Protein AF-0000000079544280 (afdb_homodimer)

Nearest PDB structures (foldseek):
  6oyw-assembly1_A-2  TM=7.096E-01  e=4.803E-18  Homo sapiens
  6b16-assembly2_B  TM=7.159E-01  e=6.201E-15  Homo sapiens
  4zy5-assembly2_B  TM=6.851E-01  e=3.559E-15  Homo sapiens
  4p90-assembly2_B  TM=7.222E-01  e=6.388E-14  Homo sapiens
  4zlo-assembly2_A  TM=7.078E-01  e=3.281E-14  Homo sapiens

Solvent-accessible surface area (backbone atoms only — not comparable to full-atom values): 34612 Å² total; per-residue (Å²): 135,76,51,68,45,83,75,46,77,76,45,76,57,89,45,33,37,30,24,33,27,41,36,40,38,83,87,72,73,43,76,43,72,28,25,32,42,30,35,37,67,44,24,40,51,43,51,51,51,29,49,56,55,36,59,76,40,64,87,40,78,24,38,49,47,64,78,52,73,49,78,45,76,53,96,62,22,60,29,41,32,39,36,25,69,59,60,94,68,45,28,44,39,60,52,25,72,77,37,50,48,54,69,68,53,45,33,54,53,49,49,40,49,30,54,32,46,35,57,40,44,73,74,37,36,26,50,60,56,57,47,42,80,32,24,36,29,36,80,36,92,50,92,88,36,79,53,36,53,18,48,44,76,49,70,65,38,43,46,74,80,58,59,68,56,56,93,64,30,44,67,40,66,37,40,63,90,33,56,31,46,55,45,51,56,59,49,82,53,62,48,42,44,34,29,11,47,36,37,46,50,43,20,35,61,64,38,40,71,43,70,71,92,64,91,41,70,66,53,48,32,43,38,24,39,50,64,55,56,68,68,69,76,67,81,88,53,54,67,49,51,49,53,53,41,51,34,28,56,35,83,54,58,87,63,29,52,48,43,66,56,50,61,68,31,67,54,53,59,57,77,71,81,75,77,78,83,76,78,80,69,79,74,81,82,71,75,78,70,75,84,82,73,89,77,85,73,83,82,82,86,75,83,76,79,74,85,118,134,77,53,68,47,81,75,45,78,74,46,76,58,90,45,33,37,30,24,35,26,40,37,42,38,81,88,72,71,41,75,44,75,27,27,34,40,28,34,37,67,42,23,39,52,43,51,52,50,29,50,56,56,36,58,76,40,62,87,41,79,25,36,51,48,64,78,50,71,48,79,46,76,54,97,61,20,61,28,40,32,39,36,24,68,58,62,94,68,44,27,44,40,61,53,25,73,76,37,51,48,54,68,69,53,45,34,52,53,49,48,39,51,30,53,32,47,35,57,38,44,74,73,36,37,26,52,60,58,57,46,42,80,32,24,36,29,34,82,36,92,48,95,87,35,80,54,36,54,18,48,44,77,48,70,66,39,41,46,73,80,58,61,67,57,57,93,63,29,45,68,42,65,36,40,64,90,34,58,31,47,54,45,50,56,59,49,82,53,62,46,42,44,35,27,11,48,36,35,48,50,43,20,35,61,64,38,39,69,42,70,71,93,64,88,42,69,67,54,48,31,43,37,25,41,50,65,55,57,66,68,70,75,67,82,88,53,55,68,50,53,50,53,53,41,51,35,28,55,35,83,53,57,85,66,28,53,49,43,65,57,48,61,66,31,67,53,54,60,56,77,70,81,74,76,78,83,79,78,81,70,76,76,83,79,72,75,80,70,78,83,80,73,85,75,86,67,87,78,80,80,77,82,77,80,75,86,120

InterPro domains:
  IPR000719 Protein kinase domain [PF00069] (5-268)
  IPR000719 Protein kinase domain [PS50011] (4-268)
  IPR000719 Protein kinase domain [SM00220] (4-268)
  IPR008271 Serine/threonine-protein kinase, active site [PS00108] (125-137)
  IPR011009 Protein kinase-like domain superfamily [SSF56112] (2-294)
  IPR017441 Protein kinase, ATP binding site [PS00107] (10-37)
  IPR052751 Plant MAP kinase kinase kinase [PTHR48011] (4-271)

Radius of gyration: 30.04 Å; Cα contacts (8 Å, |Δi|>4): 1075; chains: 2; bounding box: 57×66×114 Å

pLDDT: mean 81.81, std 22.82, range [17.47, 98.81]

Organism: Vigna unguiculata (NCBI:txid3917)

Foldseek 3Di:
DWDKDFDAWPDDDLFWTKTFMWTQDPVVRDIDTDIDIGTDPNLQVLVVVVQVLLVLQVPPQQAWHWDDWDWDQDPNDTDIDTHTDDDPQAWQLVVLLVHADDLLQLLVQLLSVLSVLVVSVVQQKAQQEDDRNQWGWDADPDPSYRTRIHGHDSSQMDGHVPPCCPPNDHDADYDLLQAAQCVLVPDDDSLRVLSSSLQSSQSNHGSDGLDPPDPDSVSSNCCRHVVVDHRDDDPPDDPQNVVLSCLSSPSPSVSRDHSVVSCPRCSNVPDDPDPPPPPPPDDDPPDPPPDPDDDPDDDDPDDPPPPD/DWDKDFDAWPDDDLFWTKTFMWTQDPVVRDIDTDIDIGTDPNLQVLVVVVQVLLVLCVPPQQAWHWDDWDWDQDPNDTDIDTHTDDDPQAWQLVVLLVHADDLLQLLVQLLSVLSVLVVSVVVQKAQQEDDRNQWGWDADPDPSYRTRIHGHDSSQMDGHVPCCCPPNDADADYDLLQAAQCVLVPDDDSLRVLSSSLQRSQSNHGSDGLDPPDPDSVSSNCCRHVVVDHRDDDPPDDPQNVVLSCLSSPSPSVSRDHSVRSCPRCSNVPDDPPPPPPPPPDDDPPDPPPDDDPDPDDPDPDDPPPPD

Sequence (616 aa):
MEDWKRLGVLGEGSYAIVYLAVVISQKEHTSNVVAVKSSKPCCYVSLQKEQRILELFKGCEEILQCYFYQDTIENGRRTYNLFMEYTPCGTLDDLIKKGSLSEKEVITYTQMLLKGLRSIHKEGIIHCDLKPANILLFPSSDDNAKYQLKIADFGLSNTIGDANVGLGEIMFRGTPIYMSPESIIGLMGTALDIWSLGCIVIEMMTGFSPWTNIQSIEELMWKLGLLQEVPKIPDELNWDCKNFLSKCFAKDRRERWSAAMLLDHPFIQKEYPTSSTFNPSSFFSYDIVSSSMFNPSSFFSYDIVSYVMEDWKRLGVLGEGSYAIVYLAVVISQKEHTSNVVAVKSSKPCCYVSLQKEQRILELFKGCEEILQCYFYQDTIENGRRTYNLFMEYTPCGTLDDLIKKGSLSEKEVITYTQMLLKGLRSIHKEGIIHCDLKPANILLFPSSDDNAKYQLKIADFGLSNTIGDANVGLGEIMFRGTPIYMSPESIIGLMGTALDIWSLGCIVIEMMTGFSPWTNIQSIEELMWKLGLLQEVPKIPDELNWDCKNFLSKCFAKDRRERWSAAMLLDHPFIQKEYPTSSTFNPSSFFSYDIVSSSMFNPSSFFSYDIVSYV

Structure (mmCIF, N/CA/C/O backbone):
data_AF-0000000079544280-model_v1
#
loop_
_entity.id
_entity.type
_entity.pdbx_description
1 polymer 'Mitogen-activated protein kinase kinase kinase 4'
#
loop_
_atom_site.group_PDB
_atom_site.id
_atom_site.type_symbol
_atom_site.label_atom_id
_atom_site.label_alt_id
_atom_site.label_comp_id
_atom_site.label_asym_id
_atom_site.label_entity_id
_atom_site.label_seq_id
_atom_site.pdbx_PDB_ins_code
_atom_site.Cartn_x
_atom_site.Cartn_y
_atom_site.Cartn_z
_atom_site.occupancy
_atom_site.B_iso_or_equiv
_atom_site.auth_seq_id
_atom_site.auth_comp_id
_atom_site.auth_asym_id
_atom_site.auth_atom_id
_atom_site.pdbx_PDB_model_num
ATOM 1 N N . MET A 1 1 ? 30.297 -15.242 -9.148 1 67 1 MET A N 1
ATOM 2 C CA . MET A 1 1 ? 29.531 -14.18 -9.789 1 67 1 MET A CA 1
ATOM 3 C C . MET A 1 1 ? 29.609 -14.289 -11.312 1 67 1 MET A C 1
ATOM 5 O O . MET A 1 1 ? 30.688 -14.57 -11.859 1 67 1 MET A O 1
ATOM 9 N N . GLU A 1 2 ? 28.422 -14.43 -11.992 1 73.44 2 GLU A N 1
ATOM 10 C CA . GLU A 1 2 ? 28.406 -14.453 -13.453 1 73.44 2 GLU A CA 1
ATOM 11 C C . GLU A 1 2 ? 28.531 -13.039 -14.023 1 73.44 2 GLU A C 1
ATOM 13 O O . GLU A 1 2 ? 28.094 -12.07 -13.398 1 73.44 2 GLU A O 1
ATOM 18 N N . ASP A 1 3 ? 29.328 -13.031 -15.055 1 79.69 3 ASP A N 1
ATOM 19 C CA . ASP A 1 3 ? 29.422 -11.758 -15.758 1 79.69 3 ASP A CA 1
ATOM 20 C C . ASP A 1 3 ? 28.172 -11.516 -16.609 1 79.69 3 ASP A C 1
ATOM 22 O O . ASP A 1 3 ? 27.625 -12.445 -17.219 1 79.69 3 ASP A O 1
ATOM 26 N N . TRP A 1 4 ? 27.672 -10.359 -16.438 1 84 4 TRP A N 1
ATOM 27 C CA . TRP A 1 4 ? 26.516 -10.016 -17.25 1 84 4 TRP A CA 1
ATOM 28 C C . TRP A 1 4 ? 26.562 -8.562 -17.703 1 84 4 TRP A C 1
ATOM 30 O O . TRP A 1 4 ? 27.281 -7.75 -17.109 1 84 4 TRP A O 1
ATOM 40 N N . LYS A 1 5 ? 25.984 -8.328 -18.922 1 84.44 5 LYS A N 1
ATOM 41 C CA . LYS A 1 5 ? 25.922 -7 -19.531 1 84.44 5 LYS A CA 1
ATOM 42 C C . LYS A 1 5 ? 24.484 -6.578 -19.812 1 84.44 5 LYS A C 1
ATOM 44 O O . LYS A 1 5 ? 23.719 -7.348 -20.375 1 84.44 5 LYS A O 1
ATOM 49 N N . ARG A 1 6 ? 24.156 -5.355 -19.375 1 88.5 6 ARG A N 1
ATOM 50 C CA . ARG A 1 6 ? 22.844 -4.801 -19.656 1 88.5 6 ARG A CA 1
ATOM 51 C C . ARG A 1 6 ? 22.734 -4.359 -21.109 1 88.5 6 ARG A C 1
ATOM 53 O O . ARG A 1 6 ? 23.625 -3.68 -21.641 1 88.5 6 ARG A O 1
ATOM 60 N N . LEU A 1 7 ? 21.672 -4.828 -21.75 1 87.56 7 LEU A N 1
ATOM 61 C CA . LEU A 1 7 ? 21.438 -4.477 -23.141 1 87.56 7 LEU A CA 1
ATOM 62 C C . LEU A 1 7 ? 20.406 -3.363 -23.25 1 87.56 7 LEU A C 1
ATOM 64 O O . LEU A 1 7 ? 20.422 -2.578 -24.203 1 87.56 7 LEU A O 1
ATOM 68 N N . GLY A 1 8 ? 19.453 -3.301 -22.359 1 86 8 GLY A N 1
ATOM 69 C CA . GLY A 1 8 ? 18.391 -2.305 -22.359 1 86 8 GLY A CA 1
ATOM 70 C C . GLY A 1 8 ? 17.391 -2.482 -21.219 1 86 8 GLY A C 1
ATOM 71 O O . GLY A 1 8 ? 17.484 -3.439 -20.453 1 86 8 GLY A O 1
ATOM 72 N N . VAL A 1 9 ? 16.484 -1.505 -21.141 1 90.06 9 VAL A N 1
ATOM 73 C CA . VAL A 1 9 ? 15.453 -1.546 -20.109 1 90.06 9 VAL A CA 1
ATOM 74 C C . VAL A 1 9 ? 14.18 -2.166 -20.672 1 90.06 9 VAL A C 1
ATOM 76 O O . VAL A 1 9 ? 13.68 -1.729 -21.719 1 90.06 9 VAL A O 1
ATOM 79 N N . LEU A 1 10 ? 13.719 -3.264 -20.094 1 89.88 10 LEU A N 1
ATOM 80 C CA . LEU A 1 10 ? 12.461 -3.904 -20.484 1 89.88 10 LEU A CA 1
ATOM 81 C C . LEU A 1 10 ? 11.273 -3.225 -19.812 1 89.88 10 LEU A C 1
ATOM 83 O O . LEU A 1 10 ? 10.188 -3.152 -20.391 1 89.88 10 LEU A O 1
ATOM 87 N N . GLY A 1 11 ? 11.453 -2.791 -18.562 1 86.62 11 GLY A N 1
ATOM 88 C CA . GLY A 1 11 ? 10.398 -2.129 -17.797 1 86.62 11 GLY A CA 1
ATOM 89 C C . GLY A 1 11 ? 10.891 -1.57 -16.484 1 86.62 11 GLY A C 1
ATOM 90 O O . GLY A 1 11 ? 11.898 -2.023 -15.945 1 86.62 11 GLY A O 1
ATOM 91 N N . GLU A 1 12 ? 10.18 -0.551 -16.047 1 83.75 12 GLU A N 1
ATOM 92 C CA . GLU A 1 12 ? 10.508 0.077 -14.773 1 83.75 12 GLU A CA 1
ATOM 93 C C . GLU A 1 12 ? 9.266 0.271 -13.914 1 83.75 12 GLU A C 1
ATOM 95 O O . GLU A 1 12 ? 8.289 0.894 -14.344 1 83.75 12 GLU A O 1
ATOM 100 N N . GLY A 1 13 ? 9.359 -0.422 -12.758 1 76 13 GLY A N 1
ATOM 101 C CA . GLY A 1 13 ? 8.289 -0.231 -11.789 1 76 13 GLY A CA 1
ATOM 102 C C . GLY A 1 13 ? 8.719 0.585 -10.586 1 76 13 GLY A C 1
ATOM 103 O O . GLY A 1 13 ? 9.82 1.135 -10.562 1 76 13 GLY A O 1
ATOM 104 N N . SER A 1 14 ? 7.82 0.729 -9.617 1 70.88 14 SER A N 1
ATOM 105 C CA . SER A 1 14 ? 8.086 1.525 -8.422 1 70.88 14 SER A CA 1
ATOM 106 C C . SER A 1 14 ? 9.172 0.89 -7.559 1 70.88 14 SER A C 1
ATOM 108 O O . SER A 1 14 ? 9.898 1.591 -6.855 1 70.88 14 SER A O 1
ATOM 110 N N . TYR A 1 15 ? 9.367 -0.404 -7.742 1 75.81 15 TYR A N 1
ATOM 111 C CA . TYR A 1 15 ? 10.211 -1.1 -6.781 1 75.81 15 TYR A CA 1
ATOM 112 C C . TYR A 1 15 ? 11.453 -1.669 -7.457 1 75.81 15 TYR A C 1
ATOM 114 O O . TYR A 1 15 ? 12.438 -1.999 -6.789 1 75.81 15 TYR A O 1
ATOM 122 N N . ALA A 1 16 ? 11.281 -1.889 -8.805 1 86.38 16 ALA A N 1
ATOM 123 C CA . ALA A 1 16 ? 12.383 -2.543 -9.5 1 86.38 16 ALA A CA 1
ATOM 124 C C . ALA A 1 16 ? 12.453 -2.1 -10.953 1 86.38 16 ALA A C 1
ATOM 126 O O . ALA A 1 16 ? 11.523 -1.48 -11.469 1 86.38 16 ALA A O 1
ATOM 127 N N . ILE A 1 17 ? 13.641 -2.301 -11.477 1 88.12 17 ILE A N 1
ATOM 128 C CA . ILE A 1 17 ? 13.867 -2.121 -12.906 1 88.12 17 ILE A CA 1
ATOM 129 C C . ILE A 1 17 ? 14.242 -3.459 -13.547 1 88.12 17 ILE A C 1
ATOM 131 O O . ILE A 1 17 ? 15.023 -4.227 -12.977 1 88.12 17 ILE A O 1
ATOM 135 N N . VAL A 1 18 ? 13.586 -3.758 -14.664 1 92.38 18 VAL A N 1
ATOM 136 C CA . VAL A 1 18 ? 13.898 -4.988 -15.383 1 92.38 18 VAL A CA 1
ATOM 137 C C . VAL A 1 18 ? 14.727 -4.664 -16.625 1 92.38 18 VAL A C 1
ATOM 139 O O . VAL A 1 18 ? 14.344 -3.814 -17.422 1 92.38 18 VAL A O 1
ATOM 142 N N . TYR A 1 19 ? 15.844 -5.434 -16.781 1 89.94 19 TYR A N 1
ATOM 143 C CA . TYR A 1 19 ? 16.766 -5.234 -17.906 1 89.94 19 TYR A CA 1
ATOM 144 C C . TYR A 1 19 ? 16.797 -6.465 -18.797 1 89.94 19 TYR A C 1
ATOM 146 O O . TYR A 1 19 ? 16.656 -7.594 -18.328 1 89.94 19 TYR A O 1
ATOM 154 N N . LEU A 1 20 ? 16.859 -6.129 -20.062 1 92.38 20 LEU A N 1
ATOM 155 C CA . LEU A 1 20 ? 17.391 -7.152 -20.953 1 92.38 20 LEU A CA 1
ATOM 156 C C . LEU A 1 20 ? 18.906 -7.27 -20.812 1 92.38 20 LEU A C 1
ATOM 158 O O . LEU A 1 20 ? 19.609 -6.262 -20.797 1 92.38 20 LEU A O 1
ATOM 162 N N . ALA A 1 21 ? 19.344 -8.562 -20.594 1 90.19 21 ALA A N 1
ATOM 163 C CA . ALA A 1 21 ? 20.781 -8.719 -20.375 1 90.19 21 ALA A CA 1
ATOM 164 C C . ALA A 1 21 ? 21.297 -10.008 -21 1 90.19 21 ALA A C 1
ATOM 166 O O . ALA A 1 21 ? 20.5 -10.891 -21.344 1 90.19 21 ALA A O 1
ATOM 167 N N . VAL A 1 22 ? 22.578 -10.023 -21.203 1 89.06 22 VAL A N 1
ATOM 168 C CA . VAL A 1 22 ? 23.281 -11.242 -21.609 1 89.06 22 VAL A CA 1
ATOM 169 C C . VAL A 1 22 ? 24.188 -11.711 -20.469 1 89.06 22 VAL A C 1
ATOM 171 O O . VAL A 1 22 ? 24.906 -10.914 -19.875 1 89.06 22 VAL A O 1
ATOM 174 N N . VAL A 1 23 ? 23.953 -12.93 -20.141 1 87.5 23 VAL A N 1
ATOM 175 C CA . VAL A 1 23 ? 24.812 -13.547 -19.125 1 87.5 23 VAL A CA 1
ATOM 176 C C . VAL A 1 23 ? 25.828 -14.461 -19.812 1 87.5 23 VAL A C 1
ATOM 178 O O . VAL A 1 23 ? 25.469 -15.273 -20.672 1 87.5 23 VAL A O 1
ATOM 181 N N . ILE A 1 24 ? 27.062 -14.234 -19.469 1 81.88 24 ILE A N 1
ATOM 182 C CA . ILE A 1 24 ? 28.125 -15.07 -20.016 1 81.88 24 ILE A CA 1
ATOM 183 C C . ILE A 1 24 ? 28.594 -16.062 -18.953 1 81.88 24 ILE A C 1
ATOM 185 O O . ILE A 1 24 ? 29.094 -15.664 -17.891 1 81.88 24 ILE A O 1
ATOM 189 N N . SER A 1 25 ? 28.219 -17.281 -19.25 1 76.56 25 SER A N 1
ATOM 190 C CA . SER A 1 25 ? 28.703 -18.328 -18.344 1 76.56 25 SER A CA 1
ATOM 191 C C . SER A 1 25 ? 30.172 -18.625 -18.594 1 76.56 25 SER A C 1
ATOM 193 O O . SER A 1 25 ? 30.562 -19 -19.703 1 76.56 25 SER A O 1
ATOM 195 N N . GLN A 1 26 ? 31.031 -18.375 -17.516 1 68.88 26 GLN A N 1
ATOM 196 C CA . GLN A 1 26 ? 32.469 -18.625 -17.656 1 68.88 26 GLN A CA 1
ATOM 197 C C . GLN A 1 26 ? 32.75 -20.125 -17.734 1 68.88 26 GLN A C 1
ATOM 199 O O . GLN A 1 26 ? 33.688 -20.547 -18.422 1 68.88 26 GLN A O 1
ATOM 204 N N . LYS A 1 27 ? 31.891 -20.875 -17.141 1 73.25 27 LYS A N 1
ATOM 205 C CA . LYS A 1 27 ? 32.125 -22.312 -17.078 1 73.25 27 LYS A CA 1
ATOM 206 C C . LYS A 1 27 ? 31.719 -22.984 -18.391 1 73.25 27 LYS A C 1
ATOM 208 O O . LYS A 1 27 ? 32.438 -23.859 -18.891 1 73.25 27 LYS A O 1
ATOM 213 N N . GLU A 1 28 ? 30.578 -22.469 -18.875 1 73.19 28 GLU A N 1
ATOM 214 C CA . GLU A 1 28 ? 30.016 -23.141 -20.047 1 73.19 28 GLU A CA 1
ATOM 215 C C . GLU A 1 28 ? 30.359 -22.391 -21.328 1 73.19 28 GLU A C 1
ATOM 217 O O . GLU A 1 28 ? 30.109 -22.891 -22.422 1 73.19 28 GLU A O 1
ATOM 222 N N . HIS A 1 29 ? 31.031 -21.328 -21.203 1 72.88 29 HIS A N 1
ATOM 223 C CA . HIS A 1 29 ? 31.391 -20.484 -22.344 1 72.88 29 HIS A CA 1
ATOM 224 C C . HIS A 1 29 ? 30.172 -20.234 -23.25 1 72.88 29 HIS A C 1
ATOM 226 O O . HIS A 1 29 ? 30.281 -20.328 -24.469 1 72.88 29 HIS A O 1
ATOM 232 N N . THR A 1 30 ? 29.047 -20.172 -22.672 1 79.44 30 THR A N 1
ATOM 233 C CA . THR A 1 30 ? 27.797 -19.875 -23.375 1 79.44 30 THR A CA 1
ATOM 234 C C . THR A 1 30 ? 27.219 -18.547 -22.891 1 79.44 30 THR A C 1
ATOM 236 O O . THR A 1 30 ? 27.531 -18.094 -21.797 1 79.44 30 THR A O 1
ATOM 239 N N . SER A 1 31 ? 26.609 -17.891 -23.922 1 81 31 SER A N 1
ATOM 240 C CA . SER A 1 31 ? 25.906 -16.656 -23.594 1 81 31 SER A CA 1
ATOM 241 C C . SER A 1 31 ? 24.391 -16.844 -23.703 1 81 31 SER A C 1
ATOM 243 O O . SER A 1 31 ? 23.906 -17.5 -24.625 1 81 31 SER A O 1
ATOM 245 N N . ASN A 1 32 ? 23.75 -16.453 -22.656 1 87 32 ASN A N 1
ATOM 246 C CA . ASN A 1 32 ? 22.297 -16.547 -22.641 1 87 32 ASN A CA 1
ATOM 247 C C . ASN A 1 32 ? 21.641 -15.188 -22.406 1 87 32 ASN A C 1
ATOM 249 O O . ASN A 1 32 ? 22.125 -14.398 -21.594 1 87 32 ASN A O 1
ATOM 253 N N . VAL A 1 33 ? 20.625 -14.922 -23.219 1 89.06 33 VAL A N 1
ATOM 254 C CA . VAL A 1 33 ? 19.844 -13.711 -23 1 89.06 33 VAL A CA 1
ATOM 255 C C . VAL A 1 33 ? 18.844 -13.93 -21.859 1 89.06 33 VAL A C 1
ATOM 257 O O . VAL A 1 33 ? 18.125 -14.93 -21.859 1 89.06 33 VAL A O 1
ATOM 260 N N . VAL A 1 34 ? 18.875 -12.969 -20.891 1 91.94 34 VAL A N 1
ATOM 261 C CA . VAL A 1 34 ? 18.047 -13.109 -19.703 1 91.94 34 VAL A CA 1
ATOM 262 C C . VAL A 1 34 ? 17.391 -11.766 -19.375 1 91.94 34 VAL A C 1
ATOM 264 O O . VAL A 1 34 ? 17.797 -10.727 -19.891 1 91.94 34 VAL A O 1
ATOM 267 N N . ALA A 1 35 ? 16.297 -11.82 -18.672 1 92.81 35 ALA A N 1
ATOM 268 C CA . ALA A 1 35 ? 15.742 -10.633 -18.016 1 92.81 35 ALA A CA 1
ATOM 269 C C . ALA A 1 35 ? 16.281 -10.477 -16.609 1 92.81 35 ALA A C 1
ATOM 271 O O . ALA A 1 35 ? 16.266 -11.43 -15.82 1 92.81 35 ALA A O 1
ATOM 272 N N . VAL A 1 36 ? 16.844 -9.336 -16.281 1 91.06 36 VAL A N 1
ATOM 273 C CA . VAL A 1 36 ? 17.391 -9.086 -14.961 1 91.06 36 VAL A CA 1
ATOM 274 C C . VAL A 1 36 ? 16.531 -8.055 -14.227 1 91.06 36 VAL A C 1
ATOM 276 O O . VAL A 1 36 ? 16.422 -6.91 -14.672 1 91.06 36 VAL A O 1
ATOM 279 N N . LYS A 1 37 ? 15.836 -8.492 -13.203 1 93.69 37 LYS A N 1
ATOM 280 C CA . LYS A 1 37 ? 15.102 -7.586 -12.328 1 93.69 37 LYS A CA 1
ATOM 281 C C . LYS A 1 37 ? 15.984 -7.074 -11.195 1 93.69 37 LYS A C 1
ATOM 283 O O . LYS A 1 37 ? 16.484 -7.863 -10.391 1 93.69 37 LYS A O 1
ATOM 288 N N . SER A 1 38 ? 16.172 -5.727 -11.094 1 91.38 38 SER A N 1
ATOM 289 C CA . SER A 1 38 ? 17.094 -5.121 -10.125 1 91.38 38 SER A CA 1
ATOM 290 C C . SER A 1 38 ? 16.344 -4.219 -9.148 1 91.38 38 SER A C 1
ATOM 292 O O . SER A 1 38 ? 15.5 -3.416 -9.555 1 91.38 38 SER A O 1
ATOM 294 N N . SER A 1 39 ? 16.703 -4.309 -7.848 1 89.44 39 SER A N 1
ATOM 295 C CA . SER A 1 39 ? 16.031 -3.527 -6.812 1 89.44 39 SER A CA 1
ATOM 296 C C . SER A 1 39 ? 16.391 -2.051 -6.914 1 89.44 39 SER A C 1
ATOM 298 O O . SER A 1 39 ? 17.547 -1.705 -7.199 1 89.44 39 SER A O 1
ATOM 300 N N . LYS A 1 40 ? 15.383 -1.196 -6.727 1 83.06 40 LYS A N 1
ATOM 301 C CA . LYS A 1 40 ? 15.57 0.249 -6.645 1 83.06 40 LYS A CA 1
ATOM 302 C C . LYS A 1 40 ? 15.781 0.695 -5.203 1 83.06 40 LYS A C 1
ATOM 304 O O . LYS A 1 40 ? 15.562 -0.079 -4.27 1 83.06 40 LYS A O 1
ATOM 309 N N . PRO A 1 41 ? 16.25 1.88 -5.035 1 84.38 41 PRO A N 1
ATOM 310 C CA . PRO A 1 41 ? 16.391 2.414 -3.68 1 84.38 41 PRO A CA 1
ATOM 311 C C . PRO A 1 41 ? 15.133 3.109 -3.18 1 84.38 41 PRO A C 1
ATOM 313 O O . PRO A 1 41 ? 15.164 4.297 -2.842 1 84.38 41 PRO A O 1
ATOM 316 N N . CYS A 1 42 ? 14.094 2.414 -2.969 1 83.75 42 CYS A N 1
ATOM 317 C CA . CYS A 1 42 ? 12.766 2.967 -2.738 1 83.75 42 CYS A CA 1
ATOM 318 C C . CYS A 1 42 ? 12.703 3.701 -1.404 1 83.75 42 CYS A C 1
ATOM 320 O O . CYS A 1 42 ? 12.25 4.848 -1.343 1 83.75 42 CYS A O 1
ATOM 322 N N . CYS A 1 43 ? 13.172 3.078 -0.354 1 85.12 43 CYS A N 1
ATOM 323 C CA . CYS A 1 43 ? 13.07 3.691 0.966 1 85.12 43 CYS A CA 1
ATOM 324 C C . CYS A 1 43 ? 14.016 4.879 1.088 1 85.12 43 CYS A C 1
ATOM 326 O O . CYS A 1 43 ? 13.703 5.855 1.776 1 85.12 43 CYS A O 1
ATOM 328 N N . TYR A 1 44 ? 15.148 4.836 0.413 1 87.75 44 TYR A N 1
ATOM 329 C CA . TYR A 1 44 ? 16.078 5.957 0.348 1 87.75 44 TYR A CA 1
ATOM 330 C C . TYR A 1 44 ? 15.398 7.188 -0.246 1 87.75 44 TYR A C 1
ATOM 332 O O . TYR A 1 44 ? 15.445 8.273 0.338 1 87.75 44 TYR A O 1
ATOM 340 N N . VAL A 1 45 ? 14.688 6.941 -1.352 1 86.88 45 VAL A N 1
ATOM 341 C CA . VAL A 1 45 ? 14.031 8.031 -2.068 1 86.88 45 VAL A CA 1
ATOM 342 C C . VAL A 1 45 ? 12.867 8.562 -1.235 1 86.88 45 VAL A C 1
ATOM 344 O O . VAL A 1 45 ? 12.633 9.773 -1.188 1 86.88 45 VAL A O 1
ATOM 347 N N . SER A 1 46 ? 12.172 7.703 -0.607 1 88.88 46 SER A N 1
ATOM 348 C CA . SER A 1 46 ? 11.055 8.109 0.245 1 88.88 46 SER A CA 1
ATOM 349 C C . SER A 1 46 ? 11.531 9 1.387 1 88.88 46 SER A C 1
ATOM 351 O O . SER A 1 46 ? 10.867 9.977 1.732 1 88.88 46 SER A O 1
ATOM 353 N N . LEU A 1 47 ? 12.617 8.688 2.035 1 91.62 47 LEU A N 1
ATOM 354 C CA . LEU A 1 47 ? 13.133 9.477 3.145 1 91.62 47 LEU A CA 1
ATOM 355 C C . LEU A 1 47 ? 13.648 10.828 2.654 1 91.62 47 LEU A C 1
ATOM 357 O O . LEU A 1 47 ? 13.555 11.828 3.367 1 91.62 47 LEU A O 1
ATOM 361 N N . GLN A 1 48 ? 14.148 10.844 1.381 1 93 48 GLN A N 1
ATOM 362 C CA . GLN A 1 48 ? 14.531 12.117 0.782 1 93 48 GLN A CA 1
ATOM 363 C C . GLN A 1 48 ? 13.32 13.023 0.602 1 93 48 GLN A C 1
ATOM 365 O O . GLN A 1 48 ? 13.398 14.227 0.854 1 93 48 GLN A O 1
ATOM 370 N N . LYS A 1 49 ? 12.281 12.414 0.178 1 91.81 49 LYS A N 1
ATOM 371 C CA . LYS A 1 49 ? 11.047 13.172 0.029 1 91.81 49 LYS A CA 1
ATOM 372 C C . LYS A 1 49 ? 10.578 13.734 1.37 1 91.81 49 LYS A C 1
ATOM 374 O O . LYS A 1 49 ? 10.172 14.891 1.457 1 91.81 49 LYS A O 1
ATOM 379 N N . GLU A 1 50 ? 10.609 12.914 2.373 1 93.69 50 GLU A N 1
ATOM 380 C CA . GLU A 1 50 ? 10.242 13.359 3.713 1 93.69 50 GLU A CA 1
ATOM 381 C C . GLU A 1 50 ? 11.102 14.531 4.164 1 93.69 50 GLU A C 1
ATOM 383 O O . GLU A 1 50 ? 10.594 15.5 4.73 1 93.69 50 GLU A O 1
ATOM 388 N N . GLN A 1 51 ? 12.359 14.469 3.928 1 94.12 51 GLN A N 1
ATOM 389 C CA . GLN A 1 51 ? 13.289 15.547 4.27 1 94.12 51 GLN A CA 1
ATOM 390 C C . GLN A 1 51 ? 12.883 16.844 3.59 1 94.12 51 GLN A C 1
ATOM 392 O O . GLN A 1 51 ? 12.883 17.906 4.219 1 94.12 51 GLN A O 1
ATOM 397 N N . ARG A 1 52 ? 12.555 16.734 2.301 1 94.88 52 ARG A N 1
ATOM 398 C CA . ARG A 1 52 ? 12.172 17.906 1.541 1 94.88 52 ARG A CA 1
ATOM 399 C C . ARG A 1 52 ? 10.906 18.547 2.117 1 94.88 52 ARG A C 1
ATOM 401 O O . ARG A 1 52 ? 10.805 19.766 2.207 1 94.88 52 ARG A O 1
ATOM 408 N N . ILE A 1 53 ? 10 17.75 2.537 1 94.94 53 ILE A N 1
ATOM 409 C CA . ILE A 1 53 ? 8.766 18.25 3.131 1 94.94 53 ILE A CA 1
ATOM 410 C C . ILE A 1 53 ? 9.07 18.953 4.449 1 94.94 53 ILE A C 1
ATOM 412 O O . ILE A 1 53 ? 8.617 20.078 4.684 1 94.94 53 ILE A O 1
ATOM 416 N N . LEU A 1 54 ? 9.875 18.328 5.305 1 95.75 54 LEU A N 1
ATOM 417 C CA . LEU A 1 54 ? 10.195 18.906 6.605 1 95.75 54 LEU A CA 1
ATOM 418 C C . LEU A 1 54 ? 10.93 20.234 6.441 1 95.75 54 LEU A C 1
ATOM 420 O O . LEU A 1 54 ? 10.75 21.156 7.246 1 95.75 54 LEU A O 1
ATOM 424 N N . GLU A 1 55 ? 11.68 20.312 5.375 1 95.75 55 GLU A N 1
ATOM 425 C CA . GLU A 1 55 ? 12.438 21.531 5.109 1 95.75 55 GLU A CA 1
ATOM 426 C C . GLU A 1 55 ? 11.5 22.703 4.82 1 95.75 55 GLU A C 1
ATOM 428 O O . GLU A 1 55 ? 11.812 23.844 5.16 1 95.75 55 GLU A O 1
ATOM 433 N N . LEU A 1 56 ? 10.391 22.469 4.25 1 95.88 56 LEU A N 1
ATOM 434 C CA . LEU A 1 56 ? 9.422 23.5 3.92 1 95.88 56 LEU A CA 1
ATOM 435 C C . LEU A 1 56 ? 8.859 24.156 5.184 1 95.88 56 LEU A C 1
ATOM 437 O O . LEU A 1 56 ? 8.383 25.281 5.148 1 95.88 56 LEU A O 1
ATOM 441 N N . PHE A 1 57 ? 8.984 23.453 6.27 1 97.06 57 PHE A N 1
ATOM 442 C CA . PHE A 1 57 ? 8.297 23.938 7.465 1 97.06 57 PHE A CA 1
ATOM 443 C C . PHE A 1 57 ? 9.297 24.234 8.578 1 97.06 57 PHE A C 1
ATOM 445 O O . PHE A 1 57 ? 8.953 24.156 9.758 1 97.06 57 PHE A O 1
ATOM 452 N N . LYS A 1 58 ? 10.5 24.5 8.172 1 95.19 58 LYS A N 1
ATOM 453 C CA . LYS A 1 58 ? 11.492 24.938 9.141 1 95.19 58 LYS A CA 1
ATOM 454 C C . LYS A 1 58 ? 11 26.156 9.922 1 95.19 58 LYS A C 1
ATOM 456 O O . LYS A 1 58 ? 10.5 27.109 9.336 1 95.19 58 LYS A O 1
ATOM 461 N N . GLY A 1 59 ? 11.008 26.062 11.211 1 95.88 59 GLY A N 1
ATOM 462 C CA . GLY A 1 59 ? 10.586 27.156 12.047 1 95.88 59 GLY A CA 1
ATOM 463 C C . GLY A 1 59 ? 9.141 27.047 12.508 1 95.88 59 GLY A C 1
ATOM 464 O O . GLY A 1 59 ? 8.727 27.734 13.438 1 95.88 59 GLY A O 1
ATOM 465 N N . CYS A 1 60 ? 8.375 26.203 11.867 1 96.88 60 CYS A N 1
ATOM 466 C CA . CYS A 1 60 ? 6.992 26 12.289 1 96.88 60 CYS A CA 1
ATOM 467 C C . CYS A 1 60 ? 6.93 25.281 13.625 1 96.88 60 CYS A C 1
ATOM 469 O O . CYS A 1 60 ? 7.395 24.141 13.742 1 96.88 60 CYS A O 1
ATOM 471 N N . GLU A 1 61 ? 6.262 25.859 14.555 1 96.38 61 GLU A N 1
ATOM 472 C CA . GLU A 1 61 ? 6.262 25.359 15.93 1 96.38 61 GLU A CA 1
ATOM 473 C C . GLU A 1 61 ? 5.52 24.031 16.031 1 96.38 61 GLU A C 1
ATOM 475 O O . GLU A 1 61 ? 5.793 23.234 16.938 1 96.38 61 GLU A O 1
ATOM 480 N N . GLU A 1 62 ? 4.617 23.766 15.18 1 97.94 62 GLU A N 1
ATOM 481 C CA . GLU A 1 62 ? 3.73 22.625 15.281 1 97.94 62 GLU A CA 1
ATOM 482 C C . GLU A 1 62 ? 4.238 21.453 14.445 1 97.94 62 GLU A C 1
ATOM 484 O O . GLU A 1 62 ? 3.596 20.406 14.375 1 97.94 62 GLU A O 1
ATOM 489 N N . ILE A 1 63 ? 5.402 21.625 13.758 1 98.44 63 ILE A N 1
ATOM 490 C CA . ILE A 1 63 ? 5.953 20.578 12.898 1 98.44 63 ILE A CA 1
ATOM 491 C C . ILE A 1 63 ? 7.355 20.219 13.375 1 98.44 63 ILE A C 1
ATOM 493 O O . ILE A 1 63 ? 8.164 21.094 13.695 1 98.44 63 ILE A O 1
ATOM 497 N N . LEU A 1 64 ? 7.617 18.938 13.477 1 97.81 64 LEU A N 1
ATOM 498 C CA . LEU A 1 64 ? 8.93 18.453 13.867 1 97.81 64 LEU A CA 1
ATOM 499 C C . LEU A 1 64 ? 10.023 19.047 12.984 1 97.81 64 LEU A C 1
ATOM 501 O O . LEU A 1 64 ? 9.859 19.141 11.766 1 97.81 64 LEU A O 1
ATOM 505 N N . GLN A 1 65 ? 11.117 19.375 13.586 1 95.81 65 GLN A N 1
ATOM 506 C CA . GLN A 1 65 ? 12.203 20.016 12.852 1 95.81 65 GLN A CA 1
ATOM 507 C C . GLN A 1 65 ? 13.273 19 12.461 1 95.81 65 GLN A C 1
ATOM 509 O O . GLN A 1 65 ? 13.625 18.125 13.258 1 95.81 65 GLN A O 1
ATOM 514 N N . CYS A 1 66 ? 13.68 19.094 11.281 1 93.94 66 CYS A N 1
ATOM 515 C CA . CYS A 1 66 ? 14.82 18.359 10.75 1 93.94 66 CYS A CA 1
ATOM 516 C C . CYS A 1 66 ? 16.047 19.266 10.656 1 93.94 66 CYS A C 1
ATOM 518 O O . CYS A 1 66 ? 16.016 20.297 9.984 1 93.94 66 CYS A O 1
ATOM 520 N N . TYR A 1 67 ? 17.141 18.859 11.305 1 91.12 67 TYR A N 1
ATOM 521 C CA . TYR A 1 67 ? 18.328 19.703 11.359 1 91.12 67 TYR A CA 1
ATOM 522 C C . TYR A 1 67 ? 19.156 19.562 10.094 1 91.12 67 TYR A C 1
ATOM 524 O O . TYR A 1 67 ? 19.609 20.547 9.523 1 91.12 67 TYR A O 1
ATOM 532 N N . PHE A 1 68 ? 19.484 18.375 9.711 1 89.44 68 PHE A N 1
ATOM 533 C CA . PHE A 1 68 ? 20.266 18.094 8.516 1 89.44 68 PHE A CA 1
ATOM 534 C C . PHE A 1 68 ? 20.156 16.625 8.125 1 89.44 68 PHE A C 1
ATOM 536 O O . PHE A 1 68 ? 19.391 15.867 8.734 1 89.44 68 PHE A O 1
ATOM 543 N N . TYR A 1 69 ? 20.75 16.25 7.039 1 91.19 69 TYR A N 1
ATOM 544 C CA . TYR A 1 69 ? 20.766 14.867 6.555 1 91.19 69 TYR A CA 1
ATOM 545 C C . TYR A 1 69 ? 22.172 14.461 6.141 1 91.19 69 TYR A C 1
ATOM 547 O O . TYR A 1 69 ? 23.031 15.32 5.887 1 91.19 69 TYR A O 1
ATOM 555 N N . GLN A 1 70 ? 22.469 13.156 6.23 1 89.38 70 GLN A N 1
ATOM 556 C CA . GLN A 1 70 ? 23.75 12.625 5.816 1 89.38 70 GLN A CA 1
ATOM 557 C C . GLN A 1 70 ? 23.609 11.219 5.25 1 89.38 70 GLN A C 1
ATOM 559 O O . GLN A 1 70 ? 22.812 10.422 5.746 1 89.38 70 GLN A O 1
ATOM 564 N N . ASP A 1 71 ? 24.391 10.977 4.238 1 88.19 71 ASP A N 1
ATOM 565 C CA . ASP A 1 71 ? 24.516 9.609 3.74 1 88.19 71 ASP A CA 1
ATOM 566 C C . ASP A 1 71 ? 25.594 8.836 4.488 1 88.19 71 ASP A C 1
ATOM 568 O O . ASP A 1 71 ? 26.656 9.391 4.801 1 88.19 71 ASP A O 1
ATOM 572 N N . THR A 1 72 ? 25.297 7.641 4.871 1 84 72 THR A N 1
ATOM 573 C CA . THR A 1 72 ? 26.297 6.715 5.391 1 84 72 THR A CA 1
ATOM 574 C C . THR A 1 72 ? 26.312 5.418 4.586 1 84 72 THR A C 1
ATOM 576 O O . THR A 1 72 ? 25.406 5.176 3.779 1 84 72 THR A O 1
ATOM 579 N N . ILE A 1 73 ? 27.391 4.684 4.66 1 83.19 73 ILE A N 1
ATOM 580 C CA . ILE A 1 73 ? 27.469 3.354 4.07 1 83.19 73 ILE A CA 1
ATOM 581 C C . ILE A 1 73 ? 27.344 2.295 5.164 1 83.19 73 ILE A C 1
ATOM 583 O O . ILE A 1 73 ? 28.156 2.252 6.09 1 83.19 73 ILE A O 1
ATOM 587 N N . GLU A 1 74 ? 26.281 1.582 5.117 1 76.88 74 GLU A N 1
ATOM 588 C CA . GLU A 1 74 ? 26.047 0.504 6.07 1 76.88 74 GLU A CA 1
ATOM 589 C C . GLU A 1 74 ? 25.875 -0.836 5.363 1 76.88 74 GLU A C 1
ATOM 591 O O . GLU A 1 74 ? 24.984 -0.994 4.52 1 76.88 74 GLU A O 1
ATOM 596 N N . ASN A 1 75 ? 26.703 -1.825 5.715 1 75.38 75 ASN A N 1
ATOM 597 C CA . ASN A 1 75 ? 26.656 -3.145 5.094 1 75.38 75 ASN A CA 1
ATOM 598 C C . ASN A 1 75 ? 26.672 -3.047 3.572 1 75.38 75 ASN A C 1
ATOM 600 O O . ASN A 1 75 ? 25.875 -3.695 2.896 1 75.38 75 ASN A O 1
ATOM 604 N N . GLY A 1 76 ? 27.516 -2.08 3.084 1 76 76 GLY A N 1
ATOM 605 C CA . GLY A 1 76 ? 27.703 -1.912 1.651 1 76 76 GLY A CA 1
ATOM 606 C C . GLY A 1 76 ? 26.531 -1.19 0.987 1 76 76 GLY A C 1
ATOM 607 O O . GLY A 1 76 ? 26.406 -1.214 -0.239 1 76 76 GLY A O 1
ATOM 608 N N . ARG A 1 77 ? 25.734 -0.615 1.819 1 82.06 77 ARG A N 1
ATOM 609 C CA . ARG A 1 77 ? 24.562 0.079 1.273 1 82.06 77 ARG A CA 1
ATOM 610 C C . ARG A 1 77 ? 24.547 1.544 1.697 1 82.06 77 ARG A C 1
ATOM 612 O O . ARG A 1 77 ? 24.734 1.856 2.875 1 82.06 77 ARG A O 1
ATOM 619 N N . ARG A 1 78 ? 24.344 2.291 0.727 1 85.94 78 ARG A N 1
ATOM 620 C CA . ARG A 1 78 ? 24.141 3.703 1.034 1 85.94 78 ARG A CA 1
ATOM 621 C C . ARG A 1 78 ? 22.828 3.928 1.78 1 85.94 78 ARG A C 1
ATOM 623 O O . ARG A 1 78 ? 21.766 3.514 1.314 1 85.94 78 ARG A O 1
ATOM 630 N N . THR A 1 79 ? 22.922 4.48 2.977 1 85.12 79 THR A N 1
ATOM 631 C CA . THR A 1 79 ? 21.781 4.727 3.842 1 85.12 79 THR A CA 1
ATOM 632 C C . THR A 1 79 ? 21.562 6.227 4.031 1 85.12 79 THR A C 1
ATOM 634 O O . THR A 1 79 ? 22.5 6.969 4.297 1 85.12 79 THR A O 1
ATOM 637 N N . TYR A 1 80 ? 20.328 6.652 3.793 1 89.06 80 TYR A N 1
ATOM 638 C CA . TYR A 1 80 ? 19.953 8.047 4.012 1 89.06 80 TYR A CA 1
ATOM 639 C C . TYR A 1 80 ? 19.531 8.273 5.457 1 89.06 80 TYR A C 1
ATOM 641 O O . TYR A 1 80 ? 18.688 7.551 5.984 1 89.06 80 TYR A O 1
ATOM 649 N N . ASN A 1 81 ? 20.172 9.281 6.164 1 89.69 81 ASN A N 1
ATOM 650 C CA . ASN A 1 81 ? 19.891 9.57 7.566 1 89.69 81 ASN A CA 1
ATOM 651 C C . ASN A 1 81 ? 19.375 11 7.754 1 89.69 81 ASN A C 1
ATOM 653 O O . ASN A 1 81 ? 20.047 11.953 7.355 1 89.69 81 ASN A O 1
ATOM 657 N N . LEU A 1 82 ? 18.172 11.125 8.359 1 92.75 82 LEU A N 1
ATOM 658 C CA . LEU A 1 82 ? 17.625 12.414 8.766 1 92.75 82 LEU A CA 1
ATOM 659 C C . LEU A 1 82 ? 17.906 12.688 10.234 1 92.75 82 LEU A C 1
ATOM 661 O O . LEU A 1 82 ? 17.547 11.875 11.102 1 92.75 82 LEU A O 1
ATOM 665 N N . PHE A 1 83 ? 18.547 13.766 10.523 1 91.44 83 PHE A N 1
ATOM 666 C CA . PHE A 1 83 ? 18.812 14.18 11.891 1 91.44 83 PHE A CA 1
ATOM 667 C C . PHE A 1 83 ? 17.766 15.188 12.367 1 91.44 83 PHE A C 1
ATOM 669 O O . PHE A 1 83 ? 17.734 16.328 11.891 1 91.44 83 PHE A O 1
ATOM 676 N N . MET A 1 84 ? 16.906 14.742 13.344 1 94.38 84 MET A N 1
ATOM 677 C CA . MET A 1 84 ? 15.727 15.516 13.727 1 94.38 84 MET A CA 1
ATOM 678 C C . MET A 1 84 ? 15.734 15.812 15.219 1 94.38 84 MET A C 1
ATOM 680 O O . MET A 1 84 ? 16.547 15.258 15.969 1 94.38 84 MET A O 1
ATOM 684 N N . GLU A 1 85 ? 14.781 16.641 15.562 1 93.62 85 GLU A N 1
ATOM 685 C CA . GLU A 1 85 ? 14.57 16.938 16.969 1 93.62 85 GLU A CA 1
ATOM 686 C C . GLU A 1 85 ? 14.18 15.68 17.75 1 93.62 85 GLU A C 1
ATOM 688 O O . GLU A 1 85 ? 13.477 14.812 17.234 1 93.62 85 GLU A O 1
ATOM 693 N N . TYR A 1 86 ? 14.703 15.68 18.953 1 90.81 86 TYR A N 1
ATOM 694 C CA . TYR A 1 86 ? 14.352 14.602 19.875 1 90.81 86 TYR A CA 1
ATOM 695 C C . TYR A 1 86 ? 13.617 15.148 21.094 1 90.81 86 TYR A C 1
ATOM 697 O O . TYR A 1 86 ? 13.922 16.234 21.578 1 90.81 86 TYR A O 1
ATOM 705 N N . THR A 1 87 ? 12.633 14.414 21.578 1 93.94 87 THR A N 1
ATOM 706 C CA . THR A 1 87 ? 11.984 14.75 22.828 1 93.94 87 THR A CA 1
ATOM 707 C C . THR A 1 87 ? 11.922 13.531 23.75 1 93.94 87 THR A C 1
ATOM 709 O O . THR A 1 87 ? 11.625 12.422 23.297 1 93.94 87 THR A O 1
ATOM 712 N N . PRO A 1 88 ? 12.219 13.719 25.016 1 90.56 88 PRO A N 1
ATOM 713 C CA . PRO A 1 88 ? 12.062 12.633 25.984 1 90.56 88 PRO A CA 1
ATOM 714 C C . PRO A 1 88 ? 10.641 12.531 26.531 1 90.56 88 PRO A C 1
ATOM 716 O O . PRO A 1 88 ? 10.336 11.617 27.297 1 90.56 88 PRO A O 1
ATOM 719 N N . CYS A 1 89 ? 9.711 13.422 26.094 1 95.12 89 CYS A N 1
ATOM 720 C CA . CYS A 1 89 ? 8.391 13.523 26.688 1 95.12 89 CYS A CA 1
ATOM 721 C C . CYS A 1 89 ? 7.426 12.531 26.062 1 95.12 89 CYS A C 1
ATOM 723 O O . CYS A 1 89 ? 6.277 12.414 26.484 1 95.12 89 CYS A O 1
ATOM 725 N N . GLY A 1 90 ? 7.852 11.844 25 1 95 90 GLY A N 1
ATOM 726 C CA . GLY A 1 90 ? 7.027 10.82 24.375 1 95 90 GLY A CA 1
ATOM 727 C C . GLY A 1 90 ? 6.082 11.375 23.328 1 95 90 GLY A C 1
ATOM 728 O O . GLY A 1 90 ? 6.355 12.422 22.734 1 95 90 GLY A O 1
ATOM 729 N N . THR A 1 91 ? 5.012 10.609 23.031 1 97.38 91 THR A N 1
ATOM 730 C CA . THR A 1 91 ? 4.039 10.961 22.016 1 97.38 91 THR A CA 1
ATOM 731 C C . THR A 1 91 ? 2.67 11.227 22.625 1 97.38 91 THR A C 1
ATOM 733 O O . THR A 1 91 ? 2.451 10.945 23.812 1 97.38 91 THR A O 1
ATOM 736 N N . LEU A 1 92 ? 1.809 11.773 21.828 1 98.25 92 LEU A N 1
ATOM 737 C CA . LEU A 1 92 ? 0.428 11.953 22.266 1 98.25 92 LEU A CA 1
ATOM 738 C C . LEU A 1 92 ? -0.221 10.609 22.578 1 98.25 92 LEU A C 1
ATOM 740 O O . LEU A 1 92 ? -1.071 10.523 23.469 1 98.25 92 LEU A O 1
ATOM 744 N N . ASP A 1 93 ? 0.192 9.57 21.859 1 97.19 93 ASP A N 1
ATOM 745 C CA . ASP A 1 93 ? -0.295 8.227 22.156 1 97.19 93 ASP A CA 1
ATOM 746 C C . ASP A 1 93 ? 0.051 7.82 23.594 1 97.19 93 ASP A C 1
ATOM 748 O O . ASP A 1 93 ? -0.793 7.281 24.312 1 97.19 93 ASP A O 1
ATOM 752 N N . ASP A 1 94 ? 1.257 8.109 24.031 1 95.75 94 ASP A N 1
ATOM 753 C CA . ASP A 1 94 ? 1.705 7.82 25.391 1 95.75 94 ASP A CA 1
ATOM 754 C C . ASP A 1 94 ? 0.867 8.578 26.422 1 95.75 94 ASP A C 1
ATOM 756 O O . ASP A 1 94 ? 0.513 8.031 27.453 1 95.75 94 ASP A O 1
ATOM 760 N N . LEU A 1 95 ? 0.573 9.789 26.078 1 97.12 95 LEU A N 1
ATOM 761 C CA . LEU A 1 95 ? -0.188 10.641 26.984 1 97.12 95 LEU A CA 1
ATOM 762 C C . LEU A 1 95 ? -1.619 10.133 27.125 1 97.12 95 LEU A C 1
ATOM 764 O O . LEU A 1 95 ? -2.139 10.039 28.234 1 97.12 95 LEU A O 1
ATOM 768 N N . ILE A 1 96 ? -2.244 9.773 26.016 1 97.31 96 ILE A N 1
ATOM 769 C CA . ILE A 1 96 ? -3.627 9.312 26 1 97.31 96 ILE A CA 1
ATOM 770 C C . ILE A 1 96 ? -3.738 7.992 26.766 1 97.31 96 ILE A C 1
ATOM 772 O O . ILE A 1 96 ? -4.734 7.742 27.453 1 97.31 96 ILE A O 1
ATOM 776 N N . LYS A 1 97 ? -2.738 7.152 26.688 1 95.06 97 LYS A N 1
ATOM 777 C CA . LYS A 1 97 ? -2.738 5.852 27.344 1 95.06 97 LYS A CA 1
ATOM 778 C C . LYS A 1 97 ? -2.777 6.008 28.859 1 95.06 97 LYS A C 1
ATOM 780 O O . LYS A 1 97 ? -3.195 5.094 29.578 1 95.06 97 LYS A O 1
ATOM 785 N N . LYS A 1 98 ? -2.316 7.137 29.312 1 94.94 98 LYS A N 1
ATOM 786 C CA . LYS A 1 98 ? -2.352 7.406 30.75 1 94.94 98 LYS A CA 1
ATOM 787 C C . LYS A 1 98 ? -3.756 7.789 31.203 1 94.94 98 LYS A C 1
ATOM 789 O O . LYS A 1 98 ? -4.062 7.754 32.406 1 94.94 98 LYS A O 1
ATOM 794 N N . GLY A 1 99 ? -4.602 8.234 30.297 1 93.81 99 GLY A N 1
ATOM 795 C CA . GLY A 1 99 ? -5.984 8.594 30.578 1 93.81 99 GLY A CA 1
ATOM 796 C C . GLY A 1 99 ? -6.496 9.734 29.734 1 93.81 99 GLY A C 1
ATOM 797 O O . GLY A 1 99 ? -5.73 10.352 28.984 1 93.81 99 GLY A O 1
ATOM 798 N N . SER A 1 100 ? -7.812 9.992 29.906 1 94.56 100 SER A N 1
ATOM 799 C CA . SER A 1 100 ? -8.414 11.102 29.156 1 94.56 100 SER A CA 1
ATOM 800 C C . SER A 1 100 ? -7.832 12.445 29.609 1 94.56 100 SER A C 1
ATOM 802 O O . SER A 1 100 ? -7.328 12.562 30.734 1 94.56 100 SER A O 1
ATOM 804 N N . LEU A 1 101 ? -7.887 13.391 28.766 1 95.88 101 LEU A N 1
ATOM 805 C CA . LEU A 1 101 ? -7.363 14.719 29.047 1 95.88 101 LEU A CA 1
ATOM 806 C C . LEU A 1 101 ? -8.492 15.68 29.422 1 95.88 101 LEU A C 1
ATOM 808 O O . LEU A 1 101 ? -9.656 15.406 29.141 1 95.88 101 LEU A O 1
ATOM 812 N N . SER A 1 102 ? -8.078 16.766 30.094 1 93.56 102 SER A N 1
ATOM 813 C CA . SER A 1 102 ? -9.062 17.797 30.391 1 93.56 102 SER A CA 1
ATOM 814 C C . SER A 1 102 ? -9.539 18.5 29.125 1 93.56 102 SER A C 1
ATOM 816 O O . SER A 1 102 ? -8.812 18.531 28.125 1 93.56 102 SER A O 1
ATOM 818 N N . GLU A 1 103 ? -10.711 19.016 29.141 1 94.06 103 GLU A N 1
ATOM 819 C CA . GLU A 1 103 ? -11.242 19.734 27.984 1 94.06 103 GLU A CA 1
ATOM 820 C C . GLU A 1 103 ? -10.297 20.859 27.562 1 94.06 103 GLU A C 1
ATOM 822 O O . GLU A 1 103 ? -10.078 21.078 26.359 1 94.06 103 GLU A O 1
ATOM 827 N N . LYS A 1 104 ? -9.75 21.531 28.578 1 93.44 104 LYS A N 1
ATOM 828 C CA . LYS A 1 104 ? -8.828 22.625 28.281 1 93.44 104 LYS A CA 1
ATOM 829 C C . LYS A 1 104 ? -7.613 22.141 27.516 1 93.44 104 LYS A C 1
ATOM 831 O O . LYS A 1 104 ? -7.203 22.75 26.531 1 93.44 104 LYS A O 1
ATOM 836 N N . GLU A 1 105 ? -7.055 21 27.938 1 94.12 105 GLU A N 1
ATOM 837 C CA . GLU A 1 105 ? -5.914 20.422 27.25 1 94.12 105 GLU A CA 1
ATOM 838 C C . GLU A 1 105 ? -6.285 19.984 25.828 1 94.12 105 GLU A C 1
ATOM 840 O O . GLU A 1 105 ? -5.531 20.219 24.891 1 94.12 105 GLU A O 1
ATOM 845 N N . VAL A 1 106 ? -7.461 19.375 25.734 1 96.88 106 VAL A N 1
ATOM 846 C CA . VAL A 1 106 ? -7.91 18.891 24.438 1 96.88 106 VAL A CA 1
ATOM 847 C C . VAL A 1 106 ? -8.039 20.047 23.469 1 96.88 106 VAL A C 1
ATOM 849 O O . VAL A 1 106 ? -7.59 19.969 22.312 1 96.88 106 VAL A O 1
ATOM 852 N N . ILE A 1 107 ? -8.625 21.109 23.922 1 96.44 107 ILE A N 1
ATOM 853 C CA . ILE A 1 107 ? -8.812 22.281 23.078 1 96.44 107 ILE A CA 1
ATOM 854 C C . ILE A 1 107 ? -7.457 22.844 22.672 1 96.44 107 ILE A C 1
ATOM 856 O O . ILE A 1 107 ? -7.219 23.078 21.484 1 96.44 107 ILE A O 1
ATOM 860 N N . THR A 1 108 ? -6.547 23 23.594 1 96.06 108 THR A N 1
ATOM 861 C CA . THR A 1 108 ? -5.234 23.578 23.328 1 96.06 108 THR A CA 1
ATOM 862 C C . THR A 1 108 ? -4.453 22.703 22.344 1 96.06 108 THR A C 1
ATOM 864 O O . THR A 1 108 ? -3.887 23.203 21.375 1 96.06 108 THR A O 1
ATOM 867 N N . TYR A 1 109 ? -4.461 21.422 22.625 1 97.5 109 TYR A N 1
ATOM 868 C CA . TYR A 1 109 ? -3.725 20.5 21.766 1 97.5 109 TYR A CA 1
ATOM 869 C C . TYR A 1 109 ? -4.355 20.422 20.375 1 97.5 109 TYR A C 1
ATOM 871 O O . TYR A 1 109 ? -3.65 20.328 19.375 1 97.5 109 TYR A O 1
ATOM 879 N N . THR A 1 110 ? -5.668 20.438 20.297 1 98.31 110 THR A N 1
ATOM 880 C CA . THR A 1 110 ? -6.348 20.438 19.016 1 98.31 110 THR A CA 1
ATOM 881 C C . THR A 1 110 ? -5.996 21.703 18.219 1 98.31 110 THR A C 1
ATOM 883 O O . THR A 1 110 ? -5.805 21.641 17.016 1 98.31 110 THR A O 1
ATOM 886 N N . GLN A 1 111 ? -5.895 22.812 18.922 1 97.62 111 GLN A N 1
ATOM 887 C CA . GLN A 1 111 ? -5.484 24.047 18.266 1 97.62 111 GLN A CA 1
ATOM 888 C C . GLN A 1 111 ? -4.102 23.906 17.641 1 97.62 111 GLN A C 1
ATOM 890 O O . GLN A 1 111 ? -3.889 24.328 16.5 1 97.62 111 GLN A O 1
ATOM 895 N N . MET A 1 112 ? -3.184 23.344 18.359 1 97.5 112 MET A N 1
ATOM 896 C CA . MET A 1 112 ? -1.832 23.156 17.844 1 97.5 112 MET A CA 1
ATOM 897 C C . MET A 1 112 ? -1.848 22.266 16.609 1 97.5 112 MET A C 1
ATOM 899 O O . MET A 1 112 ? -1.202 22.578 15.609 1 97.5 112 MET A O 1
ATOM 903 N N . LEU A 1 113 ? -2.637 21.219 16.672 1 98.75 113 LEU A N 1
ATOM 904 C CA . LEU A 1 113 ? -2.719 20.297 15.547 1 98.75 113 LEU A CA 1
ATOM 905 C C . LEU A 1 113 ? -3.352 20.969 14.336 1 98.75 113 LEU A C 1
ATOM 907 O O . LEU A 1 113 ? -2.9 20.766 13.203 1 98.75 113 LEU A O 1
ATOM 911 N N . LEU A 1 114 ? -4.371 21.734 14.586 1 98.81 114 LEU A N 1
ATOM 912 C CA . LEU A 1 114 ? -5.035 22.438 13.5 1 98.81 114 LEU A CA 1
ATOM 913 C C . LEU A 1 114 ? -4.098 23.469 12.867 1 98.81 114 LEU A C 1
ATOM 915 O O . LEU A 1 114 ? -4.09 23.625 11.641 1 98.81 114 LEU A O 1
ATOM 919 N N . LYS A 1 115 ? -3.348 24.156 13.656 1 98.44 115 LYS A N 1
ATOM 920 C CA . LYS A 1 115 ? -2.365 25.094 13.125 1 98.44 115 LYS A CA 1
ATOM 921 C C . LYS A 1 115 ? -1.335 24.375 12.258 1 98.44 115 LYS A C 1
ATOM 923 O O . LYS A 1 115 ? -0.987 24.859 11.172 1 98.44 115 LYS A O 1
ATOM 928 N N . GLY A 1 116 ? -0.864 23.234 12.742 1 98.62 116 GLY A N 1
ATOM 929 C CA . GLY A 1 116 ? 0.045 22.438 11.945 1 98.62 116 GLY A CA 1
ATOM 930 C C . GLY A 1 116 ? -0.563 21.969 10.641 1 98.62 116 GLY A C 1
ATOM 931 O O . GLY A 1 116 ? 0.056 22.094 9.578 1 98.62 116 GLY A O 1
ATOM 932 N N . LEU A 1 117 ? -1.776 21.469 10.711 1 98.75 117 LEU A N 1
ATOM 933 C CA . LEU A 1 117 ? -2.465 20.984 9.523 1 98.75 117 LEU A CA 1
ATOM 934 C C . LEU A 1 117 ? -2.717 22.109 8.539 1 98.75 117 LEU A C 1
ATOM 936 O O . LEU A 1 117 ? -2.566 21.938 7.324 1 98.75 117 LEU A O 1
ATOM 940 N N . ARG A 1 118 ? -3.127 23.266 9.078 1 98.44 118 ARG A N 1
ATOM 941 C CA . ARG A 1 118 ? -3.32 24.406 8.203 1 98.44 118 ARG A CA 1
ATOM 942 C C . ARG A 1 118 ? -2.043 24.734 7.441 1 98.44 118 ARG A C 1
ATOM 944 O O . ARG A 1 118 ? -2.082 25.016 6.238 1 98.44 118 ARG A O 1
ATOM 951 N N . SER A 1 119 ? -0.92 24.703 8.102 1 97.94 119 SER A N 1
ATOM 952 C CA . SER A 1 119 ? 0.363 25.016 7.488 1 97.94 119 SER A CA 1
ATOM 953 C C . SER A 1 119 ? 0.704 24.047 6.371 1 97.94 119 SER A C 1
ATOM 955 O O . SER A 1 119 ? 1.092 24.453 5.277 1 97.94 119 SER A O 1
ATOM 957 N N . ILE A 1 120 ? 0.496 22.734 6.598 1 97.44 120 ILE A N 1
ATOM 958 C CA . ILE A 1 120 ? 0.92 21.766 5.586 1 97.44 120 ILE A CA 1
ATOM 959 C C . ILE A 1 120 ? -0.093 21.75 4.441 1 97.44 120 ILE A C 1
ATOM 961 O O . ILE A 1 120 ? 0.28 21.594 3.277 1 97.44 120 ILE A O 1
ATOM 965 N N . HIS A 1 121 ? -1.327 21.953 4.734 1 97.44 121 HIS A N 1
ATOM 966 C CA . HIS A 1 121 ? -2.357 21.953 3.701 1 97.44 121 HIS A CA 1
ATOM 967 C C . HIS A 1 121 ? -2.215 23.172 2.789 1 97.44 121 HIS A C 1
ATOM 969 O O . HIS A 1 121 ? -2.492 23.078 1.59 1 97.44 121 HIS A O 1
ATOM 975 N N . LYS A 1 122 ? -1.803 24.219 3.357 1 96.56 122 LYS A N 1
ATOM 976 C CA . LYS A 1 122 ? -1.582 25.438 2.57 1 96.56 122 LYS A CA 1
ATOM 977 C C . LYS A 1 122 ? -0.526 25.203 1.493 1 96.56 122 LYS A C 1
ATOM 979 O O . LYS A 1 122 ? -0.596 25.797 0.412 1 96.56 122 LYS A O 1
ATOM 984 N N . GLU A 1 123 ? 0.442 24.359 1.782 1 95.25 123 GLU A N 1
ATOM 985 C CA . GLU A 1 123 ? 1.507 24.047 0.831 1 95.25 123 GLU A CA 1
ATOM 986 C C . GLU A 1 123 ? 1.126 22.875 -0.072 1 95.25 123 GLU A C 1
ATOM 988 O O . GLU A 1 123 ? 1.962 22.375 -0.818 1 95.25 123 GLU A O 1
ATOM 993 N N . GLY A 1 124 ? -0.113 22.406 0.121 1 94.56 124 GLY A N 1
ATOM 994 C CA . GLY A 1 124 ? -0.591 21.328 -0.727 1 94.56 124 GLY A CA 1
ATOM 995 C C . GLY A 1 124 ? -0.133 19.953 -0.264 1 94.56 124 GLY A C 1
ATOM 996 O O . GLY A 1 124 ? -0.13 19 -1.043 1 94.56 124 GLY A O 1
ATOM 997 N N . ILE A 1 125 ? 0.268 19.859 0.944 1 96 125 ILE A N 1
ATOM 998 C CA . ILE A 1 125 ? 0.752 18.594 1.491 1 96 125 ILE A CA 1
ATOM 999 C C . ILE A 1 125 ? -0.344 17.938 2.33 1 96 125 ILE A C 1
ATOM 1001 O O . ILE A 1 125 ? -0.986 18.609 3.148 1 96 125 ILE A O 1
ATOM 1005 N N . ILE A 1 126 ? -0.63 16.688 2.062 1 95.81 126 ILE A N 1
ATOM 1006 C CA . ILE A 1 126 ? -1.508 15.836 2.859 1 95.81 126 ILE A CA 1
ATOM 1007 C C . ILE A 1 126 ? -0.67 14.898 3.725 1 95.81 126 ILE A C 1
ATOM 1009 O O . ILE A 1 126 ? 0.221 14.203 3.223 1 95.81 126 ILE A O 1
ATOM 1013 N N . HIS A 1 127 ? -0.881 14.836 5.008 1 96.25 127 HIS A N 1
ATOM 1014 C CA . HIS A 1 127 ? -0.055 14.016 5.891 1 96.25 127 HIS A CA 1
ATOM 1015 C C . HIS A 1 127 ? -0.258 12.531 5.617 1 96.25 127 HIS A C 1
ATOM 1017 O O . HIS A 1 127 ? 0.712 11.781 5.48 1 96.25 127 HIS A O 1
ATOM 1023 N N . CYS A 1 128 ? -1.535 12.062 5.605 1 93.25 128 CYS A N 1
ATOM 1024 C CA . CYS A 1 128 ? -1.977 10.75 5.164 1 93.25 128 CYS A CA 1
ATOM 1025 C C . CYS A 1 128 ? -1.863 9.727 6.289 1 93.25 128 CYS A C 1
ATOM 1027 O O . CYS A 1 128 ? -2.408 8.625 6.188 1 93.25 128 CYS A O 1
ATOM 1029 N N . ASP A 1 129 ? -1.223 10.094 7.41 1 93.75 129 ASP A N 1
ATOM 1030 C CA . ASP A 1 129 ? -1.122 9.156 8.523 1 93.75 129 ASP A CA 1
ATOM 1031 C C . ASP A 1 129 ? -1.085 9.891 9.859 1 93.75 129 ASP A C 1
ATOM 1033 O O . ASP A 1 129 ? -0.256 9.578 10.719 1 93.75 129 ASP A O 1
ATOM 1037 N N . LEU A 1 130 ? -1.895 10.852 9.969 1 97.25 130 LEU A N 1
ATOM 1038 C CA . LEU A 1 130 ? -2.021 11.562 11.234 1 97.25 130 LEU A CA 1
ATOM 1039 C C . LEU A 1 130 ? -2.619 10.664 12.312 1 97.25 130 LEU A C 1
ATOM 1041 O O . LEU A 1 130 ? -3.703 10.102 12.125 1 97.25 130 LEU A O 1
ATOM 1045 N N . LYS A 1 131 ? -1.877 10.484 13.422 1 96.94 131 LYS A N 1
ATOM 1046 C CA . LYS A 1 131 ? -2.264 9.656 14.562 1 96.94 131 LYS A CA 1
ATOM 1047 C C . LYS A 1 131 ? -1.477 10.047 15.812 1 96.94 131 LYS A C 1
ATOM 1049 O O . LYS A 1 131 ? -0.431 10.695 15.719 1 96.94 131 LYS A O 1
ATOM 1054 N N . PRO A 1 132 ? -1.965 9.68 16.953 1 97.88 132 PRO A N 1
ATOM 1055 C CA . PRO A 1 132 ? -1.302 10.094 18.203 1 97.88 132 PRO A CA 1
ATOM 1056 C C . PRO A 1 132 ? 0.154 9.641 18.266 1 97.88 132 PRO A C 1
ATOM 1058 O O . PRO A 1 132 ? 1 10.352 18.812 1 97.88 132 PRO A O 1
ATOM 1061 N N . ALA A 1 133 ? 0.496 8.516 17.625 1 95.31 133 ALA A N 1
ATOM 1062 C CA . ALA A 1 133 ? 1.854 7.977 17.672 1 95.31 133 ALA A CA 1
ATOM 1063 C C . ALA A 1 133 ? 2.805 8.828 16.828 1 95.31 133 ALA A C 1
ATOM 1065 O O . ALA A 1 133 ? 4.027 8.719 16.969 1 95.31 133 ALA A O 1
ATOM 1066 N N . ASN A 1 134 ? 2.246 9.75 16.016 1 96.31 134 ASN A N 1
ATOM 1067 C CA . ASN A 1 134 ? 3.049 10.609 15.148 1 96.31 134 ASN A CA 1
ATOM 1068 C C . ASN A 1 134 ? 3.023 12.055 15.625 1 96.31 134 ASN A C 1
ATOM 1070 O O . ASN A 1 134 ? 3.369 12.969 14.875 1 96.31 134 ASN A O 1
ATOM 1074 N N . ILE A 1 135 ? 2.533 12.25 16.781 1 98.5 135 ILE A N 1
ATOM 1075 C CA . ILE A 1 135 ? 2.52 13.562 17.422 1 98.5 135 ILE A CA 1
ATOM 1076 C C . ILE A 1 135 ? 3.41 13.547 18.656 1 98.5 135 ILE A C 1
ATOM 1078 O O . ILE A 1 135 ? 3.082 12.906 19.656 1 98.5 135 ILE A O 1
ATOM 1082 N N . LEU A 1 136 ? 4.484 14.305 18.625 1 97.94 136 LEU A N 1
ATOM 1083 C CA . LEU A 1 136 ? 5.488 14.289 19.688 1 97.94 136 LEU A CA 1
ATOM 1084 C C . LEU A 1 136 ? 5.219 15.398 20.703 1 97.94 136 LEU A C 1
ATOM 1086 O O . LEU A 1 136 ? 4.727 16.469 20.344 1 97.94 136 LEU A O 1
ATOM 1090 N N . LEU A 1 137 ? 5.539 15.109 21.922 1 98 137 LEU A N 1
ATOM 1091 C CA . LEU A 1 137 ? 5.348 16.062 23.016 1 98 137 LEU A CA 1
ATOM 1092 C C . LEU A 1 137 ? 6.66 16.75 23.375 1 98 137 LEU A C 1
ATOM 1094 O O . LEU A 1 137 ? 7.652 16.094 23.688 1 98 137 LEU A O 1
ATOM 1098 N N . PHE A 1 138 ? 6.652 18.031 23.297 1 95.94 138 PHE A N 1
ATOM 1099 C CA . PHE A 1 138 ? 7.762 18.844 23.766 1 95.94 138 PHE A CA 1
ATOM 1100 C C . PHE A 1 138 ? 7.336 19.719 24.938 1 95.94 138 PHE A C 1
ATOM 1102 O O . PHE A 1 138 ? 6.156 20.047 25.078 1 95.94 138 PHE A O 1
ATOM 1109 N N . PRO A 1 139 ? 8.281 20.062 25.781 1 93.81 139 PRO A N 1
ATOM 1110 C CA . PRO A 1 139 ? 7.91 21 26.844 1 93.81 139 PRO A CA 1
ATOM 1111 C C . PRO A 1 139 ? 7.387 22.328 26.297 1 93.81 139 PRO A C 1
ATOM 1113 O O . PRO A 1 139 ? 7.906 22.844 25.312 1 93.81 139 PRO A O 1
ATOM 1116 N N . SER A 1 140 ? 6.379 22.703 26.891 1 91.31 140 SER A N 1
ATOM 1117 C CA . SER A 1 140 ? 5.785 23.969 26.438 1 91.31 140 SER A CA 1
ATOM 1118 C C . SER A 1 140 ? 6.352 25.156 27.219 1 91.31 140 SER A C 1
ATOM 1120 O O . SER A 1 140 ? 6.625 25.047 28.406 1 91.31 140 SER A O 1
ATOM 1122 N N . SER A 1 141 ? 6.551 26.234 26.5 1 83 141 SER A N 1
ATOM 1123 C CA . SER A 1 141 ? 6.902 27.484 27.156 1 83 141 SER A CA 1
ATOM 1124 C C . SER A 1 141 ? 5.66 28.266 27.547 1 83 141 SER A C 1
ATOM 1126 O O . SER A 1 141 ? 5.75 29.281 28.25 1 83 141 SER A O 1
ATOM 1128 N N . ASP A 1 142 ? 4.496 27.75 27.109 1 76.31 142 ASP A N 1
ATOM 1129 C CA . ASP A 1 142 ? 3.221 28.422 27.359 1 76.31 142 ASP A CA 1
ATOM 1130 C C . ASP A 1 142 ? 2.611 27.953 28.688 1 76.31 142 ASP A C 1
ATOM 1132 O O . ASP A 1 142 ? 2.562 26.75 28.969 1 76.31 142 ASP A O 1
ATOM 1136 N N . ASP A 1 143 ? 2.213 28.828 29.578 1 73.94 143 ASP A N 1
ATOM 1137 C CA . ASP A 1 143 ? 1.645 28.547 30.891 1 73.94 143 ASP A CA 1
ATOM 1138 C C . ASP A 1 143 ? 0.326 27.797 30.766 1 73.94 143 ASP A C 1
ATOM 1140 O O . ASP A 1 143 ? -0.108 27.141 31.719 1 73.94 143 ASP A O 1
ATOM 1144 N N . ASN A 1 144 ? -0.269 27.797 29.578 1 74.12 144 ASN A N 1
ATOM 1145 C CA . ASN A 1 144 ? -1.602 27.219 29.406 1 74.12 144 ASN A CA 1
ATOM 1146 C C . ASN A 1 144 ? -1.535 25.781 28.938 1 74.12 144 ASN A C 1
ATOM 1148 O O . ASN A 1 144 ? -2.562 25.094 28.844 1 74.12 144 ASN A O 1
ATOM 1152 N N . ALA A 1 145 ? -0.348 25.312 28.641 1 82.88 145 ALA A N 1
ATOM 1153 C CA . ALA A 1 145 ? -0.24 23.938 28.141 1 82.88 145 ALA A CA 1
ATOM 1154 C C . ALA A 1 145 ? 1.022 23.266 28.656 1 82.88 145 ALA A C 1
ATOM 1156 O O . ALA A 1 145 ? 2.105 23.859 28.641 1 82.88 145 ALA A O 1
ATOM 1157 N N . LYS A 1 146 ? 0.846 22.109 29.094 1 91.56 146 LYS A N 1
ATOM 1158 C CA . LYS A 1 146 ? 1.979 21.359 29.594 1 91.56 146 LYS A CA 1
ATOM 1159 C C . LYS A 1 146 ? 2.953 21 28.484 1 91.56 146 LYS A C 1
ATOM 1161 O O . LYS A 1 146 ? 4.168 21 28.688 1 91.56 146 LYS A O 1
ATOM 1166 N N . TYR A 1 147 ? 2.328 20.797 27.312 1 96.94 147 TYR A N 1
ATOM 1167 C CA . TYR A 1 147 ? 3.176 20.328 26.219 1 96.94 147 TYR A CA 1
ATOM 1168 C C . TYR A 1 147 ? 2.951 21.156 24.953 1 96.94 147 TYR A C 1
ATOM 1170 O O . TYR A 1 147 ? 1.856 21.672 24.734 1 96.94 147 TYR A O 1
ATOM 1178 N N . GLN A 1 148 ? 4.035 21.328 24.188 1 97 148 GLN A N 1
ATOM 1179 C CA . GLN A 1 148 ? 3.965 21.719 22.781 1 97 148 GLN A CA 1
ATOM 1180 C C . GLN A 1 148 ? 3.926 20.5 21.875 1 97 148 GLN A C 1
ATOM 1182 O O . GLN A 1 148 ? 4.848 19.688 21.891 1 97 148 GLN A O 1
ATOM 1187 N N . LEU A 1 149 ? 2.816 20.359 21.109 1 98.25 149 LEU A N 1
ATOM 1188 C CA . LEU A 1 149 ? 2.688 19.234 20.188 1 98.25 149 LEU A CA 1
ATOM 1189 C C . LEU A 1 149 ? 3.359 19.547 18.859 1 98.25 149 LEU A C 1
ATOM 1191 O O . LEU A 1 149 ? 3.229 20.656 18.344 1 98.25 149 LEU A O 1
ATOM 1195 N N . LYS A 1 150 ? 4.074 18.562 18.328 1 98.44 150 LYS A N 1
ATOM 1196 C CA . LYS A 1 150 ? 4.641 18.672 16.984 1 98.44 150 LYS A CA 1
ATOM 1197 C C . LYS A 1 150 ? 4.273 17.453 16.141 1 98.44 150 LYS A C 1
ATOM 1199 O O . LYS A 1 150 ? 4.469 16.312 16.562 1 98.44 150 LYS A O 1
ATOM 1204 N N . ILE A 1 151 ? 3.697 17.688 14.945 1 98.69 151 ILE A N 1
ATOM 1205 C CA . ILE A 1 151 ? 3.379 16.625 13.992 1 98.69 151 ILE A CA 1
ATOM 1206 C C . ILE A 1 151 ? 4.668 16.094 13.375 1 98.69 151 ILE A C 1
ATOM 1208 O O . ILE A 1 151 ? 5.535 16.859 12.953 1 98.69 151 ILE A O 1
ATOM 1212 N N . ALA A 1 152 ? 4.797 14.789 13.461 1 96.56 152 ALA A N 1
ATOM 1213 C CA . ALA A 1 152 ? 5.988 14.117 12.938 1 96.56 152 ALA A CA 1
ATOM 1214 C C . ALA A 1 152 ? 5.621 13.055 11.906 1 96.56 152 ALA A C 1
ATOM 1216 O O . ALA A 1 152 ? 4.445 12.906 11.555 1 96.56 152 ALA A O 1
ATOM 1217 N N . ASP A 1 153 ? 6.613 12.383 11.305 1 93.19 153 ASP A N 1
ATOM 1218 C CA . ASP A 1 153 ? 6.52 11.25 10.398 1 93.19 153 ASP A CA 1
ATOM 1219 C C . ASP A 1 153 ? 5.742 11.617 9.133 1 93.19 153 ASP A C 1
ATOM 1221 O O . ASP A 1 153 ? 4.598 11.195 8.961 1 93.19 153 ASP A O 1
ATOM 1225 N N . PHE A 1 154 ? 6.328 12.266 8.219 1 94.56 154 PHE A N 1
ATOM 1226 C CA . PHE A 1 154 ? 5.75 12.648 6.938 1 94.56 154 PHE A CA 1
ATOM 1227 C C . PHE A 1 154 ? 6.098 11.625 5.863 1 94.56 154 PHE A C 1
ATOM 1229 O O . PHE A 1 154 ? 6.152 11.961 4.676 1 94.56 154 PHE A O 1
ATOM 1236 N N . GLY A 1 155 ? 6.344 10.461 6.305 1 89.62 155 GLY A N 1
ATOM 1237 C CA . GLY A 1 155 ? 6.773 9.406 5.402 1 89.62 155 GLY A CA 1
ATOM 1238 C C . GLY A 1 155 ? 5.719 9.031 4.379 1 89.62 155 GLY A C 1
ATOM 1239 O O . GLY A 1 155 ? 6.047 8.617 3.268 1 89.62 155 GLY A O 1
ATOM 1240 N N . LEU A 1 156 ? 4.453 9.148 4.672 1 86.31 156 LEU A N 1
ATOM 1241 C CA . LEU A 1 156 ? 3.367 8.758 3.777 1 86.31 156 LEU A CA 1
ATOM 1242 C C . LEU A 1 156 ? 2.705 9.984 3.16 1 86.31 156 LEU A C 1
ATOM 1244 O O . LEU A 1 156 ? 1.71 9.867 2.443 1 86.31 156 LEU A O 1
ATOM 1248 N N . SER A 1 157 ? 3.277 11.109 3.434 1 90.06 157 SER A N 1
ATOM 1249 C CA . SER A 1 157 ? 2.67 12.352 2.955 1 90.06 157 SER A CA 1
ATOM 1250 C C . SER A 1 157 ? 2.654 12.406 1.431 1 90.06 157 SER A C 1
ATOM 1252 O O . SER A 1 157 ? 3.512 11.812 0.774 1 90.06 157 SER A O 1
ATOM 1254 N N . ASN A 1 158 ? 1.687 12.992 1.041 1 85.88 158 ASN A N 1
ATOM 1255 C CA . ASN A 1 158 ? 1.507 13.18 -0.395 1 85.88 158 ASN A CA 1
ATOM 1256 C C . ASN A 1 158 ? 1.267 14.648 -0.744 1 85.88 158 ASN A C 1
ATOM 1258 O O . ASN A 1 158 ? 0.83 15.43 0.103 1 85.88 158 ASN A O 1
ATOM 1262 N N . THR A 1 159 ? 1.758 14.969 -1.905 1 77.12 159 THR A N 1
ATOM 1263 C CA . THR A 1 159 ? 1.48 16.312 -2.398 1 77.12 159 THR A CA 1
ATOM 1264 C C . THR A 1 159 ? 0.302 16.297 -3.367 1 77.12 159 THR A C 1
ATOM 1266 O O . THR A 1 159 ? 0.167 15.383 -4.18 1 77.12 159 THR A O 1
ATOM 1269 N N . ILE A 1 160 ? -0.514 17.234 -3.07 1 66.62 160 ILE A N 1
ATOM 1270 C CA . ILE A 1 160 ? -1.649 17.391 -3.975 1 66.62 160 ILE A CA 1
ATOM 1271 C C . ILE A 1 160 ? -1.152 17.484 -5.418 1 66.62 160 ILE A C 1
ATOM 1273 O O . ILE A 1 160 ? -0.253 18.266 -5.719 1 66.62 160 ILE A O 1
ATOM 1277 N N . GLY A 1 161 ? -1.504 16.594 -6.238 1 58.91 161 GLY A N 1
ATOM 1278 C CA . GLY A 1 161 ? -1.052 16.547 -7.621 1 58.91 161 GLY A CA 1
ATOM 1279 C C . GLY A 1 161 ? -0.149 15.367 -7.91 1 58.91 161 GLY A C 1
ATOM 1280 O O . GLY A 1 161 ? 0.115 15.047 -9.07 1 58.91 161 GLY A O 1
ATOM 1281 N N . ASP A 1 162 ? 0.529 14.961 -6.77 1 58.06 162 ASP A N 1
ATOM 1282 C CA . ASP A 1 162 ? 1.305 13.742 -6.973 1 58.06 162 ASP A CA 1
ATOM 1283 C C . ASP A 1 162 ? 0.402 12.578 -7.367 1 58.06 162 ASP A C 1
ATOM 1285 O O . ASP A 1 162 ? -0.633 12.344 -6.738 1 58.06 162 ASP A O 1
ATOM 1289 N N . ALA A 1 163 ? 0.18 12.461 -8.555 1 46.84 163 ALA A N 1
ATOM 1290 C CA . ALA A 1 163 ? -0.659 11.367 -9.031 1 46.84 163 ALA A CA 1
ATOM 1291 C C . ALA A 1 163 ? -0.242 10.039 -8.406 1 46.84 163 ALA A C 1
ATOM 1293 O O . ALA A 1 163 ? 0.896 9.594 -8.57 1 46.84 163 ALA A O 1
ATOM 1294 N N . ASN A 1 164 ? -0.581 9.789 -7.062 1 50.97 164 ASN A N 1
ATOM 1295 C CA . ASN A 1 164 ? -0.31 8.453 -6.551 1 50.97 164 ASN A CA 1
ATOM 1296 C C . ASN A 1 164 ? -0.744 7.375 -7.547 1 50.97 164 ASN A C 1
ATOM 1298 O O . ASN A 1 164 ? -0.669 6.184 -7.246 1 50.97 164 ASN A O 1
ATOM 1302 N N . VAL A 1 165 ? -1.455 7.797 -8.586 1 49.09 165 VAL A N 1
ATOM 1303 C CA . VAL A 1 165 ? -2.006 6.836 -9.531 1 49.09 165 VAL A CA 1
ATOM 1304 C C . VAL A 1 165 ? -1.131 6.785 -10.781 1 49.09 165 VAL A C 1
ATOM 1306 O O . VAL A 1 165 ? -1.405 7.473 -11.766 1 49.09 165 VAL A O 1
ATOM 1309 N N . GLY A 1 166 ? 0.308 6.836 -10.422 1 48.03 166 GLY A N 1
ATOM 1310 C CA . GLY A 1 166 ? 1.028 6.633 -11.672 1 48.03 166 GLY A CA 1
ATOM 1311 C C . GLY A 1 166 ? 0.877 5.227 -12.227 1 48.03 166 GLY A C 1
ATOM 1312 O O . GLY A 1 166 ? 0.704 4.27 -11.461 1 48.03 166 GLY A O 1
ATOM 1313 N N . LEU A 1 167 ? 0.737 5.074 -13.469 1 53.66 167 LEU A N 1
ATOM 1314 C CA . LEU A 1 167 ? 0.766 3.947 -14.398 1 53.66 167 LEU A CA 1
ATOM 1315 C C . LEU A 1 167 ? -0.422 3.02 -14.156 1 53.66 167 LEU A C 1
ATOM 1317 O O . LEU A 1 167 ? -0.311 1.805 -14.336 1 53.66 167 LEU A O 1
ATOM 1321 N N . GLY A 1 168 ? -1.508 3.652 -13.523 1 63.97 168 GLY A N 1
ATOM 1322 C CA . GLY A 1 168 ? -2.68 2.805 -13.375 1 63.97 168 GLY A CA 1
ATOM 1323 C C . GLY A 1 168 ? -2.633 1.942 -12.125 1 63.97 168 GLY A C 1
ATOM 1324 O O . GLY A 1 168 ? -3.395 0.98 -12 1 63.97 168 GLY A O 1
ATOM 1325 N N . GLU A 1 169 ? -1.639 2.223 -11.242 1 71.5 169 GLU A N 1
ATOM 1326 C CA . GLU A 1 169 ? -1.503 1.47 -10 1 71.5 169 GLU A CA 1
ATOM 1327 C C . GLU A 1 169 ? -1.881 2.324 -8.789 1 71.5 169 GLU A C 1
ATOM 1329 O O . GLU A 1 169 ? -1.852 3.555 -8.859 1 71.5 169 GLU A O 1
ATOM 1334 N N . ILE A 1 170 ? -2.445 1.663 -7.785 1 68.69 170 ILE A N 1
ATOM 1335 C CA . ILE A 1 170 ? -2.748 2.354 -6.539 1 68.69 170 ILE A CA 1
ATOM 1336 C C . ILE A 1 170 ? -1.906 1.769 -5.406 1 68.69 170 ILE A C 1
ATOM 1338 O O . ILE A 1 170 ? -1.602 0.573 -5.406 1 68.69 170 ILE A O 1
ATOM 1342 N N . MET A 1 171 ? -1.337 2.668 -4.664 1 67.12 171 MET A N 1
ATOM 1343 C CA . MET A 1 171 ? -0.666 2.293 -3.424 1 67.12 171 MET A CA 1
ATOM 1344 C C . MET A 1 171 ? -1.259 3.043 -2.236 1 67.12 171 MET A C 1
ATOM 1346 O O . MET A 1 171 ? -1.461 4.258 -2.303 1 67.12 171 MET A O 1
ATOM 1350 N N . PHE A 1 172 ? -1.731 2.301 -1.308 1 68.44 172 PHE A N 1
ATOM 1351 C CA . PHE A 1 172 ? -2.219 2.982 -0.114 1 68.44 172 PHE A CA 1
ATOM 1352 C C . PHE A 1 172 ? -1.644 2.344 1.146 1 68.44 172 PHE A C 1
ATOM 1354 O O . PHE A 1 172 ? -1.494 1.123 1.216 1 68.44 172 PHE A O 1
ATOM 1361 N N . ARG A 1 173 ? -1.142 3.201 1.95 1 74.75 173 ARG A N 1
ATOM 1362 C CA . ARG A 1 173 ? -0.683 2.82 3.283 1 74.75 173 ARG A CA 1
ATOM 1363 C C . ARG A 1 173 ? -1.309 3.709 4.352 1 74.75 173 ARG A C 1
ATOM 1365 O O . ARG A 1 173 ? -1.537 4.898 4.121 1 74.75 173 ARG A O 1
ATOM 1372 N N . GLY A 1 174 ? -1.695 3.141 5.457 1 81.44 174 GLY A N 1
ATOM 1373 C CA . GLY A 1 174 ? -2.238 3.904 6.57 1 81.44 174 GLY A CA 1
ATOM 1374 C C . GLY A 1 174 ? -2.539 3.051 7.789 1 81.44 174 GLY A C 1
ATOM 1375 O O . GLY A 1 174 ? -2.236 1.855 7.805 1 81.44 174 GLY A O 1
ATOM 1376 N N . THR A 1 175 ? -2.965 3.74 8.781 1 87.75 175 THR A N 1
ATOM 1377 C CA . THR A 1 175 ? -3.434 3.096 10 1 87.75 175 THR A CA 1
ATOM 1378 C C . THR A 1 175 ? -4.957 3.09 10.062 1 87.75 175 THR A C 1
ATOM 1380 O O . THR A 1 175 ? -5.578 4.129 10.305 1 87.75 175 THR A O 1
ATOM 1383 N N . PRO A 1 176 ? -5.539 2.006 9.938 1 87.12 176 PRO A N 1
ATOM 1384 C CA . PRO A 1 176 ? -6.973 1.886 9.68 1 87.12 176 PRO A CA 1
ATOM 1385 C C . PRO A 1 176 ? -7.82 2.664 10.688 1 87.12 176 PRO A C 1
ATOM 1387 O O . PRO A 1 176 ? -8.773 3.344 10.297 1 87.12 176 PRO A O 1
ATOM 1390 N N . ILE A 1 177 ? -7.414 2.729 11.906 1 90.56 177 ILE A N 1
ATOM 1391 C CA . ILE A 1 177 ? -8.203 3.336 12.977 1 90.56 177 ILE A CA 1
ATOM 1392 C C . ILE A 1 177 ? -8.398 4.824 12.688 1 90.56 177 ILE A C 1
ATOM 1394 O O . ILE A 1 177 ? -9.414 5.406 13.078 1 90.56 177 ILE A O 1
ATOM 1398 N N . TYR A 1 178 ? -7.559 5.355 11.906 1 94.56 178 TYR A N 1
ATOM 1399 C CA . TYR A 1 178 ? -7.59 6.801 11.695 1 94.56 178 TYR A CA 1
ATOM 1400 C C . TYR A 1 178 ? -7.914 7.133 10.242 1 94.56 178 TYR A C 1
ATOM 1402 O O . TYR A 1 178 ? -7.914 8.305 9.852 1 94.56 178 TYR A O 1
ATOM 1410 N N . MET A 1 179 ? -8.156 6.121 9.445 1 91.06 179 MET A N 1
ATOM 1411 C CA . MET A 1 179 ? -8.406 6.328 8.023 1 91.06 179 MET A CA 1
ATOM 1412 C C . MET A 1 179 ? -9.852 6.754 7.789 1 91.06 179 MET A C 1
ATOM 1414 O O . MET A 1 179 ? -10.758 6.348 8.523 1 91.06 179 MET A O 1
ATOM 1418 N N . SER A 1 180 ? -10 7.516 6.738 1 91.62 180 SER A N 1
ATOM 1419 C CA . SER A 1 180 ? -11.328 7.945 6.309 1 91.62 180 SER A CA 1
ATOM 1420 C C . SER A 1 180 ? -11.891 7.012 5.25 1 91.62 180 SER A C 1
ATOM 1422 O O . SER A 1 180 ? -11.148 6.258 4.613 1 91.62 180 SER A O 1
ATOM 1424 N N . PRO A 1 181 ? -13.203 7.082 5.078 1 87.62 181 PRO A N 1
ATOM 1425 C CA . PRO A 1 181 ? -13.812 6.203 4.078 1 87.62 181 PRO A CA 1
ATOM 1426 C C . PRO A 1 181 ? -13.195 6.363 2.691 1 87.62 181 PRO A C 1
ATOM 1428 O O . PRO A 1 181 ? -12.891 5.371 2.029 1 87.62 181 PRO A O 1
ATOM 1431 N N . GLU A 1 182 ? -12.93 7.594 2.236 1 85.75 182 GLU A N 1
ATOM 1432 C CA . GLU A 1 182 ? -12.398 7.809 0.893 1 85.75 182 GLU A CA 1
ATOM 1433 C C . GLU A 1 182 ? -10.938 7.375 0.803 1 85.75 182 GLU A C 1
ATOM 1435 O O . GLU A 1 182 ? -10.477 6.957 -0.26 1 85.75 182 GLU A O 1
ATOM 1440 N N . SER A 1 183 ? -10.203 7.457 1.886 1 86.38 183 SER A N 1
ATOM 1441 C CA . SER A 1 183 ? -8.781 7.102 1.846 1 86.38 183 SER A CA 1
ATOM 1442 C C . SER A 1 183 ? -8.594 5.598 1.71 1 86.38 183 SER A C 1
ATOM 1444 O O . SER A 1 183 ? -7.602 5.141 1.141 1 86.38 183 SER A O 1
ATOM 1446 N N . ILE A 1 184 ? -9.523 4.848 2.176 1 81.19 184 ILE A N 1
ATOM 1447 C CA . ILE A 1 184 ? -9.453 3.393 2.098 1 81.19 184 ILE A CA 1
ATOM 1448 C C . ILE A 1 184 ? -9.453 2.953 0.636 1 81.19 184 ILE A C 1
ATOM 1450 O O . ILE A 1 184 ? -8.828 1.952 0.281 1 81.19 184 ILE A O 1
ATOM 1454 N N . ILE A 1 185 ? -10.164 3.77 -0.1 1 77.62 185 ILE A N 1
ATOM 1455 C CA . ILE A 1 185 ? -10.258 3.375 -1.502 1 77.62 185 ILE A CA 1
ATOM 1456 C C . ILE A 1 185 ? -9.258 4.18 -2.33 1 77.62 185 ILE A C 1
ATOM 1458 O O . ILE A 1 185 ? -9.383 4.258 -3.555 1 77.62 185 ILE A O 1
ATOM 1462 N N . GLY A 1 186 ? -8.398 4.895 -1.63 1 77.56 186 GLY A N 1
ATOM 1463 C CA . GLY A 1 186 ? -7.254 5.496 -2.301 1 77.56 186 GLY A CA 1
ATOM 1464 C C . GLY A 1 186 ? -7.477 6.945 -2.68 1 77.56 186 GLY A C 1
ATOM 1465 O O . GLY A 1 186 ? -6.66 7.543 -3.385 1 77.56 186 GLY A O 1
ATOM 1466 N N . LEU A 1 187 ? -8.555 7.508 -2.33 1 79.69 187 LEU A N 1
ATOM 1467 C CA . LEU A 1 187 ? -8.805 8.914 -2.619 1 79.69 187 LEU A CA 1
ATOM 1468 C C . LEU A 1 187 ? -8.164 9.812 -1.568 1 79.69 187 LEU A C 1
ATOM 1470 O O . LEU A 1 187 ? -8.477 9.711 -0.38 1 79.69 187 LEU A O 1
ATOM 1474 N N . MET A 1 188 ? -7.262 10.617 -2.129 1 83.19 188 MET A N 1
ATOM 1475 C CA . MET A 1 188 ? -6.477 11.445 -1.217 1 83.19 188 MET A CA 1
ATOM 1476 C C . MET A 1 188 ? -6.934 12.898 -1.273 1 83.19 188 MET A C 1
ATOM 1478 O O . MET A 1 188 ? -7.387 13.375 -2.316 1 83.19 188 MET A O 1
ATOM 1482 N N . GLY A 1 189 ? -6.859 13.562 -0.186 1 90.06 189 GLY A N 1
ATOM 1483 C CA . GLY A 1 189 ? -7.145 14.977 0.009 1 90.06 189 GLY A CA 1
ATOM 1484 C C . GLY A 1 189 ? -6.934 15.438 1.438 1 90.06 189 GLY A C 1
ATOM 1485 O O . GLY A 1 189 ? -6.789 14.609 2.346 1 90.06 189 GLY A O 1
ATOM 1486 N N . THR A 1 190 ? -6.949 16.656 1.549 1 95.88 190 THR A N 1
ATOM 1487 C CA . THR A 1 190 ? -6.664 17.219 2.867 1 95.88 190 THR A CA 1
ATOM 1488 C C . THR A 1 190 ? -7.727 16.797 3.875 1 95.88 190 THR A C 1
ATOM 1490 O O . THR A 1 190 ? -7.461 16.719 5.074 1 95.88 190 THR A O 1
ATOM 1493 N N . ALA A 1 191 ? -8.914 16.453 3.365 1 96.56 191 ALA A N 1
ATOM 1494 C CA . ALA A 1 191 ? -10.047 16.094 4.219 1 96.56 191 ALA A CA 1
ATOM 1495 C C . ALA A 1 191 ? -9.758 14.828 5.02 1 96.56 191 ALA A C 1
ATOM 1497 O O . ALA A 1 191 ? -10.344 14.609 6.082 1 96.56 191 ALA A O 1
ATOM 1498 N N . LEU A 1 192 ? -8.898 13.961 4.488 1 94.81 192 LEU A N 1
ATOM 1499 C CA . LEU A 1 192 ? -8.625 12.734 5.223 1 94.81 192 LEU A CA 1
ATOM 1500 C C . LEU A 1 192 ? -7.859 13.023 6.508 1 94.81 192 LEU A C 1
ATOM 1502 O O . LEU A 1 192 ? -8.031 12.328 7.512 1 94.81 192 LEU A O 1
ATOM 1506 N N . ASP A 1 193 ? -7.008 14.094 6.504 1 98.06 193 ASP A N 1
ATOM 1507 C CA . ASP A 1 193 ? -6.297 14.492 7.715 1 98.06 193 ASP A CA 1
ATOM 1508 C C . ASP A 1 193 ? -7.266 15.016 8.773 1 98.06 193 ASP A C 1
ATOM 1510 O O . ASP A 1 193 ? -7.059 14.812 9.969 1 98.06 193 ASP A O 1
ATOM 1514 N N . ILE A 1 194 ? -8.305 15.648 8.289 1 98.75 194 ILE A N 1
ATOM 1515 C CA . ILE A 1 194 ? -9.312 16.203 9.188 1 98.75 194 ILE A CA 1
ATOM 1516 C C . ILE A 1 194 ? -10.086 15.07 9.859 1 98.75 194 ILE A C 1
ATOM 1518 O O . ILE A 1 194 ? -10.383 15.141 11.055 1 98.75 194 ILE A O 1
ATOM 1522 N N . TRP A 1 195 ? -10.391 14.078 9.109 1 97.88 195 TRP A N 1
ATOM 1523 C CA . TRP A 1 195 ? -11.008 12.883 9.68 1 97.88 195 TRP A CA 1
ATOM 1524 C C . TRP A 1 195 ? -10.133 12.289 10.773 1 97.88 195 TRP A C 1
ATOM 1526 O O . TRP A 1 195 ? -10.609 12.016 11.875 1 97.88 195 TRP A O 1
ATOM 1536 N N . SER A 1 196 ? -8.852 12.125 10.477 1 97.94 196 SER A N 1
ATOM 1537 C CA . SER A 1 196 ? -7.902 11.594 11.445 1 97.94 196 SER A CA 1
ATOM 1538 C C . SER A 1 196 ? -7.863 12.445 12.711 1 97.94 196 SER A C 1
ATOM 1540 O O . SER A 1 196 ? -7.805 11.922 13.82 1 97.94 196 SER A O 1
ATOM 1542 N N . LEU A 1 197 ? -7.914 13.727 12.492 1 98.81 197 LEU A N 1
ATOM 1543 C CA . LEU A 1 197 ? -7.934 14.641 13.633 1 98.81 197 LEU A CA 1
ATOM 1544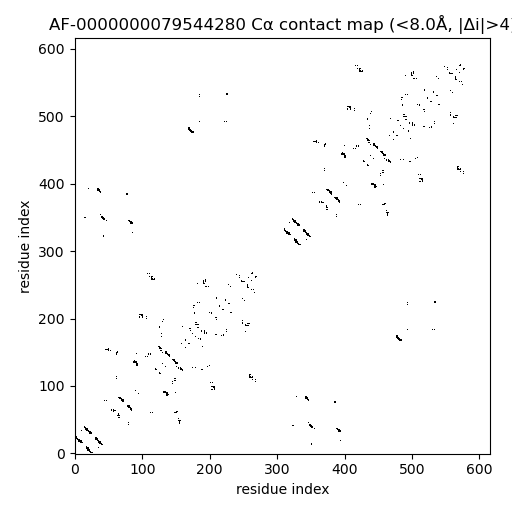 C C . LEU A 1 197 ? -9.148 14.375 14.516 1 98.81 197 LEU A C 1
ATOM 1546 O O . LEU A 1 197 ? -9.031 14.352 15.742 1 98.81 197 LEU A O 1
ATOM 1550 N N . GLY A 1 198 ? -10.305 14.242 13.906 1 98.62 198 GLY A N 1
ATOM 1551 C CA . GLY A 1 198 ? -11.492 13.914 14.68 1 98.62 198 GLY A CA 1
ATOM 1552 C C . GLY A 1 198 ? -11.32 12.68 15.547 1 98.62 198 GLY A C 1
ATOM 1553 O O . GLY A 1 198 ? -11.719 12.672 16.719 1 98.62 198 GLY A O 1
ATOM 1554 N N . CYS A 1 199 ? -10.695 11.672 14.984 1 97.88 199 CYS A N 1
ATOM 1555 C CA . CYS A 1 199 ? -10.422 10.453 15.734 1 97.88 199 CYS A CA 1
ATOM 1556 C C . CYS A 1 199 ? -9.523 10.742 16.938 1 97.88 199 CYS A C 1
ATOM 1558 O O . CYS A 1 199 ? -9.766 10.234 18.031 1 97.88 199 CYS A O 1
ATOM 1560 N N . ILE A 1 200 ? -8.555 11.531 16.766 1 98.56 200 ILE A N 1
ATOM 1561 C CA . ILE A 1 200 ? -7.605 11.875 17.812 1 98.56 200 ILE A CA 1
ATOM 1562 C C . ILE A 1 200 ? -8.32 12.633 18.922 1 98.56 200 ILE A C 1
ATOM 1564 O O . ILE A 1 200 ? -8.062 12.398 20.109 1 98.56 200 ILE A O 1
ATOM 1568 N N . VAL A 1 201 ? -9.203 13.523 18.547 1 98.56 201 VAL A N 1
ATOM 1569 C CA . VAL A 1 201 ? -9.938 14.305 19.531 1 98.56 201 VAL A CA 1
ATOM 1570 C C . VAL A 1 201 ? -10.789 13.383 20.406 1 98.56 201 VAL A C 1
ATOM 1572 O O . VAL A 1 201 ? -10.82 13.523 21.625 1 98.56 201 VAL A O 1
ATOM 1575 N N . ILE A 1 202 ? -11.445 12.43 19.797 1 97.81 202 ILE A N 1
ATOM 1576 C CA . ILE A 1 202 ? -12.219 11.453 20.562 1 97.81 202 ILE A CA 1
ATOM 1577 C C . ILE A 1 202 ? -11.297 10.734 21.547 1 97.81 202 ILE A C 1
ATOM 1579 O O . ILE A 1 202 ? -11.648 10.562 22.719 1 97.81 202 ILE A O 1
ATOM 1583 N N . GLU A 1 203 ? -10.164 10.344 21.109 1 97.56 203 GLU A N 1
ATOM 1584 C CA . GLU A 1 203 ? -9.234 9.609 21.953 1 97.56 203 GLU A CA 1
ATOM 1585 C C . GLU A 1 203 ? -8.758 10.477 23.125 1 97.56 203 GLU A C 1
ATOM 1587 O O . GLU A 1 203 ? -8.641 10 24.25 1 97.56 203 GLU A O 1
ATOM 1592 N N . MET A 1 204 ? -8.461 11.719 22.797 1 97.94 204 MET A N 1
ATOM 1593 C CA . MET A 1 204 ? -8.031 12.617 23.859 1 97.94 204 MET A CA 1
ATOM 1594 C C . MET A 1 204 ? -9.125 12.789 24.906 1 97.94 204 MET A C 1
ATOM 1596 O O . MET A 1 204 ? -8.852 12.82 26.109 1 97.94 204 MET A O 1
ATOM 1600 N N . MET A 1 205 ? -10.359 12.875 24.469 1 97.19 205 MET A N 1
ATOM 1601 C CA . MET A 1 205 ? -11.492 13.164 25.344 1 97.19 205 MET A CA 1
ATOM 1602 C C . MET A 1 205 ? -11.859 11.945 26.172 1 97.19 205 MET A C 1
ATOM 1604 O O . MET A 1 205 ? -12.305 12.078 27.312 1 97.19 205 MET A O 1
ATOM 1608 N N . THR A 1 206 ? -11.664 10.727 25.594 1 95.69 206 THR A N 1
ATOM 1609 C CA . THR A 1 206 ? -12.242 9.547 26.234 1 95.69 206 THR A CA 1
ATOM 1610 C C . THR A 1 206 ? -11.148 8.617 26.75 1 95.69 206 THR A C 1
ATOM 1612 O O . THR A 1 206 ? -11.406 7.777 27.625 1 95.69 206 THR A O 1
ATOM 1615 N N . GLY A 1 207 ? -9.984 8.766 26.109 1 95.38 207 GLY A N 1
ATOM 1616 C CA . GLY A 1 207 ? -8.922 7.824 26.422 1 95.38 207 GLY A CA 1
ATOM 1617 C C . GLY A 1 207 ? -9.039 6.516 25.672 1 95.38 207 GLY A C 1
ATOM 1618 O O . GLY A 1 207 ? -8.227 5.609 25.859 1 95.38 207 GLY A O 1
ATOM 1619 N N . PHE A 1 208 ? -10.023 6.457 24.766 1 92.88 208 PHE A N 1
ATOM 1620 C CA . PHE A 1 208 ? -10.289 5.211 24.062 1 92.88 208 PHE A CA 1
ATOM 1621 C C . PHE A 1 208 ? -10.344 5.441 22.547 1 92.88 208 PHE A C 1
ATOM 1623 O O . PHE A 1 208 ? -10.562 6.566 22.094 1 92.88 208 PHE A O 1
ATOM 1630 N N . SER A 1 209 ? -10.125 4.324 21.844 1 92.31 209 SER A N 1
ATOM 1631 C CA . SER A 1 209 ? -10.242 4.367 20.391 1 92.31 209 SER A CA 1
ATOM 1632 C C . SER A 1 209 ? -11.641 4.812 19.969 1 92.31 209 SER A C 1
ATOM 1634 O O . SER A 1 209 ? -12.633 4.457 20.609 1 92.31 209 SER A O 1
ATOM 1636 N N . PRO A 1 210 ? -11.656 5.555 18.828 1 93.06 210 PRO A N 1
ATOM 1637 C CA . PRO A 1 210 ? -12.969 5.965 18.328 1 93.06 210 PRO A CA 1
ATOM 1638 C C . PRO A 1 210 ? -13.82 4.785 17.875 1 93.06 210 PRO A C 1
ATOM 1640 O O . PRO A 1 210 ? -15.039 4.914 17.75 1 93.06 210 PRO A O 1
ATOM 1643 N N . TRP A 1 211 ? -13.188 3.719 17.516 1 91.44 211 TRP A N 1
ATOM 1644 C CA . TRP A 1 211 ? -13.898 2.523 17.078 1 91.44 211 TRP A CA 1
ATOM 1645 C C . TRP A 1 211 ? -13.953 1.485 18.203 1 91.44 211 TRP A C 1
ATOM 1647 O O . TRP A 1 211 ? -12.945 0.85 18.516 1 91.44 211 TRP A O 1
ATOM 1657 N N . THR A 1 212 ? -15.125 1.482 18.766 1 82.62 212 THR A N 1
ATOM 1658 C CA . THR A 1 212 ? -15.312 0.55 19.875 1 82.62 212 THR A CA 1
ATOM 1659 C C . THR A 1 212 ? -15.898 -0.769 19.375 1 82.62 212 THR A C 1
ATOM 1661 O O . THR A 1 212 ? -16.656 -0.79 18.406 1 82.62 212 THR A O 1
ATOM 1664 N N . ASN A 1 213 ? -15.57 -1.856 19.891 1 81.88 213 ASN A N 1
ATOM 1665 C CA . ASN A 1 213 ? -16.156 -3.172 19.641 1 81.88 213 ASN A CA 1
ATOM 1666 C C . ASN A 1 213 ? -15.758 -3.703 18.266 1 81.88 213 ASN A C 1
ATOM 1668 O O . ASN A 1 213 ? -16.594 -4.246 17.531 1 81.88 213 ASN A O 1
ATOM 1672 N N . ILE A 1 214 ? -14.711 -3.236 17.766 1 84.44 214 ILE A N 1
ATOM 1673 C CA . ILE A 1 214 ? -14.188 -3.791 16.531 1 84.44 214 ILE A CA 1
ATOM 1674 C C . ILE A 1 214 ? -13.344 -5.027 16.828 1 84.44 214 ILE A C 1
ATOM 1676 O O . ILE A 1 214 ? -12.453 -4.984 17.688 1 84.44 214 ILE A O 1
ATOM 1680 N N . GLN A 1 215 ? -13.617 -6.094 16.172 1 80.62 215 GLN A N 1
ATOM 1681 C CA . GLN A 1 215 ? -12.984 -7.379 16.453 1 80.62 215 GLN A CA 1
ATOM 1682 C C . GLN A 1 215 ? -11.734 -7.586 15.609 1 80.62 215 GLN A C 1
ATOM 1684 O O . GLN A 1 215 ? -10.875 -8.398 15.953 1 80.62 215 GLN A O 1
ATOM 1689 N N . SER A 1 216 ? -11.703 -6.93 14.5 1 82.06 216 SER A N 1
ATOM 1690 C CA . SER A 1 216 ? -10.578 -7.102 13.594 1 82.06 216 SER A CA 1
ATOM 1691 C C . SER A 1 216 ? -10.422 -5.898 12.672 1 82.06 216 SER A C 1
ATOM 1693 O O . SER A 1 216 ? -11.359 -5.121 12.492 1 82.06 216 SER A O 1
ATOM 1695 N N . ILE A 1 217 ? -9.273 -5.734 12.18 1 80.94 217 ILE A N 1
ATOM 1696 C CA . ILE A 1 217 ? -9.008 -4.684 11.203 1 80.94 217 ILE A CA 1
ATOM 1697 C C . ILE A 1 217 ? -9.898 -4.887 9.977 1 80.94 217 ILE A C 1
ATOM 1699 O O . ILE A 1 217 ? -10.383 -3.918 9.383 1 80.94 217 ILE A O 1
ATOM 1703 N N . GLU A 1 218 ? -10.117 -6.125 9.68 1 78.81 218 GLU A N 1
ATOM 1704 C CA . GLU A 1 218 ? -10.992 -6.441 8.555 1 78.81 218 GLU A CA 1
ATOM 1705 C C . GLU A 1 218 ? -12.398 -5.891 8.781 1 78.81 218 GLU A C 1
ATOM 1707 O O . GLU A 1 218 ? -13.008 -5.336 7.863 1 78.81 218 GLU A O 1
ATOM 1712 N N . GLU A 1 219 ? -12.805 -6.066 9.906 1 83.88 219 GLU A N 1
ATOM 1713 C CA . GLU A 1 219 ? -14.133 -5.547 10.234 1 83.88 219 GLU A CA 1
ATOM 1714 C C . GLU A 1 219 ? -14.164 -4.023 10.133 1 83.88 219 GLU A C 1
ATOM 1716 O O . GLU A 1 219 ? -15.125 -3.453 9.609 1 83.88 219 GLU A O 1
ATOM 1721 N N . LEU A 1 220 ? -13.117 -3.441 10.609 1 87.62 220 LEU A N 1
ATOM 1722 C CA . LEU A 1 220 ? -13.047 -1.985 10.562 1 87.62 220 LEU A CA 1
ATOM 1723 C C . LEU A 1 220 ? -13.031 -1.486 9.125 1 87.62 220 LEU A C 1
ATOM 1725 O O . LEU A 1 220 ? -13.742 -0.538 8.781 1 87.62 220 LEU A O 1
ATOM 1729 N N . MET A 1 221 ? -12.305 -2.174 8.305 1 83.81 221 MET A N 1
ATOM 1730 C CA . MET A 1 221 ? -12.211 -1.778 6.906 1 83.81 221 MET A CA 1
ATOM 1731 C C . MET A 1 221 ? -13.547 -1.956 6.191 1 83.81 221 MET A C 1
ATOM 1733 O O . MET A 1 221 ? -13.914 -1.138 5.352 1 83.81 221 MET A O 1
ATOM 1737 N N . TRP A 1 222 ? -14.18 -2.926 6.578 1 81.62 222 TRP A N 1
ATOM 1738 C CA . TRP A 1 222 ? -15.508 -3.162 6.02 1 81.62 222 TRP A CA 1
ATOM 1739 C C . TRP A 1 222 ? -16.484 -2.064 6.441 1 81.62 222 TRP A C 1
ATOM 1741 O O . TRP A 1 222 ? -17.203 -1.525 5.609 1 81.62 222 TRP A O 1
ATOM 1751 N N . LYS A 1 223 ? -16.422 -1.752 7.68 1 84.06 223 LYS A N 1
ATOM 1752 C CA . LYS A 1 223 ? -17.297 -0.722 8.219 1 84.06 223 LYS A CA 1
ATOM 1753 C C . LYS A 1 223 ? -17.016 0.634 7.578 1 84.06 223 LYS A C 1
ATOM 1755 O O . LYS A 1 223 ? -17.953 1.363 7.227 1 84.06 223 LYS A O 1
ATOM 1760 N N . LEU A 1 224 ? -15.797 0.911 7.371 1 84.94 224 LEU A N 1
ATOM 1761 C CA . LEU A 1 224 ? -15.391 2.193 6.805 1 84.94 224 LEU A CA 1
ATOM 1762 C C . LEU A 1 224 ? -15.609 2.215 5.293 1 84.94 224 LEU A C 1
ATOM 1764 O O . LEU A 1 224 ? -16.203 3.158 4.762 1 84.94 224 LEU A O 1
ATOM 1768 N N . GLY A 1 225 ? -15.141 1.225 4.684 1 78.12 225 GLY A N 1
ATOM 1769 C CA . GLY A 1 225 ? -15.141 1.185 3.23 1 78.12 225 GLY A CA 1
ATOM 1770 C C . GLY A 1 225 ? -16.5 0.916 2.635 1 78.12 225 GLY A C 1
ATOM 1771 O O . GLY A 1 225 ? -16.984 1.682 1.794 1 78.12 225 GLY A O 1
ATOM 1772 N N . LEU A 1 226 ? -17.094 -0.073 3.129 1 75.75 226 LEU A N 1
ATOM 1773 C CA . LEU A 1 226 ? -18.344 -0.52 2.51 1 75.75 226 LEU A CA 1
ATOM 1774 C C . LEU A 1 226 ? -19.547 0.152 3.162 1 75.75 226 LEU A C 1
ATOM 1776 O O . LEU A 1 226 ? -20.438 0.625 2.469 1 75.75 226 LEU A O 1
ATOM 1780 N N . LEU A 1 227 ? -19.5 0.204 4.461 1 78.12 227 LEU A N 1
ATOM 1781 C CA . LEU A 1 227 ? -20.688 0.719 5.148 1 78.12 227 LEU A CA 1
ATOM 1782 C C . LEU A 1 227 ? -20.578 2.225 5.363 1 78.12 227 LEU A C 1
ATOM 1784 O O . LEU A 1 227 ? -21.562 2.881 5.711 1 78.12 227 LEU A O 1
ATOM 1788 N N . GLN A 1 228 ? -19.406 2.797 5.145 1 82.31 228 GLN A N 1
ATOM 1789 C CA . GLN A 1 228 ? -19.125 4.215 5.336 1 82.31 228 GLN A CA 1
ATOM 1790 C C . GLN A 1 228 ? -19.594 4.688 6.707 1 82.31 228 GLN A C 1
ATOM 1792 O O . GLN A 1 228 ? -20.203 5.75 6.828 1 82.31 228 GLN A O 1
ATOM 1797 N N . GLU A 1 229 ? -19.391 3.832 7.629 1 87.56 229 GLU A N 1
ATOM 1798 C CA . GLU A 1 229 ? -19.719 4.191 9 1 87.56 229 GLU A CA 1
ATOM 1799 C C . GLU A 1 229 ? -18.766 5.254 9.547 1 87.56 229 GLU A C 1
ATOM 1801 O O . GLU A 1 229 ? -17.641 5.379 9.07 1 87.56 229 GLU A O 1
ATOM 1806 N N . VAL A 1 230 ? -19.312 6.012 10.461 1 91.69 230 VAL A N 1
ATOM 1807 C CA . VAL A 1 230 ? -18.547 7.035 11.156 1 91.69 230 VAL A CA 1
ATOM 1808 C C . VAL A 1 230 ? -18.328 6.621 12.609 1 91.69 230 VAL A C 1
ATOM 1810 O O . VAL A 1 230 ? -19.141 5.891 13.18 1 91.69 230 VAL A O 1
ATOM 1813 N N . PRO A 1 231 ? -17.203 7.047 13.148 1 93.38 231 PRO A N 1
ATOM 1814 C CA . PRO A 1 231 ? -17.031 6.75 14.57 1 93.38 231 PRO A CA 1
ATOM 1815 C C . PRO A 1 231 ? -18.172 7.293 15.43 1 93.38 231 PRO A C 1
ATOM 1817 O O . PRO A 1 231 ? -18.703 8.367 15.141 1 93.38 231 PRO A O 1
ATOM 1820 N N . LYS A 1 232 ? -18.5 6.543 16.406 1 91.69 232 LYS A N 1
ATOM 1821 C CA . LYS A 1 232 ? -19.531 7.023 17.312 1 91.69 232 LYS A CA 1
ATOM 1822 C C . LYS A 1 232 ? -19.031 8.203 18.141 1 91.69 232 LYS A C 1
ATOM 1824 O O . LYS A 1 232 ? -18 8.102 18.828 1 91.69 232 LYS A O 1
ATOM 1829 N N . ILE A 1 233 ? -19.75 9.281 18.062 1 95.06 233 ILE A N 1
ATOM 1830 C CA . ILE A 1 233 ? -19.453 10.422 18.922 1 95.06 233 ILE A CA 1
ATOM 1831 C C . ILE A 1 233 ? -20.031 10.18 20.312 1 95.06 233 ILE A C 1
ATOM 1833 O O . ILE A 1 233 ? -21.234 9.984 20.469 1 95.06 233 ILE A O 1
ATOM 1837 N N . PRO A 1 234 ? -19.203 10.141 21.281 1 94.62 234 PRO A N 1
ATOM 1838 C CA . PRO A 1 234 ? -19.688 9.836 22.625 1 94.62 234 PRO A CA 1
ATOM 1839 C C . PRO A 1 234 ? -20.781 10.797 23.094 1 94.62 234 PRO A C 1
ATOM 1841 O O . PRO A 1 234 ? -20.656 12.008 22.906 1 94.62 234 PRO A O 1
ATOM 1844 N N . ASP A 1 235 ? -21.734 10.289 23.797 1 93.19 235 ASP A N 1
ATOM 1845 C CA . ASP A 1 235 ? -22.922 11.047 24.219 1 93.19 235 ASP A CA 1
ATOM 1846 C C . ASP A 1 235 ? -22.562 12.023 25.328 1 93.19 235 ASP A C 1
ATOM 1848 O O . ASP A 1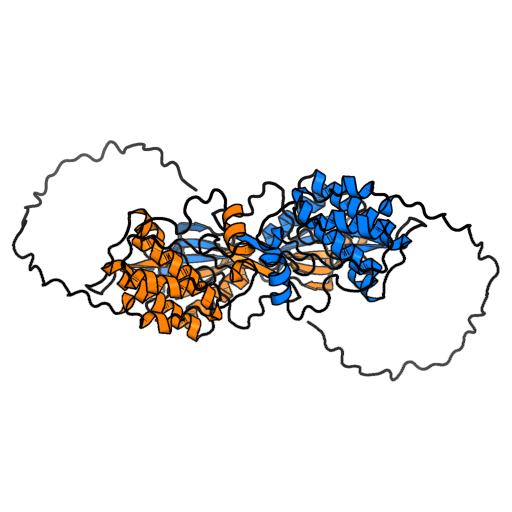 235 ? -23.203 13.062 25.484 1 93.19 235 ASP A O 1
ATOM 1852 N N . GLU A 1 236 ? -21.547 11.766 26.062 1 92.94 236 GLU A N 1
ATOM 1853 C CA . GLU A 1 236 ? -21.203 12.531 27.266 1 92.94 236 GLU A CA 1
ATOM 1854 C C . GLU A 1 236 ? -20.5 13.836 26.906 1 92.94 236 GLU A C 1
ATOM 1856 O O . GLU A 1 236 ? -20.344 14.719 27.75 1 92.94 236 GLU A O 1
ATOM 1861 N N . LEU A 1 237 ? -20.219 13.953 25.625 1 94.88 237 LEU A N 1
ATOM 1862 C CA . LEU A 1 237 ? -19.516 15.172 25.219 1 94.88 237 LEU A CA 1
ATOM 1863 C C . LEU A 1 237 ? -20.484 16.344 25.141 1 94.88 237 LEU A C 1
ATOM 1865 O O . LEU A 1 237 ? -21.688 16.172 24.922 1 94.88 237 LEU A O 1
ATOM 1869 N N . ASN A 1 238 ? -19.953 17.547 25.406 1 93.56 238 ASN A N 1
ATOM 1870 C CA . ASN A 1 238 ? -20.797 18.734 25.297 1 93.56 238 ASN A CA 1
ATOM 1871 C C . ASN A 1 238 ? -21.156 19.031 23.844 1 93.56 238 ASN A C 1
ATOM 1873 O O . ASN A 1 238 ? -20.547 18.484 22.922 1 93.56 238 ASN A O 1
ATOM 1877 N N . TRP A 1 239 ? -22.047 19.875 23.609 1 95.12 239 TRP A N 1
ATOM 1878 C CA . TRP A 1 239 ? -22.625 20.141 22.297 1 95.12 239 TRP A CA 1
ATOM 1879 C C . TRP A 1 239 ? -21.562 20.688 21.344 1 95.12 239 TRP A C 1
ATOM 1881 O O . TRP A 1 239 ? -21.484 20.281 20.188 1 95.12 239 TRP A O 1
ATOM 1891 N N . ASP A 1 240 ? -20.766 21.609 21.812 1 96.25 240 ASP A N 1
ATOM 1892 C CA . ASP A 1 240 ? -19.75 22.219 20.969 1 96.25 240 ASP A CA 1
ATOM 1893 C C . ASP A 1 240 ? -18.766 21.188 20.453 1 96.25 240 ASP A C 1
ATOM 1895 O O . ASP A 1 240 ? -18.391 21.203 19.266 1 96.25 240 ASP A O 1
ATOM 1899 N N . CYS A 1 241 ? -18.391 20.344 21.344 1 97.31 241 CYS A N 1
ATOM 1900 C CA . CYS A 1 241 ? -17.469 19.281 20.953 1 97.31 241 CYS A CA 1
ATOM 1901 C C . CYS A 1 241 ? -18.109 18.328 19.969 1 97.31 241 CYS A C 1
ATOM 1903 O O . CYS A 1 241 ? -17.5 17.953 18.969 1 97.31 241 CYS A O 1
ATOM 1905 N N . LYS A 1 242 ? -19.344 17.984 20.219 1 97.88 242 LYS A N 1
ATOM 1906 C CA . LYS A 1 242 ? -20.078 17.094 19.312 1 97.88 242 LYS A CA 1
ATOM 1907 C C . LYS A 1 242 ? -20.219 17.734 17.922 1 97.88 242 LYS A C 1
ATOM 1909 O O . LYS A 1 242 ? -20.047 17.062 16.906 1 97.88 242 LYS A O 1
ATOM 1914 N N . ASN A 1 243 ? -20.516 18.984 17.906 1 98.06 243 ASN A N 1
ATOM 1915 C CA . ASN A 1 243 ? -20.656 19.703 16.641 1 98.06 243 ASN A CA 1
ATOM 1916 C C . ASN A 1 243 ? -19.328 19.75 15.891 1 98.06 243 ASN A C 1
ATOM 1918 O O . ASN A 1 243 ? -19.281 19.562 14.672 1 98.06 243 ASN A O 1
ATOM 1922 N N . PHE A 1 244 ? -18.266 20.016 16.625 1 98.31 244 PHE A N 1
ATOM 1923 C CA . PHE A 1 244 ? -16.922 20.031 16.047 1 98.31 244 PHE A CA 1
ATOM 1924 C C . PHE A 1 244 ? -16.609 18.688 15.383 1 98.31 244 PHE A C 1
ATOM 1926 O O . PHE A 1 244 ? -16.188 18.656 14.227 1 98.31 244 PHE A O 1
ATOM 1933 N N . LEU A 1 245 ? -16.922 17.625 16.109 1 98.56 245 LEU A N 1
ATOM 1934 C CA . LEU A 1 245 ? -16.641 16.281 15.609 1 98.56 245 LEU A CA 1
ATOM 1935 C C . LEU A 1 245 ? -17.516 15.953 14.406 1 98.56 245 LEU A C 1
ATOM 1937 O O . LEU A 1 245 ? -17.078 15.266 13.484 1 98.56 245 LEU A O 1
ATOM 1941 N N . SER A 1 246 ? -18.703 16.438 14.375 1 98 246 SER A N 1
ATOM 1942 C CA . SER A 1 246 ? -19.594 16.219 13.242 1 98 246 SER A CA 1
ATOM 1943 C C . SER A 1 246 ? -19.047 16.859 11.977 1 98 246 SER A C 1
ATOM 1945 O O . SER A 1 246 ? -19.25 16.359 10.867 1 98 246 SER A O 1
ATOM 1947 N N . LYS A 1 247 ? -18.312 18 12.094 1 98.44 247 LYS A N 1
ATOM 1948 C CA . LYS A 1 247 ? -17.688 18.672 10.953 1 98.44 247 LYS A CA 1
ATOM 1949 C C . LYS A 1 247 ? -16.453 17.891 10.477 1 98.44 247 LYS A C 1
ATOM 1951 O O . LYS A 1 247 ? -16.141 17.906 9.289 1 98.44 247 LYS A O 1
ATOM 1956 N N . CYS A 1 248 ? -15.836 17.188 11.438 1 98.5 248 CYS A N 1
ATOM 1957 C CA . CYS A 1 248 ? -14.664 16.391 11.102 1 98.5 248 CYS A CA 1
ATOM 1958 C C . CYS A 1 248 ? -15.07 15.102 10.383 1 98.5 248 CYS A C 1
ATOM 1960 O O . CYS A 1 248 ? -14.328 14.602 9.531 1 98.5 248 CYS A O 1
ATOM 1962 N N . PHE A 1 249 ? -16.281 14.586 10.672 1 97.5 249 PHE A N 1
ATOM 1963 C CA . PHE A 1 249 ? -16.641 13.234 10.258 1 97.5 249 PHE A CA 1
ATOM 1964 C C . PHE A 1 249 ? -17.734 13.273 9.195 1 97.5 249 PHE A C 1
ATOM 1966 O O . PHE A 1 249 ? -18.453 12.289 9 1 97.5 249 PHE A O 1
ATOM 1973 N N . ALA A 1 250 ? -17.891 14.438 8.57 1 96.25 250 ALA A N 1
ATOM 1974 C CA . ALA A 1 250 ? -18.828 14.445 7.449 1 96.25 250 ALA A CA 1
ATOM 1975 C C . ALA A 1 250 ? -18.516 13.328 6.457 1 96.25 250 ALA A C 1
ATOM 1977 O O . ALA A 1 250 ? -17.359 13.164 6.051 1 96.25 250 ALA A O 1
ATOM 1978 N N . LYS A 1 251 ? -19.484 12.578 6.039 1 90.12 251 LYS A N 1
ATOM 1979 C CA . LYS A 1 251 ? -19.297 11.438 5.156 1 90.12 251 LYS A CA 1
ATOM 1980 C C . LYS A 1 251 ? -18.75 11.875 3.801 1 90.12 251 LYS A C 1
ATOM 1982 O O . LYS A 1 251 ? -17.812 11.266 3.273 1 90.12 251 LYS A O 1
ATOM 1987 N N . ASP A 1 252 ? -19.359 12.922 3.283 1 90.81 252 ASP A N 1
ATOM 1988 C CA . ASP A 1 252 ? -18.812 13.547 2.08 1 90.81 252 ASP A CA 1
ATOM 1989 C C . ASP A 1 252 ? -17.578 14.391 2.41 1 90.81 252 ASP A C 1
ATOM 1991 O O . ASP A 1 252 ? -17.672 15.375 3.141 1 90.81 252 ASP A O 1
ATOM 1995 N N . ARG A 1 253 ? -16.438 13.977 1.855 1 92 253 ARG A N 1
ATOM 1996 C CA . ARG A 1 253 ? -15.188 14.656 2.174 1 92 253 ARG A CA 1
ATOM 1997 C C . ARG A 1 253 ? -15.266 16.141 1.816 1 92 253 ARG A C 1
ATOM 1999 O O . ARG A 1 253 ? -14.586 16.953 2.432 1 92 253 ARG A O 1
ATOM 2006 N N . ARG A 1 254 ? -16.156 16.531 0.893 1 93.56 254 ARG A N 1
ATOM 2007 C CA . ARG A 1 254 ? -16.281 17.906 0.453 1 93.56 254 ARG A CA 1
ATOM 2008 C C . ARG A 1 254 ? -17.016 18.75 1.498 1 93.56 254 ARG A C 1
ATOM 2010 O O . ARG A 1 254 ? -16.953 19.984 1.465 1 93.56 254 ARG A O 1
ATOM 2017 N N . GLU A 1 255 ? -17.656 18.062 2.365 1 96.75 255 GLU A N 1
ATOM 2018 C CA . GLU A 1 255 ? -18.422 18.75 3.396 1 96.75 255 GLU A CA 1
ATOM 2019 C C . GLU A 1 255 ? -17.641 18.844 4.703 1 96.75 255 GLU A C 1
ATOM 2021 O O . GLU A 1 255 ? -18.094 19.469 5.664 1 96.75 255 GLU A O 1
ATOM 2026 N N . ARG A 1 256 ? -16.516 18.281 4.723 1 97.56 256 ARG A N 1
ATOM 2027 C CA . ARG A 1 256 ? -15.695 18.375 5.922 1 97.56 256 ARG A CA 1
ATOM 2028 C C . ARG A 1 256 ? -15.023 19.734 6.02 1 97.56 256 ARG A C 1
ATOM 2030 O O . ARG A 1 256 ? -14.57 20.281 5.016 1 97.56 256 ARG A O 1
ATOM 2037 N N . TRP A 1 257 ? -15.039 20.25 7.203 1 98.5 257 TRP A N 1
ATOM 2038 C CA . TRP A 1 257 ? -14.43 21.562 7.383 1 98.5 257 TRP A CA 1
ATOM 2039 C C . TRP A 1 257 ? -12.906 21.469 7.277 1 98.5 257 TRP A C 1
ATOM 2041 O O . TRP A 1 257 ? -12.32 20.453 7.633 1 98.5 257 TRP A O 1
ATOM 2051 N N . SER A 1 258 ? -12.312 22.531 6.777 1 98.38 258 SER A N 1
ATOM 2052 C CA . SER A 1 258 ? -10.859 22.625 6.684 1 98.38 258 SER A CA 1
ATOM 2053 C C . SER A 1 258 ? -10.242 22.922 8.047 1 98.38 258 SER A C 1
ATOM 2055 O O . SER A 1 258 ? -10.945 23.312 8.984 1 98.38 258 SER A O 1
ATOM 2057 N N . ALA A 1 259 ? -8.938 22.75 8.086 1 98.62 259 ALA A N 1
ATOM 2058 C CA . ALA A 1 259 ? -8.227 23.109 9.312 1 98.62 259 ALA A CA 1
ATOM 2059 C C . ALA A 1 259 ? -8.453 24.578 9.664 1 98.62 259 ALA A C 1
ATOM 2061 O O . ALA A 1 259 ? -8.664 24.922 10.836 1 98.62 259 ALA A O 1
ATOM 2062 N N . ALA A 1 260 ? -8.438 25.391 8.68 1 97.94 260 ALA A N 1
ATOM 2063 C CA . ALA A 1 260 ? -8.656 26.828 8.891 1 97.94 260 ALA A CA 1
ATOM 2064 C C . ALA A 1 260 ? -10.039 27.094 9.469 1 97.94 260 ALA A C 1
ATOM 2066 O O . ALA A 1 260 ? -10.188 27.875 10.406 1 97.94 260 ALA A O 1
ATOM 2067 N N . MET A 1 261 ? -11.047 26.5 8.945 1 98.44 261 MET A N 1
ATOM 2068 C CA . MET A 1 261 ? -12.422 26.688 9.422 1 98.44 261 MET A CA 1
ATOM 2069 C C . MET A 1 261 ? -12.562 26.172 10.852 1 98.44 261 MET A C 1
ATOM 2071 O O . MET A 1 261 ? -13.211 26.828 11.68 1 98.44 261 MET A O 1
ATOM 2075 N N . LEU A 1 262 ? -11.953 25.062 11.078 1 98.75 262 LEU A N 1
ATOM 2076 C CA . LEU A 1 262 ? -12.086 24.422 12.391 1 98.75 262 LEU A CA 1
ATOM 2077 C C . LEU A 1 262 ? -11.391 25.25 13.469 1 98.75 262 LEU A C 1
ATOM 2079 O O . LEU A 1 262 ? -11.805 25.25 14.625 1 98.75 262 LEU A O 1
ATOM 2083 N N . LEU A 1 263 ? -10.328 26.016 13.141 1 98.25 263 LEU A N 1
ATOM 2084 C CA . LEU A 1 263 ? -9.641 26.891 14.086 1 98.25 263 LEU A CA 1
ATOM 2085 C C . LEU A 1 263 ? -10.578 27.984 14.609 1 98.25 263 LEU A C 1
ATOM 2087 O O . LEU A 1 263 ? -10.414 28.469 15.727 1 98.25 263 LEU A O 1
ATOM 2091 N N . ASP A 1 264 ? -11.625 28.234 13.797 1 97.69 264 ASP A N 1
ATOM 2092 C CA . ASP A 1 264 ? -12.57 29.266 14.18 1 97.69 264 ASP A CA 1
ATOM 2093 C C . ASP A 1 264 ? -13.828 28.672 14.805 1 97.69 264 ASP A C 1
ATOM 2095 O O . ASP A 1 264 ? -14.766 29.391 15.148 1 97.69 264 ASP A O 1
ATOM 2099 N N . HIS A 1 265 ? -13.898 27.438 14.922 1 97.94 265 HIS A N 1
ATOM 2100 C CA . HIS A 1 265 ? -15.07 26.781 15.492 1 97.94 265 HIS A CA 1
ATOM 2101 C C . HIS A 1 265 ? -15.25 27.156 16.969 1 97.94 265 HIS A C 1
ATOM 2103 O O . HIS A 1 265 ? -14.266 27.25 17.703 1 97.94 265 HIS A O 1
ATOM 2109 N N . PRO A 1 266 ? -16.438 27.234 17.5 1 96.56 266 PRO A N 1
ATOM 2110 C CA . PRO A 1 266 ? -16.703 27.656 18.875 1 96.56 266 PRO A CA 1
ATOM 2111 C C . PRO A 1 266 ? -16.047 26.719 19.906 1 96.56 266 PRO A C 1
ATOM 2113 O O . PRO A 1 266 ? -15.617 27.172 20.969 1 96.56 266 PRO A O 1
ATOM 2116 N N . PHE A 1 267 ? -15.953 25.469 19.641 1 96.56 267 PHE A N 1
ATOM 2117 C CA . PHE A 1 267 ? -15.312 24.516 20.547 1 96.56 267 PHE A CA 1
ATOM 2118 C C . PHE A 1 267 ? -13.859 24.906 20.781 1 96.56 267 PHE A C 1
ATOM 2120 O O . PHE A 1 267 ? -13.375 24.844 21.906 1 96.56 267 PHE A O 1
ATOM 2127 N N . ILE A 1 268 ? -13.211 25.297 19.75 1 96.62 268 ILE A N 1
ATOM 2128 C CA . ILE A 1 268 ? -11.789 25.609 19.766 1 96.62 268 ILE A CA 1
ATOM 2129 C C . ILE A 1 268 ? -11.57 27.016 20.312 1 96.62 268 ILE A C 1
ATOM 2131 O O . ILE A 1 268 ? -10.57 27.281 20.984 1 96.62 268 ILE A O 1
ATOM 2135 N N . GLN A 1 269 ? -12.477 27.953 20.109 1 93.94 269 GLN A N 1
ATOM 2136 C CA . GLN A 1 269 ? -12.344 29.344 20.516 1 93.94 269 GLN A CA 1
ATOM 2137 C C . GLN A 1 269 ? -12.828 29.562 21.938 1 93.94 269 GLN A C 1
ATOM 2139 O O . GLN A 1 269 ? -12.812 30.688 22.438 1 93.94 269 GLN A O 1
ATOM 2144 N N . LYS A 1 270 ? -13.219 28.547 22.547 1 84.94 270 LYS A N 1
ATOM 2145 C CA . LYS A 1 270 ? -13.711 28.656 23.922 1 84.94 270 LYS A CA 1
ATOM 2146 C C . LYS A 1 270 ? -12.625 29.172 24.859 1 84.94 270 LYS A C 1
ATOM 2148 O O . LYS A 1 270 ? -11.477 28.734 24.781 1 84.94 270 LYS A O 1
ATOM 2153 N N . GLU A 1 271 ? -12.766 30.328 25.484 1 69.69 271 GLU A N 1
ATOM 2154 C CA . GLU A 1 271 ? -11.82 30.906 26.438 1 69.69 271 GLU A CA 1
ATOM 2155 C C . GLU A 1 271 ? -12.055 30.359 27.844 1 69.69 271 GLU A C 1
ATOM 2157 O O . GLU A 1 271 ? -13.203 30.266 28.281 1 69.69 271 GLU A O 1
ATOM 2162 N N . TYR A 1 272 ? -11.273 29.531 28.297 1 61.59 272 TYR A N 1
ATOM 2163 C CA . TYR A 1 272 ? -11.352 29.141 29.703 1 61.59 272 TYR A CA 1
ATOM 2164 C C . TYR A 1 272 ? -10.695 30.172 30.594 1 61.59 272 TYR A C 1
ATOM 2166 O O . TYR A 1 272 ? -9.672 30.766 30.234 1 61.59 272 TYR A O 1
ATOM 2174 N N . PRO A 1 273 ? -11.375 30.812 31.547 1 49.59 273 PRO A N 1
ATOM 2175 C CA . PRO A 1 273 ? -10.766 31.766 32.469 1 49.59 273 PRO A CA 1
ATOM 2176 C C . PRO A 1 273 ? -9.445 31.266 33.062 1 49.59 273 PRO A C 1
ATOM 2178 O O . PRO A 1 273 ? -9.305 30.078 33.344 1 49.59 273 PRO A O 1
ATOM 2181 N N . THR A 1 274 ? -8.352 31.828 32.656 1 46.69 274 THR A N 1
ATOM 2182 C CA . THR A 1 274 ? -7.066 31.562 33.281 1 46.69 274 THR A CA 1
ATOM 2183 C C . THR A 1 274 ? -7.219 31.484 34.812 1 46.69 274 THR A C 1
ATOM 2185 O O . THR A 1 274 ? -7.82 32.375 35.406 1 46.69 274 THR A O 1
ATOM 2188 N N . SER A 1 275 ? -7.281 30.453 35.469 1 39.62 275 SER A N 1
ATOM 2189 C CA . SER A 1 275 ? -7.215 30.453 36.938 1 39.62 275 SER A CA 1
ATOM 2190 C C . SER A 1 275 ? -6.227 31.5 37.438 1 39.62 275 SER A C 1
ATOM 2192 O O . SER A 1 275 ? -5.203 31.75 36.781 1 39.62 275 SER A O 1
ATOM 2194 N N . SER A 1 276 ? -6.539 32.438 38.406 1 37.28 276 SER A N 1
ATOM 2195 C CA . SER A 1 276 ? -5.734 33.281 39.312 1 37.28 276 SER A CA 1
ATOM 2196 C C . SER A 1 276 ? -4.52 32.531 39.812 1 37.28 276 SER A C 1
ATOM 2198 O O . SER A 1 276 ? -4.578 31.297 40.031 1 37.28 276 SER A O 1
ATOM 2200 N N . THR A 1 277 ? -3.309 33.094 39.844 1 35.88 277 THR A N 1
ATOM 2201 C CA . THR A 1 277 ? -1.988 32.812 40.375 1 35.88 277 THR A CA 1
ATOM 2202 C C . THR A 1 277 ? -2.102 32.25 41.812 1 35.88 277 THR A C 1
ATOM 2204 O O . THR A 1 277 ? -2.498 32.969 42.719 1 35.88 277 THR A O 1
ATOM 2207 N N . PHE A 1 278 ? -2.443 31.078 42.062 1 32.09 278 PHE A N 1
ATOM 2208 C CA . PHE A 1 278 ? -2.117 30.547 43.375 1 32.09 278 PHE A CA 1
ATOM 2209 C C . PHE A 1 278 ? -0.631 30.719 43.688 1 32.09 278 PHE A C 1
ATOM 2211 O O . PHE A 1 278 ? 0.215 30.172 42.969 1 32.09 278 PHE A O 1
ATOM 2218 N N . ASN A 1 279 ? -0.228 31.797 44.375 1 30.48 279 ASN A N 1
ATOM 2219 C CA . ASN A 1 279 ? 1.046 32.062 45.062 1 30.48 279 ASN A CA 1
ATOM 2220 C C . ASN A 1 279 ? 1.449 30.938 45.969 1 30.48 279 ASN A C 1
ATOM 2222 O O . ASN A 1 279 ? 0.886 30.781 47.062 1 30.48 279 ASN A O 1
ATOM 2226 N N . PRO A 1 280 ? 1.842 29.812 45.5 1 31.72 280 PRO A N 1
ATOM 2227 C CA . PRO A 1 280 ? 2.252 28.75 46.438 1 31.72 280 PRO A CA 1
ATOM 2228 C C . PRO A 1 280 ? 3.395 29.172 47.344 1 31.72 280 PRO A C 1
ATOM 2230 O O . PRO A 1 280 ? 4.562 29.094 46.969 1 31.72 280 PRO A O 1
ATOM 2233 N N . SER A 1 281 ? 3.363 30.344 47.906 1 28.25 281 SER A N 1
ATOM 2234 C CA . SER A 1 281 ? 4.422 30.672 48.875 1 28.25 281 SER A CA 1
ATOM 2235 C C . SER A 1 281 ? 4.652 29.531 49.844 1 28.25 281 SER A C 1
ATOM 2237 O O . SER A 1 281 ? 5.785 29.281 50.281 1 28.25 281 SER A O 1
ATOM 2239 N N . SER A 1 282 ? 3.672 29.234 50.719 1 26.08 282 SER A N 1
ATOM 2240 C CA . SER A 1 282 ? 4.055 28.875 52.094 1 26.08 282 SER A CA 1
ATOM 2241 C C . SER A 1 282 ? 4.566 27.438 52.156 1 26.08 282 SER A C 1
ATOM 2243 O O . SER A 1 282 ? 4.934 26.953 53.25 1 26.08 282 SER A O 1
ATOM 2245 N N . PHE A 1 283 ? 4.078 26.5 51.281 1 24.34 283 PHE A N 1
ATOM 2246 C CA . PHE A 1 283 ? 4.062 25.234 52.031 1 24.34 283 PHE A CA 1
ATOM 2247 C C . PHE A 1 283 ? 5.48 24.766 52.312 1 24.34 283 PHE A C 1
ATOM 2249 O O . PHE A 1 283 ? 6.445 25.281 51.75 1 24.34 283 PHE A O 1
ATOM 2256 N N . PHE A 1 284 ? 5.68 23.281 52.312 1 24.94 284 PHE A N 1
ATOM 2257 C CA . PHE A 1 284 ? 6.289 22.312 53.219 1 24.94 284 PHE A CA 1
ATOM 2258 C C . PHE A 1 284 ? 7.781 22.188 52.938 1 24.94 284 PHE A C 1
ATOM 2260 O O . PHE A 1 284 ? 8.18 21.812 51.844 1 24.94 284 PHE A O 1
ATOM 2267 N N . SER A 1 285 ? 8.555 23.031 53.594 1 22.97 285 SER A N 1
ATOM 2268 C CA . SER A 1 285 ? 9.977 22.797 53.781 1 22.97 285 SER A CA 1
ATOM 2269 C C . SER A 1 285 ? 10.242 21.375 54.312 1 22.97 285 SER A C 1
ATOM 2271 O O . SER A 1 285 ? 10.188 21.125 55.5 1 22.97 285 SER A O 1
ATOM 2273 N N . TYR A 1 286 ? 9.461 20.359 53.812 1 21.42 286 TYR A N 1
ATOM 2274 C CA . TYR A 1 286 ? 9.797 19.109 54.5 1 21.42 286 TYR A CA 1
ATOM 2275 C C . TYR A 1 286 ? 11.289 18.812 54.375 1 21.42 286 TYR A C 1
ATOM 2277 O O . TYR A 1 286 ? 11.891 19.016 53.312 1 21.42 286 TYR A O 1
ATOM 2285 N N . ASP A 1 287 ? 11.883 18.781 55.531 1 22.44 287 ASP A N 1
ATOM 2286 C CA . ASP A 1 287 ? 13.203 18.359 55.969 1 22.44 287 ASP A CA 1
ATOM 2287 C C . ASP A 1 287 ? 13.57 17 55.406 1 22.44 287 ASP A C 1
ATOM 2289 O O . ASP A 1 287 ? 12.852 16.016 55.625 1 22.44 287 ASP A O 1
ATOM 2293 N N . ILE A 1 288 ? 14.125 16.969 54.25 1 20.05 288 ILE A N 1
ATOM 2294 C CA . ILE A 1 288 ? 14.805 15.82 53.656 1 20.05 288 ILE A CA 1
ATOM 2295 C C . ILE A 1 288 ? 15.672 15.141 54.688 1 20.05 288 ILE A C 1
ATOM 2297 O O . ILE A 1 288 ? 16.672 15.703 55.156 1 20.05 288 ILE A O 1
ATOM 2301 N N . VAL A 1 289 ? 15.008 14.609 55.781 1 24.67 289 VAL A N 1
ATOM 2302 C CA . VAL A 1 289 ? 15.844 13.805 56.656 1 24.67 289 VAL A CA 1
ATOM 2303 C C . VAL A 1 289 ? 16.703 12.844 55.844 1 24.67 289 VAL A C 1
ATOM 2305 O O . VAL A 1 289 ? 16.203 12.203 54.906 1 24.67 289 VAL A O 1
ATOM 2308 N N . SER A 1 290 ? 17.969 12.891 55.875 1 20.98 290 SER A N 1
ATOM 2309 C CA . SER A 1 290 ? 19.172 12.211 55.438 1 20.98 290 SER A CA 1
ATOM 2310 C C . SER A 1 290 ? 19.047 10.695 55.625 1 20.98 290 SER A C 1
ATOM 2312 O O . SER A 1 290 ? 20.062 9.992 55.625 1 20.98 290 SER A O 1
ATOM 2314 N N . SER A 1 291 ? 17.812 10.078 55.75 1 21.06 291 SER A N 1
ATOM 2315 C CA . SER A 1 291 ? 18.031 8.727 56.281 1 21.06 291 SER A CA 1
ATOM 2316 C C . SER A 1 291 ? 18.922 7.91 55.344 1 21.06 291 SER A C 1
ATOM 2318 O O . SER A 1 291 ? 18.781 8.008 54.125 1 21.06 291 SER A O 1
ATOM 2320 N N . SER A 1 292 ? 20.031 7.273 55.812 1 22.8 292 SER A N 1
ATOM 2321 C CA . SER A 1 292 ? 21.219 6.457 55.594 1 22.8 292 SER A CA 1
ATOM 2322 C C . SER A 1 292 ? 20.891 5.199 54.812 1 22.8 292 SER A C 1
ATOM 2324 O O . SER A 1 292 ? 21.703 4.738 54 1 22.8 292 SER A O 1
ATOM 2326 N N . MET A 1 293 ? 19.938 4.289 55.219 1 21.28 293 MET A N 1
ATOM 2327 C CA . MET A 1 293 ? 20.281 2.881 55.344 1 21.28 293 MET A CA 1
ATOM 2328 C C . MET A 1 293 ? 20.078 2.146 54 1 21.28 293 MET A C 1
ATOM 2330 O O . MET A 1 293 ? 20.5 0.995 53.875 1 21.28 293 MET A O 1
ATOM 2334 N N . PHE A 1 294 ? 18.984 2.416 53.188 1 20.91 294 PHE A N 1
ATOM 2335 C CA . PHE A 1 294 ? 18.484 1.187 52.594 1 20.91 294 PHE A CA 1
ATOM 2336 C C . PHE A 1 294 ? 19.438 0.697 51.5 1 20.91 294 PHE A C 1
ATOM 2338 O O . PHE A 1 294 ? 19.875 1.479 50.656 1 20.91 294 PHE A O 1
ATOM 2345 N N . ASN A 1 295 ? 20 -0.485 51.656 1 22.02 295 ASN A N 1
ATOM 2346 C CA . ASN A 1 295 ? 20.875 -1.408 50.969 1 22.02 295 ASN A CA 1
ATOM 2347 C C . ASN A 1 295 ? 20.25 -1.868 49.625 1 22.02 295 ASN A C 1
ATOM 2349 O O . ASN A 1 295 ? 19.125 -2.34 49.594 1 22.02 295 ASN A O 1
ATOM 2353 N N . PRO A 1 296 ? 20.797 -1.638 48.406 1 20.16 296 PRO A N 1
ATOM 2354 C CA . PRO A 1 296 ? 20.422 -1.705 46.969 1 20.16 296 PRO A CA 1
ATOM 2355 C C . PRO A 1 296 ? 20.094 -3.125 46.531 1 20.16 296 PRO A C 1
ATOM 2357 O O . PRO A 1 296 ? 19.922 -3.371 45.344 1 20.16 296 PRO A O 1
ATOM 2360 N N . SER A 1 297 ? 20.203 -4.113 47.344 1 21.69 297 SER A N 1
ATOM 2361 C CA . SER A 1 297 ? 20.562 -5.367 46.688 1 21.69 297 SER A CA 1
ATOM 2362 C C . SER A 1 297 ? 19.484 -5.828 45.719 1 21.69 297 SER A C 1
ATOM 2364 O O . SER A 1 297 ? 19.766 -6.219 44.594 1 21.69 297 SER A O 1
ATOM 2366 N N . SER A 1 298 ? 18.391 -6.52 46.156 1 21.19 298 SER A N 1
ATOM 2367 C CA . SER A 1 298 ? 17.859 -7.777 45.656 1 21.19 298 SER A CA 1
ATOM 2368 C C . SER A 1 298 ? 16.797 -7.535 44.594 1 21.19 298 SER A C 1
ATOM 2370 O O . SER A 1 298 ? 15.898 -8.359 44.406 1 21.19 298 SER A O 1
ATOM 2372 N N . PHE A 1 299 ? 16.594 -6.406 43.969 1 19.25 299 PHE A N 1
ATOM 2373 C CA . PHE A 1 299 ? 15.281 -6.293 43.312 1 19.25 299 PHE A CA 1
ATOM 2374 C C . PHE A 1 299 ? 15.141 -7.328 42.219 1 19.25 299 PHE A C 1
ATOM 2376 O O . PHE A 1 299 ? 16.125 -7.773 41.625 1 19.25 299 PHE A O 1
ATOM 2383 N N . PHE A 1 300 ? 13.719 -7.547 41.688 1 20.48 300 PHE A N 1
ATOM 2384 C CA . PHE A 1 300 ? 12.805 -8.516 41.125 1 20.48 300 PHE A CA 1
ATOM 2385 C C . PHE A 1 300 ? 13.062 -8.68 39.625 1 20.48 300 PHE A C 1
ATOM 2387 O O . PHE A 1 300 ? 13.352 -7.707 38.938 1 20.48 300 PHE A O 1
ATOM 2394 N N . SER A 1 301 ? 13.258 -9.883 39.094 1 20.94 301 SER A N 1
ATOM 2395 C CA . SER A 1 301 ? 13.469 -10.609 37.844 1 20.94 301 SER A CA 1
ATOM 2396 C C . SER A 1 301 ? 12.305 -10.414 36.875 1 20.94 301 SER A C 1
ATOM 2398 O O . SER A 1 301 ? 11.414 -11.258 36.812 1 20.94 301 SER A O 1
ATOM 2400 N N . TYR A 1 302 ? 11.5 -9.297 36.844 1 19.55 302 TYR A N 1
ATOM 2401 C CA . TYR A 1 302 ? 10.328 -9.469 36 1 19.55 302 TYR A CA 1
ATOM 2402 C C . TYR A 1 302 ? 10.719 -9.594 34.531 1 19.55 302 TYR A C 1
ATOM 2404 O O . TYR A 1 302 ? 11.648 -8.93 34.094 1 19.55 302 TYR A O 1
ATOM 2412 N N . ASP A 1 303 ? 10.125 -10.609 33.812 1 21.34 303 ASP A N 1
ATOM 2413 C CA . ASP A 1 303 ? 10.203 -11.109 32.438 1 21.34 303 ASP A CA 1
ATOM 2414 C C . ASP A 1 303 ? 9.68 -10.086 31.453 1 21.34 303 ASP A C 1
ATOM 2416 O O . ASP A 1 303 ? 8.508 -9.703 31.5 1 21.34 303 ASP A O 1
ATOM 2420 N N . ILE A 1 304 ? 10.352 -9.062 31 1 19.72 304 ILE A N 1
ATOM 2421 C CA . ILE A 1 304 ? 10.094 -8.086 29.953 1 19.72 304 ILE A CA 1
ATOM 2422 C C . ILE A 1 304 ? 9.742 -8.797 28.656 1 19.72 304 ILE A C 1
ATOM 2424 O O . ILE A 1 304 ? 10.578 -9.492 28.078 1 19.72 304 ILE A O 1
ATOM 2428 N N . VAL A 1 305 ? 8.5 -9.328 28.5 1 22.28 305 VAL A N 1
ATOM 2429 C CA . VAL A 1 305 ? 8.062 -9.812 27.188 1 22.28 305 VAL A CA 1
ATOM 2430 C C . VAL A 1 305 ? 8.195 -8.695 26.156 1 22.28 305 VAL A C 1
ATOM 2432 O O . VAL A 1 305 ? 7.609 -7.625 26.312 1 22.28 305 VAL A O 1
ATOM 2435 N N . SER A 1 306 ? 9.32 -8.43 25.531 1 18.08 306 SER A N 1
ATOM 2436 C CA . SER A 1 306 ? 9.734 -7.578 24.422 1 18.08 306 SER A CA 1
ATOM 2437 C C . SER A 1 306 ? 8.75 -7.66 23.25 1 18.08 306 SER A C 1
ATOM 2439 O O . SER A 1 306 ? 8.547 -8.734 22.688 1 18.08 306 SER A O 1
ATOM 2441 N N . TYR A 1 307 ? 7.566 -6.992 23.375 1 17.47 307 TYR A N 1
ATOM 2442 C CA . TYR A 1 307 ? 6.715 -6.859 22.188 1 17.47 307 TYR A CA 1
ATOM 2443 C C . TYR A 1 307 ? 7.48 -6.238 21.031 1 17.47 307 TYR A C 1
ATOM 2445 O O . TYR A 1 307 ? 7.926 -5.09 21.109 1 17.47 307 TYR A O 1
ATOM 2453 N N . VAL A 1 308 ? 8.539 -6.895 20.609 1 18.02 308 VAL A N 1
ATOM 2454 C CA . VAL A 1 308 ? 9.062 -6.668 19.266 1 18.02 308 VAL A CA 1
ATOM 2455 C C . VAL A 1 308 ? 7.961 -6.914 18.234 1 18.02 308 VAL A C 1
ATOM 2457 O O . VAL A 1 308 ? 7.23 -7.906 18.328 1 18.02 308 VAL A O 1
ATOM 2460 N N . MET B 1 1 ? 30.688 16.125 7.023 1 67.06 1 MET B N 1
ATOM 2461 C CA . MET B 1 1 ? 29.953 15.055 7.699 1 67.06 1 MET B CA 1
ATOM 2462 C C . MET B 1 1 ? 30.125 15.156 9.211 1 67.06 1 MET B C 1
ATOM 2464 O O . MET B 1 1 ? 31.219 15.438 9.703 1 67.06 1 MET B O 1
ATOM 2468 N N . GLU B 1 2 ? 28.953 15.297 9.969 1 73.56 2 GLU B N 1
ATOM 2469 C CA . GLU B 1 2 ? 29.016 15.312 11.422 1 73.56 2 GLU B CA 1
ATOM 2470 C C . GLU B 1 2 ? 29.172 13.898 11.984 1 73.56 2 GLU B C 1
ATOM 2472 O O . GLU B 1 2 ? 28.703 12.93 11.383 1 73.56 2 GLU B O 1
ATOM 2477 N N . ASP B 1 3 ? 30.016 13.891 12.969 1 80 3 ASP B N 1
ATOM 2478 C CA . ASP B 1 3 ? 30.141 12.617 13.664 1 80 3 ASP B CA 1
ATOM 2479 C C . ASP B 1 3 ? 28.938 12.359 14.57 1 80 3 ASP B C 1
ATOM 2481 O O . ASP B 1 3 ? 28.438 13.289 15.211 1 80 3 ASP B O 1
ATOM 2485 N N . TRP B 1 4 ? 28.438 11.211 14.438 1 84.06 4 TRP B N 1
ATOM 2486 C CA . TRP B 1 4 ? 27.328 10.859 15.305 1 84.06 4 TRP B CA 1
ATOM 2487 C C . TRP B 1 4 ? 27.406 9.406 15.75 1 84.06 4 TRP B C 1
ATOM 2489 O O . TRP B 1 4 ? 28.078 8.594 15.109 1 84.06 4 TRP B O 1
ATOM 2499 N N . LYS B 1 5 ? 26.891 9.156 17.016 1 84.56 5 LYS B N 1
ATOM 2500 C CA . LYS B 1 5 ? 26.875 7.828 17.609 1 84.56 5 LYS B CA 1
ATOM 2501 C C . LYS B 1 5 ? 25.453 7.398 17.969 1 84.56 5 LYS B C 1
ATOM 2503 O O . LYS B 1 5 ? 24.703 8.164 18.594 1 84.56 5 LYS B O 1
ATOM 2508 N N . ARG B 1 6 ? 25.125 6.18 17.578 1 88.69 6 ARG B N 1
ATOM 2509 C CA . ARG B 1 6 ? 23.828 5.617 17.922 1 88.69 6 ARG B CA 1
ATOM 2510 C C . ARG B 1 6 ? 23.781 5.176 19.375 1 88.69 6 ARG B C 1
ATOM 2512 O O . ARG B 1 6 ? 24.703 4.5 19.844 1 88.69 6 ARG B O 1
ATOM 2519 N N . LEU B 1 7 ? 22.734 5.629 20.047 1 87.88 7 LEU B N 1
ATOM 2520 C CA . LEU B 1 7 ? 22.594 5.273 21.453 1 87.88 7 LEU B CA 1
ATOM 2521 C C . LEU B 1 7 ? 21.562 4.16 21.625 1 87.88 7 LEU B C 1
ATOM 2523 O O . LEU B 1 7 ? 21.641 3.371 22.578 1 87.88 7 LEU B O 1
ATOM 2527 N N . GLY B 1 8 ? 20.547 4.105 20.766 1 86.12 8 GLY B N 1
ATOM 2528 C CA . GLY B 1 8 ? 19.5 3.105 20.828 1 86.12 8 GLY B CA 1
ATOM 2529 C C . GLY B 1 8 ? 18.453 3.285 19.75 1 86.12 8 GLY B C 1
ATOM 2530 O O . GLY B 1 8 ? 18.5 4.246 18.984 1 86.12 8 GLY B O 1
ATOM 2531 N N . VAL B 1 9 ? 17.531 2.299 19.719 1 90.31 9 VAL B N 1
ATOM 2532 C CA . VAL B 1 9 ? 16.453 2.34 18.734 1 90.31 9 VAL B CA 1
ATOM 2533 C C . VAL B 1 9 ? 15.203 2.953 19.375 1 90.31 9 VAL B C 1
ATOM 2535 O O . VAL B 1 9 ? 14.758 2.508 20.438 1 90.31 9 VAL B O 1
ATOM 2538 N N . LEU B 1 10 ? 14.711 4.047 18.812 1 90.06 10 LEU B N 1
ATOM 2539 C CA . LEU B 1 10 ? 13.484 4.684 19.281 1 90.06 10 LEU B CA 1
ATOM 2540 C C . LEU B 1 10 ? 12.266 4.004 18.656 1 90.06 10 LEU B C 1
ATOM 2542 O O . LEU B 1 10 ? 11.211 3.916 19.297 1 90.06 10 LEU B O 1
ATOM 2546 N N . GLY B 1 11 ? 12.359 3.57 17.406 1 86.81 11 GLY B N 1
ATOM 2547 C CA . GLY B 1 11 ? 11.273 2.91 16.688 1 86.81 11 GLY B CA 1
ATOM 2548 C C . GLY B 1 11 ? 11.703 2.35 15.344 1 86.81 11 GLY B C 1
ATOM 2549 O O . GLY B 1 11 ? 12.688 2.803 14.766 1 86.81 11 GLY B O 1
ATOM 2550 N N . GLU B 1 12 ? 10.977 1.333 14.953 1 84 12 GLU B N 1
ATOM 2551 C CA . GLU B 1 12 ? 11.25 0.705 13.664 1 84 12 GLU B CA 1
ATOM 2552 C C . GLU B 1 12 ? 9.961 0.5 12.867 1 84 12 GLU B C 1
ATOM 2554 O O . GLU B 1 12 ? 9.023 -0.135 13.352 1 84 12 GLU B O 1
ATOM 2559 N N . GLY B 1 13 ? 10 1.198 11.719 1 76.25 13 GLY B N 1
ATOM 2560 C CA . GLY B 1 13 ? 8.891 0.998 10.805 1 76.25 13 GLY B CA 1
ATOM 2561 C C . GLY B 1 13 ? 9.266 0.189 9.578 1 76.25 13 GLY B C 1
ATOM 2562 O O . GLY B 1 13 ? 10.367 -0.354 9.5 1 76.25 13 GLY B O 1
ATOM 2563 N N . SER B 1 14 ? 8.32 0.039 8.648 1 71 14 SER B N 1
ATOM 2564 C CA . SER B 1 14 ? 8.523 -0.754 7.441 1 71 14 SER B CA 1
ATOM 2565 C C . SER B 1 14 ? 9.562 -0.107 6.523 1 71 14 SER B C 1
ATOM 2567 O O . SER B 1 14 ? 10.258 -0.799 5.781 1 71 14 SER B O 1
ATOM 2569 N N . TYR B 1 15 ? 9.742 1.193 6.707 1 76.19 15 TYR B N 1
ATOM 2570 C CA . TYR B 1 15 ? 10.531 1.898 5.699 1 76.19 15 TYR B CA 1
ATOM 2571 C C . TYR B 1 15 ? 11.805 2.477 6.309 1 76.19 15 TYR B C 1
ATOM 2573 O O . TYR B 1 15 ? 12.75 2.812 5.586 1 76.19 15 TYR B O 1
ATOM 2581 N N . ALA B 1 16 ? 11.703 2.693 7.664 1 86.62 16 ALA B N 1
ATOM 2582 C CA . ALA B 1 16 ? 12.844 3.35 8.297 1 86.62 16 ALA B CA 1
ATOM 2583 C C . ALA B 1 16 ? 12.992 2.908 9.75 1 86.62 16 ALA B C 1
ATOM 2585 O O . ALA B 1 16 ? 12.086 2.281 10.312 1 86.62 16 ALA B O 1
ATOM 2586 N N . ILE B 1 17 ? 14.195 3.117 10.219 1 88.31 17 ILE B N 1
ATOM 2587 C CA . ILE B 1 17 ? 14.492 2.936 11.633 1 88.31 17 ILE B CA 1
ATOM 2588 C C . ILE B 1 17 ? 14.898 4.273 12.25 1 88.31 17 ILE B C 1
ATOM 2590 O O . ILE B 1 17 ? 15.641 5.043 11.641 1 88.31 17 ILE B O 1
ATOM 2594 N N . VAL B 1 18 ? 14.297 4.566 13.391 1 92.62 18 VAL B N 1
ATOM 2595 C CA . VAL B 1 18 ? 14.648 5.797 14.094 1 92.62 18 VAL B CA 1
ATOM 2596 C C . VAL B 1 18 ? 15.539 5.477 15.297 1 92.62 18 VAL B C 1
ATOM 2598 O O . VAL B 1 18 ? 15.195 4.625 16.125 1 92.62 18 VAL B O 1
ATOM 2601 N N . TYR B 1 19 ? 16.656 6.23 15.406 1 90.06 19 TYR B N 1
ATOM 2602 C CA . TYR B 1 19 ? 17.625 6.031 16.469 1 90.06 19 TYR B CA 1
ATOM 2603 C C . TYR B 1 19 ? 17.719 7.262 17.375 1 90.06 19 TYR B C 1
ATOM 2605 O O . TYR B 1 19 ? 17.547 8.391 16.906 1 90.06 19 TYR B O 1
ATOM 2613 N N . LEU B 1 20 ? 17.844 6.922 18.625 1 92.44 20 LEU B N 1
ATOM 2614 C CA . LEU B 1 20 ? 18.422 7.941 19.484 1 92.44 20 LEU B CA 1
ATOM 2615 C C . LEU B 1 20 ? 19.922 8.062 19.25 1 92.44 20 LEU B C 1
ATOM 2617 O O . LEU B 1 20 ? 20.625 7.059 19.188 1 92.44 20 LEU B O 1
ATOM 2621 N N . ALA B 1 21 ? 20.344 9.352 19.031 1 90.31 21 ALA B N 1
ATOM 2622 C CA . ALA B 1 21 ? 21.766 9.516 18.734 1 90.31 21 ALA B CA 1
ATOM 2623 C C . ALA B 1 21 ? 22.312 10.812 19.328 1 90.31 21 ALA B C 1
ATOM 2625 O O . ALA B 1 21 ? 21.547 11.695 19.719 1 90.31 21 ALA B O 1
ATOM 2626 N N . VAL B 1 22 ? 23.609 10.836 19.484 1 89.12 22 VAL B N 1
ATOM 2627 C CA . VAL B 1 22 ? 24.328 12.055 19.844 1 89.12 22 VAL B CA 1
ATOM 2628 C C . VAL B 1 22 ? 25.172 12.531 18.656 1 89.12 22 VAL B C 1
ATOM 2630 O O . VAL B 1 22 ? 25.859 11.734 18.031 1 89.12 22 VAL B O 1
ATOM 2633 N N . VAL B 1 23 ? 24.906 13.75 18.344 1 87.56 23 VAL B N 1
ATOM 2634 C CA . VAL B 1 23 ? 25.703 14.367 17.281 1 87.56 23 VAL B CA 1
ATOM 2635 C C . VAL B 1 23 ? 26.75 15.289 17.906 1 87.56 23 VAL B C 1
ATOM 2637 O O . VAL B 1 23 ? 26.438 16.094 18.781 1 87.56 23 VAL B O 1
ATOM 2640 N N . ILE B 1 24 ? 27.984 15.07 17.516 1 82.19 24 ILE B N 1
ATOM 2641 C CA . ILE B 1 24 ? 29.078 15.914 18 1 82.19 24 ILE B CA 1
ATOM 2642 C C . ILE B 1 24 ? 29.484 16.906 16.906 1 82.19 24 ILE B C 1
ATOM 2644 O O . ILE B 1 24 ? 29.906 16.516 15.828 1 82.19 24 ILE B O 1
ATOM 2648 N N . SER B 1 25 ? 29.109 18.125 17.219 1 76.62 25 SER B N 1
ATOM 2649 C CA . SER B 1 25 ? 29.547 19.172 16.297 1 76.62 25 SER B CA 1
ATOM 2650 C C . SER B 1 25 ? 31.031 19.469 16.469 1 76.62 25 SER B C 1
ATOM 2652 O O . SER B 1 25 ? 31.469 19.859 17.547 1 76.62 25 SER B O 1
ATOM 2654 N N . GLN B 1 26 ? 31.812 19.219 15.359 1 68.94 26 GLN B N 1
ATOM 2655 C CA . GLN B 1 26 ? 33.25 19.469 15.414 1 68.94 26 GLN B CA 1
ATOM 2656 C C . GLN B 1 26 ? 33.531 20.969 15.484 1 68.94 26 GLN B C 1
ATOM 2658 O O . GLN B 1 26 ? 34.531 21.375 16.109 1 68.94 26 GLN B O 1
ATOM 2663 N N . LYS B 1 27 ? 32.656 21.703 14.922 1 73.5 27 LYS B N 1
ATOM 2664 C CA . LYS B 1 27 ? 32.875 23.141 14.852 1 73.5 27 LYS B CA 1
ATOM 2665 C C . LYS B 1 27 ? 32.562 23.812 16.188 1 73.5 27 LYS B C 1
ATOM 2667 O O . LYS B 1 27 ? 33.281 24.688 16.656 1 73.5 27 LYS B O 1
ATOM 2672 N N . GLU B 1 28 ? 31.453 23.312 16.75 1 73.25 28 GLU B N 1
ATOM 2673 C CA . GLU B 1 28 ? 30.953 23.984 17.938 1 73.25 28 GLU B CA 1
ATOM 2674 C C . GLU B 1 28 ? 31.375 23.234 19.203 1 73.25 28 GLU B C 1
ATOM 2676 O O . GLU B 1 28 ? 31.188 23.734 20.312 1 73.25 28 GLU B O 1
ATOM 2681 N N . HIS B 1 29 ? 32.031 22.141 19.031 1 72.75 29 HIS B N 1
ATOM 2682 C CA . HIS B 1 29 ? 32.438 21.297 20.141 1 72.75 29 HIS B CA 1
ATOM 2683 C C . HIS B 1 29 ? 31.281 21.047 21.109 1 72.75 29 HIS B C 1
ATOM 2685 O O . HIS B 1 29 ? 31.453 21.141 22.328 1 72.75 29 HIS B O 1
ATOM 2691 N N . THR B 1 30 ? 30.125 21 20.609 1 79.75 30 THR B N 1
ATOM 2692 C CA . THR B 1 30 ? 28.922 20.688 21.375 1 79.75 30 THR B CA 1
ATOM 2693 C C . THR B 1 30 ? 28.312 19.359 20.922 1 79.75 30 THR B C 1
ATOM 2695 O O . THR B 1 30 ? 28.562 18.906 19.812 1 79.75 30 THR B O 1
ATOM 2698 N N . SER B 1 31 ? 27.766 18.719 21.984 1 80.88 31 SER B N 1
ATOM 2699 C CA . SER B 1 31 ? 27.031 17.484 21.688 1 80.88 31 SER B CA 1
ATOM 2700 C C . SER B 1 31 ? 25.531 17.672 21.875 1 80.88 31 SER B C 1
ATOM 2702 O O . SER B 1 31 ? 25.094 18.328 22.844 1 80.88 31 SER B O 1
ATOM 2704 N N . ASN B 1 32 ? 24.844 17.266 20.891 1 87.31 32 ASN B N 1
ATOM 2705 C CA . ASN B 1 32 ? 23.391 17.359 20.938 1 87.31 32 ASN B CA 1
ATOM 2706 C C . ASN B 1 32 ? 22.719 16 20.734 1 87.31 32 ASN B C 1
ATOM 2708 O O . ASN B 1 32 ? 23.172 15.211 19.906 1 87.31 32 ASN B O 1
ATOM 2712 N N . VAL B 1 33 ? 21.734 15.727 21.594 1 89.25 33 VAL B N 1
ATOM 2713 C CA . VAL B 1 33 ? 20.953 14.516 21.422 1 89.25 33 VAL B CA 1
ATOM 2714 C C . VAL B 1 33 ? 19.891 14.734 20.344 1 89.25 33 VAL B C 1
ATOM 2716 O O . VAL B 1 33 ? 19.156 15.727 20.359 1 89.25 33 VAL B O 1
ATOM 2719 N N . VAL B 1 34 ? 19.875 13.773 19.359 1 92.12 34 VAL B N 1
ATOM 2720 C CA . VAL B 1 34 ? 18.984 13.914 18.219 1 92.12 34 VAL B CA 1
ATOM 2721 C C . VAL B 1 34 ? 18.312 12.57 17.906 1 92.12 34 VAL B C 1
ATOM 2723 O O . VAL B 1 34 ? 18.75 11.531 18.406 1 92.12 34 VAL B O 1
ATOM 2726 N N . ALA B 1 35 ? 17.188 12.609 17.25 1 93.12 35 ALA B N 1
ATOM 2727 C CA . ALA B 1 35 ? 16.609 11.43 16.625 1 93.12 35 ALA B CA 1
ATOM 2728 C C . ALA B 1 35 ? 17.078 11.273 15.188 1 93.12 35 ALA B C 1
ATOM 2730 O O . ALA B 1 35 ? 17.016 12.227 14.406 1 93.12 35 ALA B O 1
ATOM 2731 N N . VAL B 1 36 ? 17.625 10.141 14.852 1 91.81 36 VAL B N 1
ATOM 2732 C CA . VAL B 1 36 ? 18.109 9.891 13.5 1 91.81 36 VAL B CA 1
ATOM 2733 C C . VAL B 1 36 ? 17.219 8.859 12.812 1 91.81 36 VAL B C 1
ATOM 2735 O O . VAL B 1 36 ? 17.141 7.707 13.242 1 91.81 36 VAL B O 1
ATOM 2738 N N . LYS B 1 37 ? 16.484 9.258 11.789 1 93.38 37 LYS B N 1
ATOM 2739 C CA . LYS B 1 37 ? 15.703 8.352 10.953 1 93.38 37 LYS B CA 1
ATOM 2740 C C . LYS B 1 37 ? 16.516 7.844 9.766 1 93.38 37 LYS B C 1
ATOM 2742 O O . LYS B 1 37 ? 16.984 8.641 8.945 1 93.38 37 LYS B O 1
ATOM 2747 N N . SER B 1 38 ? 16.703 6.547 9.703 1 91.44 38 SER B N 1
ATOM 2748 C CA . SER B 1 38 ? 17.562 5.945 8.688 1 91.44 38 SER B CA 1
ATOM 2749 C C . SER B 1 38 ? 16.766 5.047 7.75 1 91.44 38 SER B C 1
ATOM 2751 O O . SER B 1 38 ? 15.938 4.25 8.195 1 91.44 38 SER B O 1
ATOM 2753 N N . SER B 1 39 ? 17.062 5.129 6.438 1 89.69 39 SER B N 1
ATOM 2754 C CA . SER B 1 39 ? 16.328 4.352 5.434 1 89.69 39 SER B CA 1
ATOM 2755 C C . SER B 1 39 ? 16.703 2.873 5.516 1 89.69 39 SER B C 1
ATOM 2757 O O . SER B 1 39 ? 17.859 2.527 5.742 1 89.69 39 SER B O 1
ATOM 2759 N N . LYS B 1 40 ? 15.695 2.018 5.363 1 83.44 40 LYS B N 1
ATOM 2760 C CA . LYS B 1 40 ? 15.875 0.571 5.277 1 83.44 40 LYS B CA 1
ATOM 2761 C C . LYS B 1 40 ? 16.016 0.123 3.824 1 83.44 40 LYS B C 1
ATOM 2763 O O . LYS B 1 40 ? 15.75 0.897 2.9 1 83.44 40 LYS B O 1
ATOM 2768 N N . PRO B 1 41 ? 16.469 -1.064 3.631 1 84.5 41 PRO B N 1
ATOM 2769 C CA . PRO B 1 41 ? 16.547 -1.605 2.271 1 84.5 41 PRO B CA 1
ATOM 2770 C C . PRO B 1 41 ? 15.258 -2.301 1.84 1 84.5 41 PRO B C 1
ATOM 2772 O O . PRO B 1 41 ? 15.273 -3.484 1.495 1 84.5 41 PRO B O 1
ATOM 2775 N N . CYS B 1 42 ? 14.211 -1.603 1.675 1 83.88 42 CYS B N 1
ATOM 2776 C CA . CYS B 1 42 ? 12.875 -2.152 1.512 1 83.88 42 CYS B CA 1
ATOM 2777 C C . CYS B 1 42 ? 12.742 -2.895 0.186 1 83.88 42 CYS B C 1
ATOM 2779 O O . CYS B 1 42 ? 12.305 -4.043 0.154 1 83.88 42 CYS B O 1
ATOM 2781 N N . CYS B 1 43 ? 13.148 -2.27 -0.885 1 85.19 43 CYS B N 1
ATOM 2782 C CA . CYS B 1 43 ? 12.977 -2.889 -2.195 1 85.19 43 CYS B CA 1
ATOM 2783 C C . CYS B 1 43 ? 13.922 -4.078 -2.361 1 85.19 43 CYS B C 1
ATOM 2785 O O . CYS B 1 43 ? 13.578 -5.055 -3.027 1 85.19 43 CYS B O 1
ATOM 2787 N N . TYR B 1 44 ? 15.094 -4.016 -1.744 1 87.81 44 TYR B N 1
ATOM 2788 C CA . TYR B 1 44 ? 16.031 -5.133 -1.728 1 87.81 44 TYR B CA 1
ATOM 2789 C C . TYR B 1 44 ? 15.391 -6.367 -1.098 1 87.81 44 TYR B C 1
ATOM 2791 O O . TYR B 1 44 ? 15.406 -7.453 -1.682 1 87.81 44 TYR B O 1
ATOM 2799 N N . VAL B 1 45 ? 14.734 -6.125 0.038 1 86.94 45 VAL B N 1
ATOM 2800 C CA . VAL B 1 45 ? 14.125 -7.215 0.788 1 86.94 45 VAL B CA 1
ATOM 2801 C C . VAL B 1 45 ? 12.922 -7.754 0.02 1 86.94 45 VAL B C 1
ATOM 2803 O O . VAL B 1 45 ? 12.688 -8.969 -0.013 1 86.94 45 VAL B O 1
ATOM 2806 N N . SER B 1 46 ? 12.18 -6.898 -0.566 1 88.88 46 SER B N 1
ATOM 2807 C CA . SER B 1 46 ? 11.023 -7.309 -1.358 1 88.88 46 SER B CA 1
ATOM 2808 C C . SER B 1 46 ? 11.445 -8.203 -2.521 1 88.88 46 SER B C 1
ATOM 2810 O O . SER B 1 46 ? 10.766 -9.188 -2.83 1 88.88 46 SER B O 1
ATOM 2812 N N . LEU B 1 47 ? 12.492 -7.875 -3.229 1 91.75 47 LEU B N 1
ATOM 2813 C CA . LEU B 1 47 ? 12.953 -8.672 -4.363 1 91.75 47 LEU B CA 1
ATOM 2814 C C . LEU B 1 47 ? 13.5 -10.016 -3.898 1 91.75 47 LEU B C 1
ATOM 2816 O O . LEU B 1 47 ? 13.375 -11.016 -4.602 1 91.75 47 LEU B O 1
ATOM 2820 N N . GLN B 1 48 ? 14.062 -10.023 -2.654 1 93.12 48 GLN B N 1
ATOM 2821 C CA . GLN B 1 48 ? 14.484 -11.297 -2.074 1 93.12 48 GLN B CA 1
ATOM 2822 C C . GLN B 1 48 ? 13.281 -12.211 -1.831 1 93.12 48 GLN B C 1
ATOM 2824 O O . GLN B 1 48 ? 13.352 -13.414 -2.088 1 93.12 48 GLN B O 1
ATOM 2829 N N . LYS B 1 49 ? 12.266 -11.602 -1.354 1 91.81 49 LYS B N 1
ATOM 2830 C CA . LYS B 1 49 ? 11.039 -12.367 -1.141 1 91.81 49 LYS B CA 1
ATOM 2831 C C . LYS B 1 49 ? 10.508 -12.93 -2.455 1 91.81 49 LYS B C 1
ATOM 2833 O O . LYS B 1 49 ? 10.102 -14.086 -2.52 1 91.81 49 LYS B O 1
ATOM 2838 N N . GLU B 1 50 ? 10.477 -12.117 -3.451 1 93.69 50 GLU B N 1
ATOM 2839 C CA . GLU B 1 50 ? 10.047 -12.562 -4.773 1 93.69 50 GLU B CA 1
ATOM 2840 C C . GLU B 1 50 ? 10.891 -13.734 -5.262 1 93.69 50 GLU B C 1
ATOM 2842 O O . GLU B 1 50 ? 10.352 -14.711 -5.801 1 93.69 50 GLU B O 1
ATOM 2847 N N . GLN B 1 51 ? 12.172 -13.648 -5.105 1 94.19 51 GLN B N 1
ATOM 2848 C CA . GLN B 1 51 ? 13.078 -14.719 -5.5 1 94.19 51 GLN B CA 1
ATOM 2849 C C . GLN B 1 51 ? 12.719 -16.031 -4.797 1 94.19 51 GLN B C 1
ATOM 2851 O O . GLN B 1 51 ? 12.688 -17.094 -5.422 1 94.19 51 GLN B O 1
ATOM 2856 N N . ARG B 1 52 ? 12.453 -15.914 -3.484 1 94.94 52 ARG B N 1
ATOM 2857 C CA . ARG B 1 52 ? 12.109 -17.094 -2.703 1 94.94 52 ARG B CA 1
ATOM 2858 C C . ARG B 1 52 ? 10.82 -17.734 -3.211 1 94.94 52 ARG B C 1
ATOM 2860 O O . ARG B 1 52 ? 10.719 -18.969 -3.293 1 94.94 52 ARG B O 1
ATOM 2867 N N . ILE B 1 53 ? 9.898 -16.953 -3.588 1 95 53 ILE B N 1
ATOM 2868 C CA . ILE B 1 53 ? 8.641 -17.453 -4.117 1 95 53 ILE B CA 1
ATOM 2869 C C . ILE B 1 53 ? 8.883 -18.156 -5.449 1 95 53 ILE B C 1
ATOM 2871 O O . ILE B 1 53 ? 8.414 -19.281 -5.656 1 95 53 ILE B O 1
ATOM 2875 N N . LEU B 1 54 ? 9.617 -17.531 -6.336 1 95.81 54 LEU B N 1
ATOM 2876 C CA . LEU B 1 54 ? 9.875 -18.109 -7.648 1 95.81 54 LEU B CA 1
ATOM 2877 C C . LEU B 1 54 ? 10.617 -19.438 -7.523 1 95.81 54 LEU B C 1
ATOM 2879 O O . LEU B 1 54 ? 10.406 -20.359 -8.32 1 95.81 54 LEU B O 1
ATOM 2883 N N . GLU B 1 55 ? 11.43 -19.516 -6.508 1 95.81 55 GLU B N 1
ATOM 2884 C CA . GLU B 1 55 ? 12.203 -20.734 -6.281 1 95.81 55 GLU B CA 1
ATOM 2885 C C . GLU B 1 55 ? 11.289 -21.906 -5.941 1 95.81 55 GLU B C 1
ATOM 2887 O O . GLU B 1 55 ? 11.586 -23.047 -6.297 1 95.81 55 GLU B O 1
ATOM 2892 N N . LEU B 1 56 ? 10.211 -21.672 -5.312 1 95.88 56 LEU B N 1
ATOM 2893 C CA . LEU B 1 56 ? 9.266 -22.703 -4.93 1 95.88 56 LEU B CA 1
ATOM 2894 C C . LEU B 1 56 ? 8.641 -23.359 -6.16 1 95.88 56 LEU B C 1
ATOM 2896 O O . LEU B 1 56 ? 8.172 -24.5 -6.094 1 95.88 56 LEU B O 1
ATOM 2900 N N . PHE B 1 57 ? 8.703 -22.672 -7.25 1 97.06 57 PHE B N 1
ATOM 2901 C CA . PHE B 1 57 ? 7.961 -23.156 -8.406 1 97.06 57 PHE B CA 1
ATOM 2902 C C . PHE B 1 57 ? 8.898 -23.453 -9.57 1 97.06 57 PHE B C 1
ATOM 2904 O O . PHE B 1 57 ? 8.5 -23.375 -10.734 1 97.06 57 PHE B O 1
ATOM 2911 N N . LYS B 1 58 ? 10.125 -23.703 -9.227 1 95.19 58 LYS B N 1
ATOM 2912 C CA . LYS B 1 58 ? 11.07 -24.156 -10.242 1 95.19 58 LYS B CA 1
ATOM 2913 C C . LYS B 1 58 ? 10.539 -25.359 -11 1 95.19 58 LYS B C 1
ATOM 2915 O O . LYS B 1 58 ? 10.078 -26.328 -10.391 1 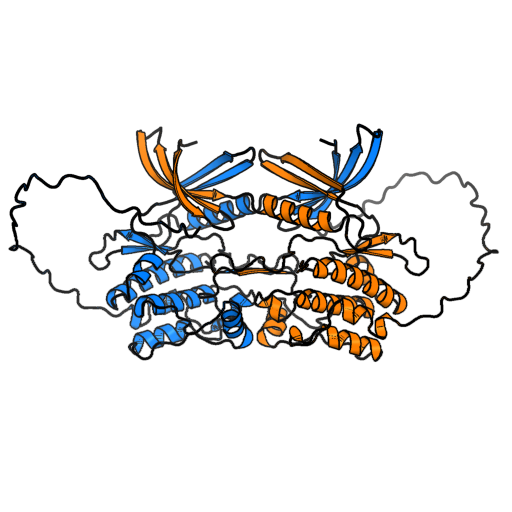95.19 58 LYS B O 1
ATOM 2920 N N . GLY B 1 59 ? 10.484 -25.25 -12.289 1 96 59 GLY B N 1
ATOM 2921 C CA . GLY B 1 59 ? 10.023 -26.359 -13.109 1 96 59 GLY B CA 1
ATOM 2922 C C . GLY B 1 59 ? 8.562 -26.25 -13.492 1 96 59 GLY B C 1
ATOM 2923 O O . GLY B 1 59 ? 8.102 -26.953 -14.398 1 96 59 GLY B O 1
ATOM 2924 N N . CYS B 1 60 ? 7.805 -25.438 -12.812 1 96.88 60 CYS B N 1
ATOM 2925 C CA . CYS B 1 60 ? 6.402 -25.234 -13.164 1 96.88 60 CYS B CA 1
ATOM 2926 C C . CYS B 1 60 ? 6.27 -24.516 -14.5 1 96.88 60 CYS B C 1
ATOM 2928 O O . CYS B 1 60 ? 6.727 -23.375 -14.641 1 96.88 60 CYS B O 1
ATOM 2930 N N . GLU B 1 61 ? 5.578 -25.094 -15.383 1 96.44 61 GLU B N 1
ATOM 2931 C CA . GLU B 1 61 ? 5.5 -24.594 -16.766 1 96.44 61 GLU B CA 1
ATOM 2932 C C . GLU B 1 61 ? 4.746 -23.281 -16.828 1 96.44 61 GLU B C 1
ATOM 2934 O O . GLU B 1 61 ? 4.969 -22.469 -17.734 1 96.44 61 GLU B O 1
ATOM 2939 N N . GLU B 1 62 ? 3.879 -23.031 -15.914 1 97.94 62 GLU B N 1
ATOM 2940 C CA . GLU B 1 62 ? 2.98 -21.875 -15.984 1 97.94 62 GLU B CA 1
ATOM 2941 C C . GLU B 1 62 ? 3.527 -20.703 -15.172 1 97.94 62 GLU B C 1
ATOM 2943 O O . GLU B 1 62 ? 2.887 -19.656 -15.078 1 97.94 62 GLU B O 1
ATOM 2948 N N . ILE B 1 63 ? 4.73 -20.859 -14.555 1 98.44 63 ILE B N 1
ATOM 2949 C CA . ILE B 1 63 ? 5.324 -19.812 -13.727 1 98.44 63 ILE B CA 1
ATOM 2950 C C . ILE B 1 63 ? 6.699 -19.453 -14.273 1 98.44 63 ILE B C 1
ATOM 2952 O O . ILE B 1 63 ? 7.488 -20.328 -14.633 1 98.44 63 ILE B O 1
ATOM 2956 N N . LEU B 1 64 ? 6.945 -18.156 -14.391 1 97.88 64 LEU B N 1
ATOM 2957 C CA . LEU B 1 64 ? 8.234 -17.672 -14.844 1 97.88 64 LEU B CA 1
ATOM 2958 C C . LEU B 1 64 ? 9.375 -18.25 -14.016 1 97.88 64 LEU B C 1
ATOM 2960 O O . LEU B 1 64 ? 9.266 -18.344 -12.789 1 97.88 64 LEU B O 1
ATOM 2964 N N . GLN B 1 65 ? 10.438 -18.594 -14.672 1 95.81 65 GLN B N 1
ATOM 2965 C CA . GLN B 1 65 ? 11.562 -19.234 -13.992 1 95.81 65 GLN B CA 1
ATOM 2966 C C . GLN B 1 65 ? 12.656 -18.219 -13.664 1 95.81 65 GLN B C 1
ATOM 2968 O O . GLN B 1 65 ? 12.961 -17.344 -14.477 1 95.81 65 GLN B O 1
ATOM 2973 N N . CYS B 1 66 ? 13.109 -18.297 -12.5 1 94 66 CYS B N 1
ATOM 2974 C CA . CYS B 1 66 ? 14.281 -17.562 -12.031 1 94 66 CYS B CA 1
ATOM 2975 C C . CYS B 1 66 ? 15.516 -18.453 -12.008 1 94 66 CYS B C 1
ATOM 2977 O O . CYS B 1 66 ? 15.523 -19.484 -11.336 1 94 66 CYS B O 1
ATOM 2979 N N . TYR B 1 67 ? 16.594 -18.047 -12.711 1 91.12 67 TYR B N 1
ATOM 2980 C CA . TYR B 1 67 ? 17.766 -18.875 -12.828 1 91.12 67 TYR B CA 1
ATOM 2981 C C . TYR B 1 67 ? 18.672 -18.734 -11.609 1 91.12 67 TYR B C 1
ATOM 2983 O O . TYR B 1 67 ? 19.156 -19.719 -11.062 1 91.12 67 TYR B O 1
ATOM 2991 N N . PHE B 1 68 ? 19 -17.547 -11.242 1 89.44 68 PHE B N 1
ATOM 2992 C CA . PHE B 1 68 ? 19.844 -17.266 -10.086 1 89.44 68 PHE B CA 1
ATOM 2993 C C . PHE B 1 68 ? 19.75 -15.797 -9.688 1 89.44 68 PHE B C 1
ATOM 2995 O O . PHE B 1 68 ? 18.953 -15.039 -10.266 1 89.44 68 PHE B O 1
ATOM 3002 N N . TYR B 1 69 ? 20.391 -15.414 -8.633 1 91.19 69 TYR B N 1
ATOM 3003 C CA . TYR B 1 69 ? 20.422 -14.039 -8.156 1 91.19 69 TYR B CA 1
ATOM 3004 C C . TYR B 1 69 ? 21.859 -13.625 -7.812 1 91.19 69 TYR B C 1
ATOM 3006 O O . TYR B 1 69 ? 22.719 -14.477 -7.598 1 91.19 69 TYR B O 1
ATOM 3014 N N . GLN B 1 70 ? 22.125 -12.312 -7.926 1 89.38 70 GLN B N 1
ATOM 3015 C CA . GLN B 1 70 ? 23.438 -11.773 -7.582 1 89.38 70 GLN B CA 1
ATOM 3016 C C . GLN B 1 70 ? 23.312 -10.359 -7.008 1 89.38 70 GLN B C 1
ATOM 3018 O O . GLN B 1 70 ? 22.484 -9.57 -7.461 1 89.38 70 GLN B O 1
ATOM 3023 N N . ASP B 1 71 ? 24.156 -10.133 -6.023 1 88.19 71 ASP B N 1
ATOM 3024 C CA . ASP B 1 71 ? 24.281 -8.758 -5.535 1 88.19 71 ASP B CA 1
ATOM 3025 C C . ASP B 1 71 ? 25.328 -7.988 -6.336 1 88.19 71 ASP B C 1
ATOM 3027 O O . ASP B 1 71 ? 26.375 -8.539 -6.695 1 88.19 71 ASP B O 1
ATOM 3031 N N . THR B 1 72 ? 25.016 -6.781 -6.723 1 84.06 72 THR B N 1
ATOM 3032 C CA . THR B 1 72 ? 25.984 -5.855 -7.289 1 84.06 72 THR B CA 1
ATOM 3033 C C . THR B 1 72 ? 26.031 -4.555 -6.492 1 84.06 72 THR B C 1
ATOM 3035 O O . THR B 1 72 ? 25.172 -4.312 -5.645 1 84.06 72 THR B O 1
ATOM 3038 N N . ILE B 1 73 ? 27.094 -3.824 -6.602 1 83.19 73 ILE B N 1
ATOM 3039 C CA . ILE B 1 73 ? 27.203 -2.49 -6.02 1 83.19 73 ILE B CA 1
ATOM 3040 C C . ILE B 1 73 ? 27.016 -1.436 -7.109 1 83.19 73 ILE B C 1
ATOM 3042 O O . ILE B 1 73 ? 27.781 -1.392 -8.07 1 83.19 73 ILE B O 1
ATOM 3046 N N . GLU B 1 74 ? 25.969 -0.73 -7.023 1 77.19 74 GLU B N 1
ATOM 3047 C CA . GLU B 1 74 ? 25.672 0.346 -7.965 1 77.19 74 GLU B CA 1
ATOM 3048 C C . GLU B 1 74 ? 25.531 1.687 -7.25 1 77.19 74 GLU B C 1
ATOM 3050 O O . GLU B 1 74 ? 24.688 1.841 -6.367 1 77.19 74 GLU B O 1
ATOM 3055 N N . ASN B 1 75 ? 26.344 2.676 -7.641 1 75.44 75 ASN B N 1
ATOM 3056 C CA . ASN B 1 75 ? 26.328 3.996 -7.016 1 75.44 75 ASN B CA 1
ATOM 3057 C C . ASN B 1 75 ? 26.406 3.898 -5.496 1 75.44 75 ASN B C 1
ATOM 3059 O O . ASN B 1 75 ? 25.641 4.539 -4.781 1 75.44 75 ASN B O 1
ATOM 3063 N N . GLY B 1 76 ? 27.281 2.938 -5.055 1 75.94 76 GLY B N 1
ATOM 3064 C CA . GLY B 1 76 ? 27.531 2.77 -3.631 1 75.94 76 GLY B CA 1
ATOM 3065 C C . GLY B 1 76 ? 26.422 2.041 -2.906 1 75.94 76 GLY B C 1
ATOM 3066 O O . GLY B 1 76 ? 26.359 2.057 -1.675 1 75.94 76 GLY B O 1
ATOM 3067 N N . ARG B 1 77 ? 25.578 1.463 -3.693 1 82 77 ARG B N 1
ATOM 3068 C CA . ARG B 1 77 ? 24.438 0.764 -3.084 1 82 77 ARG B CA 1
ATOM 3069 C C . ARG B 1 77 ? 24.422 -0.7 -3.51 1 82 77 ARG B C 1
ATOM 3071 O O . ARG B 1 77 ? 24.531 -1.011 -4.695 1 82 77 ARG B O 1
ATOM 3078 N N . ARG B 1 78 ? 24.25 -1.438 -2.529 1 85.88 78 ARG B N 1
ATOM 3079 C CA . ARG B 1 78 ? 24.047 -2.852 -2.828 1 85.88 78 ARG B CA 1
ATOM 3080 C C . ARG B 1 78 ? 22.688 -3.078 -3.508 1 85.88 78 ARG B C 1
ATOM 3082 O O . ARG B 1 78 ? 21.656 -2.666 -2.99 1 85.88 78 ARG B O 1
ATOM 3089 N N . THR B 1 79 ? 22.719 -3.639 -4.703 1 85.12 79 THR B N 1
ATOM 3090 C CA . THR B 1 79 ? 21.531 -3.893 -5.508 1 85.12 79 THR B CA 1
ATOM 3091 C C . THR B 1 79 ? 21.312 -5.395 -5.684 1 85.12 79 THR B C 1
ATOM 3093 O O . THR B 1 79 ? 22.25 -6.133 -5.988 1 85.12 79 THR B O 1
ATOM 3096 N N . TYR B 1 80 ? 20.109 -5.812 -5.391 1 89.19 80 TYR B N 1
ATOM 3097 C CA . TYR B 1 80 ? 19.719 -7.203 -5.586 1 89.19 80 TYR B CA 1
ATOM 3098 C C . TYR B 1 80 ? 19.219 -7.438 -7.008 1 89.19 80 TYR B C 1
ATOM 3100 O O . TYR B 1 80 ? 18.344 -6.715 -7.492 1 89.19 80 TYR B O 1
ATOM 3108 N N . ASN B 1 81 ? 19.828 -8.453 -7.734 1 89.69 81 ASN B N 1
ATOM 3109 C CA . ASN B 1 81 ? 19.484 -8.742 -9.125 1 89.69 81 ASN B CA 1
ATOM 3110 C C . ASN B 1 81 ? 18.969 -10.172 -9.281 1 89.69 81 ASN B C 1
ATOM 3112 O O . ASN B 1 81 ? 19.656 -11.125 -8.914 1 89.69 81 ASN B O 1
ATOM 3116 N N . LEU B 1 82 ? 17.734 -10.305 -9.828 1 92.81 82 LEU B N 1
ATOM 3117 C CA . LEU B 1 82 ? 17.172 -11.594 -10.203 1 92.81 82 LEU B CA 1
ATOM 3118 C C . LEU B 1 82 ? 17.359 -11.867 -11.688 1 92.81 82 LEU B C 1
ATOM 3120 O O . LEU B 1 82 ? 16.953 -11.07 -12.531 1 92.81 82 LEU B O 1
ATOM 3124 N N . PHE B 1 83 ? 18 -12.953 -12 1 91.56 83 PHE B N 1
ATOM 3125 C CA . PHE B 1 83 ? 18.188 -13.367 -13.383 1 91.56 83 PHE B CA 1
ATOM 3126 C C . PHE B 1 83 ? 17.125 -14.375 -13.797 1 91.56 83 PHE B C 1
ATOM 3128 O O . PHE B 1 83 ? 17.125 -15.516 -13.328 1 91.56 83 PHE B O 1
ATOM 3135 N N . MET B 1 84 ? 16.219 -13.938 -14.742 1 94.5 84 MET B N 1
ATOM 3136 C CA . MET B 1 84 ? 15.031 -14.711 -15.062 1 94.5 84 MET B CA 1
ATOM 3137 C C . ME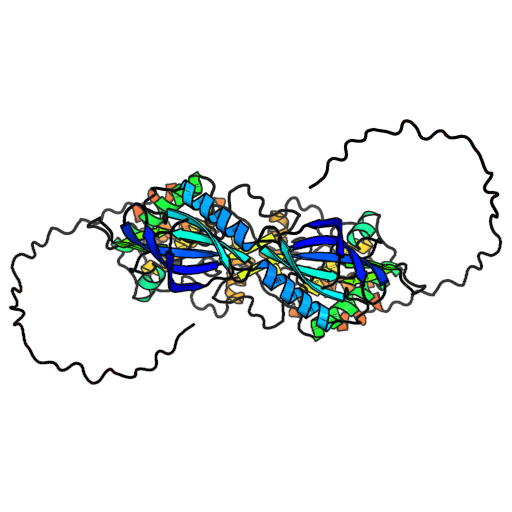T B 1 84 ? 14.969 -15.016 -16.547 1 94.5 84 MET B C 1
ATOM 3139 O O . MET B 1 84 ? 15.742 -14.469 -17.344 1 94.5 84 MET B O 1
ATOM 3143 N N . GLU B 1 85 ? 13.984 -15.836 -16.828 1 93.62 85 GLU B N 1
ATOM 3144 C CA . GLU B 1 85 ? 13.695 -16.141 -18.234 1 93.62 85 GLU B CA 1
ATOM 3145 C C . GLU B 1 85 ? 13.266 -14.883 -18.984 1 93.62 85 GLU B C 1
ATOM 3147 O O . GLU B 1 85 ? 12.594 -14.016 -18.438 1 93.62 85 GLU B O 1
ATOM 3152 N N . TYR B 1 86 ? 13.742 -14.883 -20.234 1 90.94 86 TYR B N 1
ATOM 3153 C CA . TYR B 1 86 ? 13.336 -13.812 -21.125 1 90.94 86 TYR B CA 1
ATOM 3154 C C . TYR B 1 86 ? 12.539 -14.359 -22.312 1 90.94 86 TYR B C 1
ATOM 3156 O O . TYR B 1 86 ? 12.828 -15.453 -22.797 1 90.94 86 TYR B O 1
ATOM 3164 N N . THR B 1 87 ? 11.516 -13.641 -22.734 1 94.06 87 THR B N 1
ATOM 3165 C CA . THR B 1 87 ? 10.805 -13.984 -23.969 1 94.06 87 THR B CA 1
ATOM 3166 C C . THR B 1 87 ? 10.688 -12.766 -24.875 1 94.06 87 THR B C 1
ATOM 3168 O O . THR B 1 87 ? 10.414 -11.656 -24.422 1 94.06 87 THR B O 1
ATOM 3171 N N . PRO B 1 88 ? 10.93 -12.961 -26.156 1 90.56 88 PRO B N 1
ATOM 3172 C CA . PRO B 1 88 ? 10.719 -11.875 -27.125 1 90.56 88 PRO B CA 1
ATOM 3173 C C . PRO B 1 88 ? 9.266 -11.781 -27.594 1 90.56 88 PRO B C 1
ATOM 3175 O O . PRO B 1 88 ? 8.914 -10.867 -28.344 1 90.56 88 PRO B O 1
ATOM 3178 N N . CYS B 1 89 ? 8.375 -12.672 -27.109 1 95.25 89 CYS B N 1
ATOM 3179 C CA . CYS B 1 89 ? 7.016 -12.789 -27.641 1 95.25 89 CYS B CA 1
ATOM 3180 C C . CYS B 1 89 ? 6.086 -11.789 -26.953 1 95.25 89 CYS B C 1
ATOM 3182 O O . CYS B 1 89 ? 4.914 -11.68 -27.312 1 95.25 89 CYS B O 1
ATOM 3184 N N . GLY B 1 90 ? 6.555 -11.109 -25.922 1 95.12 90 GLY B N 1
ATOM 3185 C CA . GLY B 1 90 ? 5.762 -10.094 -25.266 1 95.12 90 GLY B CA 1
ATOM 3186 C C . GLY B 1 90 ? 4.875 -10.648 -24.156 1 95.12 90 GLY B C 1
ATOM 3187 O O . GLY B 1 90 ? 5.188 -11.68 -23.578 1 95.12 90 GLY B O 1
ATOM 3188 N N . THR B 1 91 ? 3.826 -9.867 -23.812 1 97.44 91 THR B N 1
ATOM 3189 C CA . THR B 1 91 ? 2.908 -10.219 -22.734 1 97.44 91 THR B CA 1
ATOM 3190 C C . THR B 1 91 ? 1.511 -10.492 -23.281 1 97.44 91 THR B C 1
ATOM 3192 O O . THR B 1 91 ? 1.233 -10.227 -24.453 1 97.44 91 THR B O 1
ATOM 3195 N N . LEU B 1 92 ? 0.683 -11.055 -22.422 1 98.25 92 LEU B N 1
ATOM 3196 C CA . LEU B 1 92 ? -0.717 -11.242 -22.797 1 98.25 92 LEU B CA 1
ATOM 3197 C C . LEU B 1 92 ? -1.389 -9.898 -23.078 1 98.25 92 LEU B C 1
ATOM 3199 O O . LEU B 1 92 ? -2.283 -9.82 -23.922 1 98.25 92 LEU B O 1
ATOM 3203 N N . ASP B 1 93 ? -0.927 -8.844 -22.391 1 97.19 93 ASP B N 1
ATOM 3204 C CA . ASP B 1 93 ? -1.436 -7.508 -22.656 1 97.19 93 ASP B CA 1
ATOM 3205 C C . ASP B 1 93 ? -1.164 -7.102 -24.109 1 97.19 93 ASP B C 1
ATOM 3207 O O . ASP B 1 93 ? -2.045 -6.566 -24.781 1 97.19 93 ASP B O 1
ATOM 3211 N N . ASP B 1 94 ? 0.008 -7.398 -24.594 1 95.75 94 ASP B N 1
ATOM 3212 C CA . ASP B 1 94 ? 0.385 -7.109 -25.984 1 95.75 94 ASP B CA 1
ATOM 3213 C C . ASP B 1 94 ? -0.501 -7.871 -26.969 1 95.75 94 ASP B C 1
ATOM 3215 O O . ASP B 1 94 ? -0.907 -7.328 -28 1 95.75 94 ASP B O 1
ATOM 3219 N N . LEU B 1 95 ? -0.768 -9.078 -26.609 1 97.19 95 LEU B N 1
ATOM 3220 C CA . LEU B 1 95 ? -1.571 -9.93 -27.469 1 97.19 95 LEU B CA 1
ATOM 3221 C C . LEU B 1 95 ? -3.01 -9.43 -27.547 1 97.19 95 LEU B C 1
ATOM 3223 O O . LEU B 1 95 ? -3.586 -9.344 -28.625 1 97.19 95 LEU B O 1
ATOM 3227 N N . ILE B 1 96 ? -3.58 -9.078 -26.422 1 97.31 96 ILE B N 1
ATOM 3228 C CA . ILE B 1 96 ? -4.961 -8.617 -26.328 1 97.31 96 ILE B CA 1
ATOM 3229 C C . ILE B 1 96 ? -5.117 -7.301 -27.078 1 97.31 96 ILE B C 1
ATOM 3231 O O . ILE B 1 96 ? -6.148 -7.055 -27.719 1 97.31 96 ILE B O 1
ATOM 3235 N N . LYS B 1 97 ? -4.121 -6.461 -27.047 1 95.06 97 LYS B N 1
ATOM 3236 C CA . LYS B 1 97 ? -4.16 -5.16 -27.719 1 95.06 97 LYS B CA 1
ATOM 3237 C C . LYS B 1 97 ? -4.277 -5.316 -29.219 1 95.06 97 LYS B C 1
ATOM 3239 O O . LYS B 1 97 ? -4.734 -4.406 -29.922 1 95.06 97 LYS B O 1
ATOM 3244 N N . LYS B 1 98 ? -3.844 -6.449 -29.703 1 95 98 LYS B N 1
ATOM 3245 C CA . LYS B 1 98 ? -3.957 -6.723 -31.141 1 95 98 LYS B CA 1
ATOM 3246 C C . LYS B 1 98 ? -5.383 -7.105 -31.516 1 95 98 LYS B C 1
ATOM 3248 O O . LYS B 1 98 ? -5.754 -7.078 -32.688 1 95 98 LYS B O 1
ATOM 3253 N N . GLY B 1 99 ? -6.18 -7.543 -30.547 1 93.94 99 GLY B N 1
ATOM 3254 C CA . GLY B 1 99 ? -7.57 -7.902 -30.766 1 93.94 99 GLY B CA 1
ATOM 3255 C C . GLY B 1 99 ? -8.031 -9.047 -29.875 1 93.94 99 GLY B C 1
ATOM 3256 O O . GLY B 1 99 ? -7.227 -9.664 -29.172 1 93.94 99 GLY B O 1
ATOM 3257 N N . SER B 1 100 ? -9.359 -9.32 -29.984 1 94.69 100 SER B N 1
ATOM 3258 C CA . SER B 1 100 ? -9.914 -10.438 -29.219 1 94.69 100 SER B CA 1
ATOM 3259 C C . SER B 1 100 ? -9.352 -11.773 -29.703 1 94.69 100 SER B C 1
ATOM 3261 O O . SER B 1 100 ? -8.906 -11.883 -30.844 1 94.69 100 SER B O 1
ATOM 3263 N N . LEU B 1 101 ? -9.367 -12.703 -28.844 1 96.06 101 LEU B N 1
ATOM 3264 C CA . LEU B 1 101 ? -8.852 -14.039 -29.156 1 96.06 101 LEU B CA 1
ATOM 3265 C C . LEU B 1 101 ? -9.992 -15 -29.469 1 96.06 101 LEU B C 1
ATOM 3267 O O . LEU B 1 101 ? -11.148 -14.734 -29.125 1 96.06 101 LEU B O 1
ATOM 3271 N N . SER B 1 102 ? -9.602 -16.094 -30.156 1 93.94 102 SER B N 1
ATOM 3272 C CA . SER B 1 102 ? -10.594 -17.125 -30.406 1 93.94 102 SER B CA 1
ATOM 3273 C C . SER B 1 102 ? -11 -17.828 -29.109 1 93.94 102 SER B C 1
ATOM 3275 O O . SER B 1 102 ? -10.227 -17.859 -28.156 1 93.94 102 SER B O 1
ATOM 3277 N N . GLU B 1 103 ? -12.172 -18.344 -29.062 1 94.31 103 GLU B N 1
ATOM 3278 C CA . GLU B 1 103 ? -12.641 -19.062 -27.891 1 94.31 103 GLU B CA 1
ATOM 3279 C C . GLU B 1 103 ? -11.68 -20.188 -27.5 1 94.31 103 GLU B C 1
ATOM 3281 O O . GLU B 1 103 ? -11.391 -20.391 -26.328 1 94.31 103 GLU B O 1
ATOM 3286 N N . LYS B 1 104 ? -11.18 -20.859 -28.547 1 93.75 104 LYS B N 1
ATOM 3287 C CA . LYS B 1 104 ? -10.242 -21.953 -28.297 1 93.75 104 LYS B CA 1
ATOM 3288 C C . LYS B 1 104 ? -8.984 -21.438 -27.594 1 93.75 104 LYS B C 1
ATOM 3290 O O . LYS B 1 104 ? -8.516 -22.047 -26.625 1 93.75 104 LYS B O 1
ATOM 3295 N N . GLU B 1 105 ? -8.461 -20.312 -28.047 1 94.44 105 GLU B N 1
ATOM 3296 C CA . GLU B 1 105 ? -7.285 -19.719 -27.422 1 94.44 105 GLU B CA 1
ATOM 3297 C C . GLU B 1 105 ? -7.582 -19.281 -26 1 94.44 105 GLU B C 1
ATOM 3299 O O . GLU B 1 105 ? -6.777 -19.516 -25.094 1 94.44 105 GLU B O 1
ATOM 3304 N N . VAL B 1 106 ? -8.742 -18.688 -25.828 1 97.06 106 VAL B N 1
ATOM 3305 C CA . VAL B 1 106 ? -9.125 -18.203 -24.516 1 97.06 106 VAL B CA 1
ATOM 3306 C C . VAL B 1 106 ? -9.195 -19.375 -23.531 1 97.06 106 VAL B C 1
ATOM 3308 O O . VAL B 1 106 ? -8.688 -19.281 -22.422 1 97.06 106 VAL B O 1
ATOM 3311 N N . ILE B 1 107 ? -9.812 -20.422 -23.969 1 96.62 107 ILE B N 1
ATOM 3312 C CA . ILE B 1 107 ? -9.953 -21.594 -23.109 1 96.62 107 ILE B CA 1
ATOM 3313 C C . ILE B 1 107 ? -8.57 -22.141 -22.766 1 96.62 107 ILE B C 1
ATOM 3315 O O . ILE B 1 107 ? -8.266 -22.391 -21.594 1 96.62 107 ILE B O 1
ATOM 3319 N N . THR B 1 108 ? -7.715 -22.312 -23.734 1 96.25 108 THR B N 1
ATOM 3320 C CA . THR B 1 108 ? -6.383 -22.875 -23.531 1 96.25 108 THR B CA 1
ATOM 3321 C C . THR B 1 108 ? -5.555 -22 -22.609 1 96.25 108 THR B C 1
ATOM 3323 O O . THR B 1 108 ? -4.934 -22.5 -21.656 1 96.25 108 THR B O 1
ATOM 3326 N N . TYR B 1 109 ? -5.578 -20.719 -22.875 1 97.56 109 TYR B N 1
ATOM 3327 C CA . TYR B 1 109 ? -4.797 -19.797 -22.062 1 97.56 109 TYR B CA 1
ATOM 3328 C C . TYR B 1 109 ? -5.355 -19.719 -20.641 1 97.56 109 TYR B C 1
ATOM 3330 O O . TYR B 1 109 ? -4.598 -19.625 -19.672 1 97.56 109 TYR B O 1
ATOM 3338 N N . THR B 1 110 ? -6.664 -19.734 -20.5 1 98.31 110 THR B N 1
ATOM 3339 C CA . THR B 1 110 ? -7.273 -19.734 -19.172 1 98.31 110 THR B CA 1
ATOM 3340 C C . THR B 1 110 ? -6.875 -21 -18.406 1 98.31 110 THR B C 1
ATOM 3342 O O . THR B 1 110 ? -6.621 -20.938 -17.203 1 98.31 110 THR B O 1
ATOM 3345 N N . GLN B 1 111 ? -6.801 -22.109 -19.109 1 97.69 111 GLN B N 1
ATOM 3346 C CA . GLN B 1 111 ? -6.352 -23.344 -18.484 1 97.69 111 GLN B CA 1
ATOM 3347 C C . GLN B 1 111 ? -4.938 -23.203 -17.922 1 97.69 111 GLN B C 1
ATOM 3349 O O . GLN B 1 111 ? -4.664 -23.609 -16.797 1 97.69 111 GLN B O 1
ATOM 3354 N N . MET B 1 112 ? -4.074 -22.625 -18.688 1 97.56 112 MET B N 1
ATOM 3355 C CA . MET B 1 112 ? -2.697 -22.422 -18.25 1 97.56 112 MET B CA 1
ATOM 3356 C C . MET B 1 112 ? -2.654 -21.547 -17 1 97.56 112 MET B C 1
ATOM 3358 O O . MET B 1 112 ? -1.955 -21.844 -16.047 1 97.56 112 MET B O 1
ATOM 3362 N N . LEU B 1 113 ? -3.438 -20.484 -17.031 1 98.75 113 LEU B N 1
ATOM 3363 C CA . LEU B 1 113 ? -3.465 -19.562 -15.906 1 98.75 113 LEU B CA 1
ATOM 3364 C C . LEU B 1 113 ? -4.031 -20.234 -14.664 1 98.75 113 LEU B C 1
ATOM 3366 O O . LEU B 1 113 ? -3.52 -20.047 -13.555 1 98.75 113 LEU B O 1
ATOM 3370 N N . LEU B 1 114 ? -5.074 -21.016 -14.859 1 98.81 114 LEU B N 1
ATOM 3371 C CA . LEU B 1 114 ? -5.68 -21.719 -13.734 1 98.81 114 LEU B CA 1
ATOM 3372 C C . LEU B 1 114 ? -4.707 -22.734 -13.148 1 98.81 114 LEU B C 1
ATOM 3374 O O . LEU B 1 114 ? -4.637 -22.906 -11.93 1 98.81 114 LEU B O 1
ATOM 3378 N N . LYS B 1 115 ? -3.99 -23.422 -13.984 1 98.5 115 LYS B N 1
ATOM 3379 C CA . LYS B 1 115 ? -2.977 -24.359 -13.5 1 98.5 115 LYS B CA 1
ATOM 3380 C C . LYS B 1 115 ? -1.904 -23.641 -12.688 1 98.5 115 LYS B C 1
ATOM 3382 O O . LYS B 1 115 ? -1.5 -24.109 -11.625 1 98.5 115 LYS B O 1
ATOM 3387 N N . GLY B 1 116 ? -1.466 -22.5 -13.203 1 98.62 116 GLY B N 1
ATOM 3388 C CA . GLY B 1 116 ? -0.52 -21.688 -12.461 1 98.62 116 GLY B CA 1
ATOM 3389 C C . GLY B 1 116 ? -1.06 -21.219 -11.125 1 98.62 116 GLY B C 1
ATOM 3390 O O . GLY B 1 116 ? -0.385 -21.344 -10.102 1 98.62 116 GLY B O 1
ATOM 3391 N N . LEU B 1 117 ? -2.27 -20.719 -11.125 1 98.75 117 LEU B N 1
ATOM 3392 C CA . LEU B 1 117 ? -2.896 -20.234 -9.906 1 98.75 117 LEU B CA 1
ATOM 3393 C C . LEU B 1 117 ? -3.092 -21.375 -8.906 1 98.75 117 LEU B C 1
ATOM 3395 O O . LEU B 1 117 ? -2.877 -21.188 -7.703 1 98.75 117 LEU B O 1
ATOM 3399 N N . ARG B 1 118 ? -3.533 -22.516 -9.422 1 98.5 118 ARG B N 1
ATOM 3400 C CA . ARG B 1 118 ? -3.678 -23.656 -8.531 1 98.5 118 ARG B CA 1
ATOM 3401 C C . ARG B 1 118 ? -2.359 -23.984 -7.84 1 98.5 118 ARG B C 1
ATOM 3403 O O . ARG B 1 118 ? -2.336 -24.266 -6.637 1 98.5 118 ARG B O 1
ATOM 3410 N N . SER B 1 119 ? -1.277 -23.953 -8.562 1 97.94 119 SER B N 1
ATOM 3411 C CA . SER B 1 119 ? 0.038 -24.266 -8.016 1 97.94 119 SER B CA 1
ATOM 3412 C C . SER B 1 119 ? 0.433 -23.281 -6.918 1 97.94 119 SER B C 1
ATOM 3414 O O . SER B 1 119 ? 0.882 -23.688 -5.844 1 97.94 119 SER B O 1
ATOM 3416 N N . ILE B 1 120 ? 0.215 -21.969 -7.133 1 97.5 120 ILE B N 1
ATOM 3417 C CA . ILE B 1 120 ? 0.687 -21.016 -6.145 1 97.5 120 ILE B CA 1
ATOM 3418 C C . ILE B 1 120 ? -0.266 -20.984 -4.953 1 97.5 120 ILE B C 1
ATOM 3420 O O . ILE B 1 120 ? 0.166 -20.828 -3.807 1 97.5 120 ILE B O 1
ATOM 3424 N N . HIS B 1 121 ? -1.516 -21.203 -5.18 1 97.5 121 HIS B N 1
ATOM 3425 C CA . HIS B 1 121 ? -2.49 -21.203 -4.094 1 97.5 121 HIS B CA 1
ATOM 3426 C C . HIS B 1 121 ? -2.299 -22.422 -3.188 1 97.5 121 HIS B C 1
ATOM 3428 O O . HIS B 1 121 ? -2.514 -22.328 -1.977 1 97.5 121 HIS B O 1
ATOM 3434 N N . LYS B 1 122 ? -1.907 -23.469 -3.773 1 96.62 122 LYS B N 1
ATOM 3435 C CA . LYS B 1 122 ? -1.64 -24.672 -2.996 1 96.62 122 LYS B CA 1
ATOM 3436 C C . LYS B 1 122 ? -0.529 -24.438 -1.978 1 96.62 122 LYS B C 1
ATOM 3438 O O . LYS B 1 122 ? -0.541 -25.016 -0.892 1 96.62 122 LYS B O 1
ATOM 3443 N N . GLU B 1 123 ? 0.416 -23.594 -2.322 1 95.31 123 GLU B N 1
ATOM 3444 C CA . GLU B 1 123 ? 1.528 -23.281 -1.429 1 95.31 123 GLU B CA 1
ATOM 3445 C C . GLU B 1 123 ? 1.191 -22.109 -0.512 1 95.31 123 GLU B C 1
ATOM 3447 O O . GLU B 1 123 ? 2.064 -21.594 0.187 1 95.31 123 GLU B O 1
ATOM 3452 N N . GLY B 1 124 ? -0.051 -21.641 -0.64 1 94.56 124 GLY B N 1
ATOM 3453 C CA . GLY B 1 124 ? -0.49 -20.562 0.229 1 94.56 124 GLY B CA 1
ATOM 3454 C C . GLY B 1 124 ? -0.061 -19.188 -0.26 1 94.56 124 GLY B C 1
ATOM 3455 O O . GLY B 1 124 ? -0.019 -18.234 0.516 1 94.56 124 GLY B O 1
ATOM 3456 N N . ILE B 1 125 ? 0.277 -19.094 -1.479 1 96.06 125 ILE B N 1
ATOM 3457 C CA . ILE B 1 125 ? 0.728 -17.828 -2.055 1 96.06 125 ILE B CA 1
ATOM 3458 C C . ILE B 1 125 ? -0.413 -17.188 -2.838 1 96.06 125 ILE B C 1
ATOM 3460 O O . ILE B 1 125 ? -1.087 -17.844 -3.627 1 96.06 125 ILE B O 1
ATOM 3464 N N . ILE B 1 126 ? -0.698 -15.93 -2.561 1 95.88 126 ILE B N 1
ATOM 3465 C CA . ILE B 1 126 ? -1.618 -15.086 -3.314 1 95.88 126 ILE B CA 1
ATOM 3466 C C . ILE B 1 126 ? -0.83 -14.148 -4.227 1 95.88 126 ILE B C 1
ATOM 3468 O O . ILE B 1 126 ? 0.084 -13.453 -3.773 1 95.88 126 ILE B O 1
ATOM 3472 N N . HIS B 1 127 ? -1.11 -14.086 -5.496 1 96.31 127 HIS B N 1
ATOM 3473 C CA . HIS B 1 127 ? -0.332 -13.273 -6.422 1 96.31 127 HIS B CA 1
ATOM 3474 C C . HIS B 1 127 ? -0.517 -11.789 -6.141 1 96.31 127 HIS B C 1
ATOM 3476 O O . HIS B 1 127 ? 0.461 -11.039 -6.055 1 96.31 127 HIS B O 1
ATOM 3482 N N . CYS B 1 128 ? -1.81 -11.328 -6.062 1 93.25 128 CYS B N 1
ATOM 3483 C CA . CYS B 1 128 ? -2.227 -10.016 -5.594 1 93.25 128 CYS B CA 1
ATOM 3484 C C . CYS B 1 128 ? -2.168 -8.992 -6.723 1 93.25 128 CYS B C 1
ATOM 3486 O O . CYS B 1 128 ? -2.693 -7.883 -6.59 1 93.25 128 CYS B O 1
ATOM 3488 N N . ASP B 1 129 ? -1.583 -9.359 -7.887 1 93.81 129 ASP B N 1
ATOM 3489 C CA . ASP B 1 129 ? -1.542 -8.422 -9 1 93.81 129 ASP B CA 1
ATOM 3490 C C . ASP B 1 129 ? -1.573 -9.156 -10.344 1 93.81 129 ASP B C 1
ATOM 3492 O O . ASP B 1 129 ? -0.789 -8.852 -11.242 1 93.81 129 ASP B O 1
ATOM 3496 N N . LEU B 1 130 ? -2.408 -10.133 -10.398 1 97.25 130 LEU B N 1
ATOM 3497 C CA . LEU B 1 130 ? -2.596 -10.844 -11.656 1 97.25 130 LEU B CA 1
ATOM 3498 C C . LEU B 1 130 ? -3.25 -9.945 -12.703 1 97.25 130 LEU B C 1
ATOM 3500 O O . LEU B 1 130 ? -4.324 -9.391 -12.461 1 97.25 130 LEU B O 1
ATOM 3504 N N . LYS B 1 131 ? -2.551 -9.766 -13.852 1 96.94 131 LYS B N 1
ATOM 3505 C CA . LYS B 1 131 ? -2.998 -8.945 -14.969 1 96.94 131 LYS B CA 1
ATOM 3506 C C . LYS B 1 131 ? -2.275 -9.328 -16.25 1 96.94 131 LYS B C 1
ATOM 3508 O O . LYS B 1 131 ? -1.226 -9.969 -16.219 1 96.94 131 LYS B O 1
ATOM 3513 N N . PRO B 1 132 ? -2.832 -8.961 -17.375 1 97.88 132 PRO B N 1
ATOM 3514 C CA . PRO B 1 132 ? -2.234 -9.367 -18.641 1 97.88 132 PRO B CA 1
ATOM 3515 C C . PRO B 1 132 ? -0.785 -8.914 -18.797 1 97.88 132 PRO B C 1
ATOM 3517 O O . PRO B 1 132 ? 0.034 -9.625 -19.391 1 97.88 132 PRO B O 1
ATOM 3520 N N . ALA B 1 133 ? -0.42 -7.777 -18.172 1 95.31 133 ALA B N 1
ATOM 3521 C CA . ALA B 1 133 ? 0.931 -7.234 -18.281 1 95.31 133 ALA B CA 1
ATOM 3522 C C . ALA B 1 133 ? 1.929 -8.078 -17.5 1 95.31 133 ALA B C 1
ATOM 3524 O O . ALA B 1 133 ? 3.141 -7.965 -17.703 1 95.31 133 ALA B O 1
ATOM 3525 N N . ASN B 1 134 ? 1.425 -8.992 -16.656 1 96.31 134 ASN B N 1
ATOM 3526 C CA . ASN B 1 134 ? 2.277 -9.852 -15.836 1 96.31 134 ASN B CA 1
ATOM 3527 C C . ASN B 1 134 ? 2.232 -11.305 -16.312 1 96.31 134 ASN B C 1
ATOM 3529 O O . ASN B 1 134 ? 2.621 -12.211 -15.57 1 96.31 134 ASN B O 1
ATOM 3533 N N . ILE B 1 135 ? 1.674 -11.5 -17.438 1 98.5 135 ILE B N 1
ATOM 3534 C CA . ILE B 1 135 ? 1.633 -12.82 -18.062 1 98.5 135 ILE B CA 1
ATOM 3535 C C . ILE B 1 135 ? 2.461 -12.797 -19.344 1 98.5 135 ILE B C 1
ATOM 3537 O O . ILE B 1 135 ? 2.078 -12.156 -20.328 1 98.5 135 ILE B O 1
ATOM 3541 N N . LEU B 1 136 ? 3.539 -13.562 -19.375 1 98 136 LEU B N 1
ATOM 3542 C CA . LEU B 1 136 ? 4.484 -13.547 -20.484 1 98 136 LEU B CA 1
ATOM 3543 C C . LEU B 1 136 ? 4.168 -14.656 -21.484 1 98 136 LEU B C 1
ATOM 3545 O O . LEU B 1 136 ? 3.701 -15.727 -21.094 1 98 136 LEU B O 1
ATOM 3549 N N . LEU B 1 137 ? 4.422 -14.367 -22.719 1 98.06 137 LEU B N 1
ATOM 3550 C CA . LEU B 1 137 ? 4.18 -15.312 -23.797 1 98.06 137 LEU B CA 1
ATOM 3551 C C . LEU B 1 137 ? 5.473 -16 -24.219 1 98.06 137 LEU B C 1
ATOM 3553 O O . LEU B 1 137 ? 6.445 -15.336 -24.578 1 98.06 137 LEU B O 1
ATOM 3557 N N . PHE B 1 138 ? 5.473 -17.281 -24.141 1 96 138 PHE B N 1
ATOM 3558 C CA . PHE B 1 138 ? 6.562 -18.094 -24.672 1 96 138 PHE B CA 1
ATOM 3559 C C . PHE B 1 138 ? 6.078 -18.969 -25.812 1 96 138 PHE B C 1
ATOM 3561 O O . PHE B 1 138 ? 4.895 -19.297 -25.906 1 96 138 PHE B O 1
ATOM 3568 N N . PRO B 1 139 ? 6.988 -19.312 -26.719 1 93.94 139 PRO B N 1
ATOM 3569 C CA . PRO B 1 139 ? 6.566 -20.25 -27.75 1 93.94 139 PRO B CA 1
ATOM 3570 C C . PRO B 1 139 ? 6.078 -21.578 -27.188 1 93.94 139 PRO B C 1
ATOM 3572 O O . PRO B 1 139 ? 6.652 -22.094 -26.219 1 93.94 139 PRO B O 1
ATOM 3575 N N . SER B 1 140 ? 5.02 -21.969 -27.719 1 91.5 140 SER B N 1
ATOM 3576 C CA . SER B 1 140 ? 4.461 -23.219 -27.234 1 91.5 140 SER B CA 1
ATOM 3577 C C . SER B 1 140 ? 4.992 -24.406 -28.031 1 91.5 140 SER B C 1
ATOM 3579 O O . SER B 1 140 ? 5.211 -24.297 -29.234 1 91.5 140 SER B O 1
ATOM 3581 N N . SER B 1 141 ? 5.242 -25.484 -27.328 1 83.56 141 SER B N 1
ATO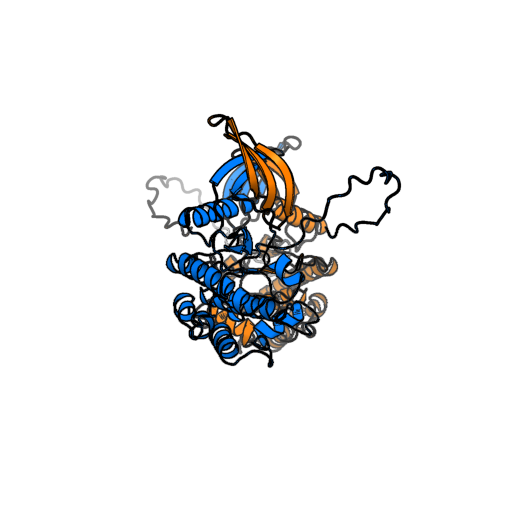M 3582 C CA . SER B 1 141 ? 5.57 -26.734 -28 1 83.56 141 SER B CA 1
ATOM 3583 C C . SER B 1 141 ? 4.309 -27.531 -28.328 1 83.56 141 SER B C 1
ATOM 3585 O O . SER B 1 141 ? 4.375 -28.531 -29.047 1 83.56 141 SER B O 1
ATOM 3587 N N . ASP B 1 142 ? 3.164 -27.016 -27.844 1 76.81 142 ASP B N 1
ATOM 3588 C CA . ASP B 1 142 ? 1.884 -27.688 -28.031 1 76.81 142 ASP B CA 1
ATOM 3589 C C . ASP B 1 142 ? 1.202 -27.219 -29.312 1 76.81 142 ASP B C 1
ATOM 3591 O O . ASP B 1 142 ? 1.126 -26.016 -29.578 1 76.81 142 ASP B O 1
ATOM 3595 N N . ASP B 1 143 ? 0.772 -28.109 -30.188 1 74.31 143 ASP B N 1
ATOM 3596 C CA . ASP B 1 143 ? 0.135 -27.812 -31.469 1 74.31 143 ASP B CA 1
ATOM 3597 C C . ASP B 1 143 ? -1.182 -27.078 -31.266 1 74.31 143 ASP B C 1
ATOM 3599 O O . ASP B 1 143 ? -1.668 -26.406 -32.188 1 74.31 143 ASP B O 1
ATOM 3603 N N . ASN B 1 144 ? -1.717 -27.078 -30.031 1 75.06 144 ASN B N 1
ATOM 3604 C CA . ASN B 1 144 ? -3.043 -26.516 -29.797 1 75.06 144 ASN B CA 1
ATOM 3605 C C . ASN B 1 144 ? -2.965 -25.078 -29.328 1 75.06 144 ASN B C 1
ATOM 3607 O O . ASN B 1 144 ? -3.99 -24.406 -29.188 1 75.06 144 ASN B O 1
ATOM 3611 N N . ALA B 1 145 ? -1.772 -24.609 -29.078 1 84 145 ALA B N 1
ATOM 3612 C CA . ALA B 1 145 ? -1.646 -23.234 -28.594 1 84 145 ALA B CA 1
ATOM 3613 C C . ALA B 1 145 ? -0.423 -22.547 -29.188 1 84 145 ALA B C 1
ATOM 3615 O O . ALA B 1 145 ? 0.663 -23.141 -29.234 1 84 145 ALA B O 1
ATOM 3616 N N . LYS B 1 146 ? -0.63 -21.406 -29.609 1 91.75 146 LYS B N 1
ATOM 3617 C CA . LYS B 1 146 ? 0.47 -20.625 -30.188 1 91.75 146 LYS B CA 1
ATOM 3618 C C . LYS B 1 146 ? 1.502 -20.266 -29.125 1 91.75 146 LYS B C 1
ATOM 3620 O O . LYS B 1 146 ? 2.705 -20.266 -29.391 1 91.75 146 LYS B O 1
ATOM 3625 N N . TYR B 1 147 ? 0.952 -20.078 -27.922 1 97 147 TYR B N 1
ATOM 3626 C CA . TYR B 1 147 ? 1.855 -19.594 -26.875 1 97 147 TYR B CA 1
ATOM 3627 C C . TYR B 1 147 ? 1.703 -20.422 -25.609 1 97 147 TYR B C 1
ATOM 3629 O O . TYR B 1 147 ? 0.624 -20.953 -25.328 1 97 147 TYR B O 1
ATOM 3637 N N . GLN B 1 148 ? 2.82 -20.594 -24.891 1 97.12 148 GLN B N 1
ATOM 3638 C CA . GLN B 1 148 ? 2.828 -20.984 -23.5 1 97.12 148 GLN B CA 1
ATOM 3639 C C . GLN B 1 148 ? 2.828 -19.766 -22.578 1 97.12 148 GLN B C 1
ATOM 3641 O O . GLN B 1 148 ? 3.74 -18.938 -22.641 1 97.12 148 GLN B O 1
ATOM 3646 N N . LEU B 1 149 ? 1.765 -19.625 -21.766 1 98.31 149 LEU B N 1
ATOM 3647 C CA . LEU B 1 149 ? 1.678 -18.5 -20.828 1 98.31 149 LEU B CA 1
ATOM 3648 C C . LEU B 1 149 ? 2.42 -18.812 -19.531 1 98.31 149 LEU B C 1
ATOM 3650 O O . LEU B 1 149 ? 2.322 -19.922 -19.016 1 98.31 149 LEU B O 1
ATOM 3654 N N . LYS B 1 150 ? 3.164 -17.828 -19.047 1 98.44 150 LYS B N 1
ATOM 3655 C CA . LYS B 1 150 ? 3.799 -17.922 -17.734 1 98.44 150 LYS B CA 1
ATOM 3656 C C . LYS B 1 150 ? 3.473 -16.719 -16.875 1 98.44 150 LYS B C 1
ATOM 3658 O O . LYS B 1 150 ? 3.641 -15.57 -17.297 1 98.44 150 LYS B O 1
ATOM 3663 N N . ILE B 1 151 ? 2.959 -16.953 -15.656 1 98.69 151 ILE B N 1
ATOM 3664 C CA . ILE B 1 151 ? 2.686 -15.898 -14.688 1 98.69 151 ILE B CA 1
ATOM 3665 C C . ILE B 1 151 ? 4 -15.344 -14.141 1 98.69 151 ILE B C 1
ATOM 3667 O O . ILE B 1 151 ? 4.891 -16.109 -13.758 1 98.69 1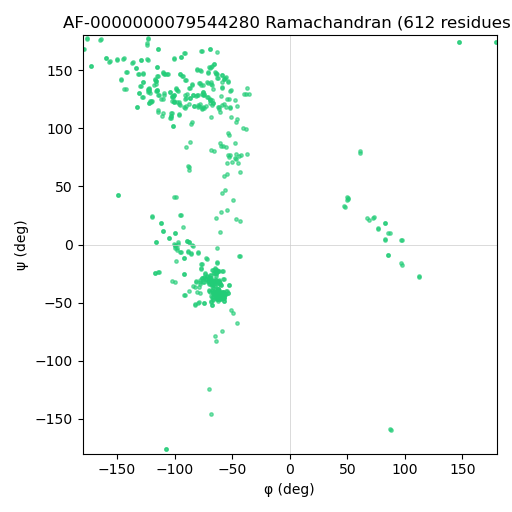51 ILE B O 1
ATOM 3671 N N . ALA B 1 152 ? 4.125 -14.031 -14.234 1 96.62 152 ALA B N 1
ATOM 3672 C CA . ALA B 1 152 ? 5.336 -13.359 -13.781 1 96.62 152 ALA B CA 1
ATOM 3673 C C . ALA B 1 152 ? 5.016 -12.297 -12.734 1 96.62 152 ALA B C 1
ATOM 3675 O O . ALA B 1 152 ? 3.861 -12.148 -12.328 1 96.62 152 ALA B O 1
ATOM 3676 N N . ASP B 1 153 ? 6.039 -11.625 -12.172 1 93.19 153 ASP B N 1
ATOM 3677 C CA . ASP B 1 153 ? 5.992 -10.492 -11.25 1 93.19 153 ASP B CA 1
ATOM 3678 C C . ASP B 1 153 ? 5.277 -10.867 -9.953 1 93.19 153 ASP B C 1
ATOM 3680 O O . ASP B 1 153 ? 4.141 -10.461 -9.727 1 93.19 153 ASP B O 1
ATOM 3684 N N . PHE B 1 154 ? 5.918 -11.492 -9.07 1 94.62 154 PHE B N 1
ATOM 3685 C CA . PHE B 1 154 ? 5.41 -11.875 -7.762 1 94.62 154 PHE B CA 1
ATOM 3686 C C . PHE B 1 154 ? 5.805 -10.844 -6.707 1 94.62 154 PHE B C 1
ATOM 3688 O O . PHE B 1 154 ? 5.926 -11.172 -5.523 1 94.62 154 PHE B O 1
ATOM 3695 N N . GLY B 1 155 ? 6.016 -9.68 -7.172 1 89.62 155 GLY B N 1
ATOM 3696 C CA . GLY B 1 155 ? 6.484 -8.625 -6.297 1 89.62 155 GLY B CA 1
ATOM 3697 C C . GLY B 1 155 ? 5.484 -8.25 -5.219 1 89.62 155 GLY B C 1
ATOM 3698 O O . GLY B 1 155 ? 5.867 -7.836 -4.125 1 89.62 155 GLY B O 1
ATOM 3699 N N . LEU B 1 156 ? 4.207 -8.375 -5.449 1 86.38 156 LEU B N 1
ATOM 3700 C CA . LEU B 1 156 ? 3.168 -7.992 -4.496 1 86.38 156 LEU B CA 1
ATOM 3701 C C . LEU B 1 156 ? 2.549 -9.219 -3.842 1 86.38 156 LEU B C 1
ATOM 3703 O O . LEU B 1 156 ? 1.596 -9.109 -3.066 1 86.38 156 LEU B O 1
ATOM 3707 N N . SER B 1 157 ? 3.117 -10.328 -4.152 1 90.06 157 SER B N 1
ATOM 3708 C CA . SER B 1 157 ? 2.541 -11.57 -3.643 1 90.06 157 SER B CA 1
ATOM 3709 C C . SER B 1 157 ? 2.604 -11.625 -2.119 1 90.06 157 SER B C 1
ATOM 3711 O O . SER B 1 157 ? 3.496 -11.031 -1.508 1 90.06 157 SER B O 1
ATOM 3713 N N . ASN B 1 158 ? 1.642 -12.227 -1.675 1 86 158 ASN B N 1
ATOM 3714 C CA . ASN B 1 158 ? 1.537 -12.406 -0.231 1 86 158 ASN B CA 1
ATOM 3715 C C . ASN B 1 158 ? 1.327 -13.875 0.135 1 86 158 ASN B C 1
ATOM 3717 O O . ASN B 1 158 ? 0.843 -14.656 -0.683 1 86 158 ASN B O 1
ATOM 3721 N N . THR B 1 159 ? 1.895 -14.18 1.272 1 77.25 159 THR B N 1
ATOM 3722 C CA . THR B 1 159 ? 1.652 -15.523 1.783 1 77.25 159 THR B CA 1
ATOM 3723 C C . THR B 1 159 ? 0.525 -15.516 2.812 1 77.25 159 THR B C 1
ATOM 3725 O O . THR B 1 159 ? 0.432 -14.602 3.633 1 77.25 159 THR B O 1
ATOM 3728 N N . ILE B 1 160 ? -0.316 -16.469 2.553 1 66.88 160 ILE B N 1
ATOM 3729 C CA . ILE B 1 160 ? -1.404 -16.609 3.514 1 66.88 160 ILE B CA 1
ATOM 3730 C C . ILE B 1 160 ? -0.836 -16.688 4.926 1 66.88 160 ILE B C 1
ATOM 3732 O O . ILE B 1 160 ? 0.084 -17.469 5.188 1 66.88 160 ILE B O 1
ATOM 3736 N N . GLY B 1 161 ? -1.145 -15.82 5.758 1 59.28 161 GLY B N 1
ATOM 3737 C CA . GLY B 1 161 ? -0.628 -15.773 7.113 1 59.28 161 GLY B CA 1
ATOM 3738 C C . GLY B 1 161 ? 0.29 -14.586 7.359 1 59.28 161 GLY B C 1
ATOM 3739 O O . GLY B 1 161 ? 0.62 -14.273 8.508 1 59.28 161 GLY B O 1
ATOM 3740 N N . ASP B 1 162 ? 0.918 -14.188 6.184 1 58.16 162 ASP B N 1
ATOM 3741 C CA . ASP B 1 162 ? 1.711 -12.969 6.344 1 58.16 162 ASP B CA 1
ATOM 3742 C C . ASP B 1 162 ? 0.841 -11.805 6.805 1 58.16 162 ASP B C 1
ATOM 3744 O O . ASP B 1 162 ? -0.223 -11.555 6.23 1 58.16 162 ASP B O 1
ATOM 3748 N N . ALA B 1 163 ? 0.67 -11.734 7.988 1 47.09 163 ALA B N 1
ATOM 3749 C CA . ALA B 1 163 ? -0.135 -10.633 8.516 1 47.09 163 ALA B CA 1
ATOM 3750 C C . ALA B 1 163 ? 0.271 -9.305 7.891 1 47.09 163 ALA B C 1
ATOM 3752 O O . ALA B 1 163 ? 1.411 -8.859 8.047 1 47.09 163 ALA B O 1
ATOM 3753 N N . ASN B 1 164 ? -0.101 -9.047 6.555 1 51 164 ASN B N 1
ATOM 3754 C CA . ASN B 1 164 ? 0.167 -7.703 6.051 1 51 164 ASN B CA 1
ATOM 3755 C C . ASN B 1 164 ? -0.209 -6.637 7.078 1 51 164 ASN B C 1
ATOM 3757 O O . ASN B 1 164 ? -0.128 -5.441 6.793 1 51 164 ASN B O 1
ATOM 3761 N N . VAL B 1 165 ? -0.882 -7.059 8.141 1 49.34 165 VAL B N 1
ATOM 3762 C CA . VAL B 1 165 ? -1.391 -6.102 9.109 1 49.34 165 VAL B CA 1
ATOM 3763 C C . VAL B 1 165 ? -0.446 -6.027 10.312 1 49.34 165 VAL B C 1
ATOM 3765 O O . VAL B 1 165 ? -0.676 -6.68 11.328 1 49.34 165 VAL B O 1
ATOM 3768 N N . GLY B 1 166 ? 0.982 -6.059 9.883 1 48.31 166 GLY B N 1
ATOM 3769 C CA . GLY B 1 166 ? 1.797 -5.805 11.062 1 48.31 166 GLY B CA 1
ATOM 3770 C C . GLY B 1 166 ? 1.638 -4.398 11.602 1 48.31 166 GLY B C 1
ATOM 3771 O O . GLY B 1 166 ? 1.321 -3.471 10.852 1 48.31 166 GLY B O 1
ATOM 3772 N N . LEU B 1 167 ? 1.538 -4.266 12.891 1 53.88 167 LEU B N 1
ATOM 3773 C CA . LEU B 1 167 ? 1.586 -3.139 13.812 1 53.88 167 LEU B CA 1
ATOM 3774 C C . LEU B 1 167 ? 0.369 -2.238 13.641 1 53.88 167 LEU B C 1
ATOM 3776 O O . LEU B 1 167 ? 0.458 -1.023 13.828 1 53.88 167 LEU B O 1
ATOM 3780 N N . GLY B 1 168 ? -0.74 -2.881 13.023 1 64.25 168 GLY B N 1
ATOM 3781 C CA . GLY B 1 168 ? -1.936 -2.059 12.93 1 64.25 168 GLY B CA 1
ATOM 3782 C C . GLY B 1 168 ? -1.969 -1.195 11.68 1 64.25 168 GLY B C 1
ATOM 3783 O O . GLY B 1 168 ? -2.754 -0.249 11.594 1 64.25 168 GLY B O 1
ATOM 3784 N N . GLU B 1 169 ? -1.011 -1.459 10.75 1 71.5 169 GLU B N 1
ATOM 3785 C CA . GLU B 1 169 ? -0.954 -0.706 9.5 1 71.5 169 GLU B CA 1
ATOM 3786 C C . GLU B 1 169 ? -1.387 -1.566 8.312 1 71.5 169 GLU B C 1
ATOM 3788 O O . GLU B 1 169 ? -1.334 -2.797 8.383 1 71.5 169 GLU B O 1
ATOM 3793 N N . ILE B 1 170 ? -2.01 -0.909 7.344 1 69 170 ILE B N 1
ATOM 3794 C CA . ILE B 1 170 ? -2.373 -1.606 6.117 1 69 170 ILE B CA 1
ATOM 3795 C C . ILE B 1 170 ? -1.604 -1.011 4.938 1 69 170 ILE B C 1
ATOM 3797 O O . ILE B 1 170 ? -1.314 0.188 4.918 1 69 170 ILE B O 1
ATOM 3801 N N . MET B 1 171 ? -1.054 -1.909 4.172 1 67.12 171 MET B N 1
ATOM 3802 C CA . MET B 1 171 ? -0.46 -1.528 2.895 1 67.12 171 MET B CA 1
ATOM 3803 C C . MET B 1 171 ? -1.106 -2.293 1.745 1 67.12 171 MET B C 1
ATOM 3805 O O . MET B 1 171 ? -1.286 -3.51 1.828 1 67.12 171 MET B O 1
ATOM 3809 N N . PHE B 1 172 ? -1.648 -1.566 0.84 1 68.44 172 PHE B N 1
ATOM 3810 C CA . PHE B 1 172 ? -2.193 -2.26 -0.321 1 68.44 172 PHE B CA 1
ATOM 3811 C C . PHE B 1 172 ? -1.716 -1.607 -1.613 1 68.44 172 PHE B C 1
ATOM 3813 O O . PHE B 1 172 ? -1.596 -0.383 -1.689 1 68.44 172 PHE B O 1
ATOM 3820 N N . ARG B 1 173 ? -1.244 -2.465 -2.459 1 74.56 173 ARG B N 1
ATOM 3821 C CA . ARG B 1 173 ? -0.878 -2.07 -3.816 1 74.56 173 ARG B CA 1
ATOM 3822 C C . ARG B 1 173 ? -1.552 -2.969 -4.848 1 74.56 173 ARG B C 1
ATOM 3824 O O . ARG B 1 173 ? -1.761 -4.16 -4.602 1 74.56 173 ARG B O 1
ATOM 3831 N N . GLY B 1 174 ? -2 -2.402 -5.914 1 81.62 174 GLY B N 1
ATOM 3832 C CA . GLY B 1 174 ? -2.598 -3.168 -6.996 1 81.62 174 GLY B CA 1
ATOM 3833 C C . GLY B 1 174 ? -2.963 -2.318 -8.195 1 81.62 174 GLY B C 1
ATOM 3834 O O . GLY B 1 174 ? -2.668 -1.121 -8.234 1 81.62 174 GLY B O 1
ATOM 3835 N N . THR B 1 175 ? -3.438 -3.016 -9.164 1 87.88 175 THR B N 1
ATOM 3836 C CA . THR B 1 175 ? -3.969 -2.373 -10.359 1 87.88 175 THR B CA 1
ATOM 3837 C C . THR B 1 175 ? -5.496 -2.373 -10.344 1 87.88 175 THR B C 1
ATOM 3839 O O . THR B 1 175 ? -6.125 -3.414 -10.555 1 87.88 175 THR B O 1
ATOM 3842 N N . PRO B 1 176 ? -6.07 -1.288 -10.195 1 87.19 176 PRO B N 1
ATOM 3843 C CA . PRO B 1 176 ? -7.496 -1.175 -9.867 1 87.19 176 PRO B CA 1
ATOM 3844 C C . PRO B 1 176 ? -8.391 -1.958 -10.828 1 87.19 176 PRO B C 1
ATOM 3846 O O . PRO B 1 176 ? -9.32 -2.641 -10.391 1 87.19 176 PRO B O 1
ATOM 3849 N N . ILE B 1 177 ? -8.039 -2.021 -12.062 1 90.62 177 ILE B N 1
ATOM 3850 C CA . ILE B 1 177 ? -8.883 -2.633 -13.086 1 90.62 177 ILE B CA 1
ATOM 3851 C C . ILE B 1 177 ? -9.062 -4.121 -12.789 1 90.62 177 ILE B C 1
ATOM 3853 O O . ILE B 1 177 ? -10.094 -4.707 -13.125 1 90.62 177 ILE B O 1
ATOM 3857 N N . TYR B 1 178 ? -8.18 -4.648 -12.055 1 94.56 178 TYR B N 1
ATOM 3858 C CA . TYR B 1 178 ? -8.195 -6.09 -11.844 1 94.56 178 TYR B CA 1
ATOM 3859 C C . TYR B 1 178 ? -8.445 -6.422 -10.375 1 94.56 178 TYR B C 1
ATOM 3861 O O . TYR B 1 178 ? -8.43 -7.594 -9.984 1 94.56 178 TYR B O 1
ATOM 3869 N N . MET B 1 179 ? -8.641 -5.422 -9.57 1 91.12 179 MET B N 1
ATOM 3870 C CA . MET B 1 179 ? -8.812 -5.629 -8.141 1 91.12 179 MET B CA 1
ATOM 3871 C C . MET B 1 179 ? -10.242 -6.062 -7.816 1 91.12 179 MET B C 1
ATOM 3873 O O . MET B 1 179 ? -11.188 -5.66 -8.5 1 91.12 179 MET B O 1
ATOM 3877 N N . SER B 1 180 ? -10.336 -6.812 -6.758 1 91.75 180 SER B N 1
ATOM 3878 C CA . SER B 1 180 ? -11.633 -7.25 -6.254 1 91.75 180 SER B CA 1
ATOM 3879 C C . SER B 1 180 ? -12.148 -6.312 -5.168 1 91.75 180 SER B C 1
ATOM 3881 O O . SER B 1 180 ? -11.375 -5.555 -4.578 1 91.75 180 SER B O 1
ATOM 3883 N N . PRO B 1 181 ? -13.445 -6.398 -4.93 1 87.75 181 PRO B N 1
ATOM 3884 C CA . PRO B 1 181 ? -14.008 -5.516 -3.902 1 87.75 181 PRO B CA 1
ATOM 3885 C C . PRO B 1 181 ? -13.32 -5.672 -2.549 1 87.75 181 PRO B C 1
ATOM 3887 O O . PRO B 1 181 ? -12.984 -4.676 -1.903 1 87.75 181 PRO B O 1
ATOM 3890 N N . GLU B 1 182 ? -13.023 -6.902 -2.111 1 85.81 182 GLU B N 1
ATOM 3891 C CA . GLU B 1 182 ? -12.422 -7.109 -0.796 1 85.81 182 GLU B CA 1
ATOM 3892 C C . GLU B 1 182 ? -10.961 -6.672 -0.782 1 85.81 182 GLU B C 1
ATOM 3894 O O . GLU B 1 182 ? -10.445 -6.25 0.253 1 85.81 182 GLU B O 1
ATOM 3899 N N . SER B 1 183 ? -10.281 -6.75 -1.894 1 86.62 183 SER B N 1
ATOM 3900 C CA . SER B 1 183 ? -8.867 -6.395 -1.925 1 86.62 183 SER B CA 1
ATOM 3901 C C . SER B 1 183 ? -8.672 -4.887 -1.802 1 86.62 183 SER B C 1
ATOM 3903 O O . SER B 1 183 ? -7.648 -4.426 -1.287 1 86.62 183 SER B O 1
ATOM 3905 N N . ILE B 1 184 ? -9.633 -4.137 -2.232 1 81.19 184 ILE B N 1
ATOM 3906 C CA . ILE B 1 184 ? -9.562 -2.68 -2.164 1 81.19 184 ILE B CA 1
ATOM 3907 C C . ILE B 1 184 ? -9.484 -2.236 -0.704 1 81.19 184 ILE B C 1
ATOM 3909 O O . ILE B 1 184 ? -8.852 -1.229 -0.385 1 81.19 184 ILE B O 1
ATOM 3913 N N . ILE B 1 185 ? -10.156 -3.053 0.081 1 77.5 185 ILE B N 1
ATOM 3914 C CA . ILE B 1 185 ? -10.172 -2.654 1.484 1 77.5 185 ILE B CA 1
ATOM 3915 C C . ILE B 1 185 ? -9.133 -3.455 2.264 1 77.5 185 ILE B C 1
ATOM 3917 O O . ILE B 1 185 ? -9.195 -3.533 3.494 1 77.5 185 ILE B O 1
ATOM 3921 N N . GLY B 1 186 ? -8.312 -4.176 1.517 1 77.56 186 GLY B N 1
ATOM 3922 C CA . GLY B 1 186 ? -7.133 -4.77 2.131 1 77.56 186 GLY B CA 1
ATOM 3923 C C . GLY B 1 186 ? -7.336 -6.223 2.523 1 77.56 186 GLY B C 1
ATOM 3924 O O . GLY B 1 186 ? -6.488 -6.812 3.195 1 77.56 186 GLY B O 1
ATOM 3925 N N . LEU B 1 187 ? -8.422 -6.773 2.23 1 79.69 187 LEU B N 1
ATOM 3926 C CA . LEU B 1 187 ? -8.656 -8.18 2.533 1 79.69 187 LEU B CA 1
ATOM 3927 C C . LEU B 1 187 ? -8.062 -9.078 1.451 1 79.69 187 LEU B C 1
ATOM 3929 O O . LEU B 1 187 ? -8.445 -8.984 0.283 1 79.69 187 LEU B O 1
ATOM 3933 N N . MET B 1 188 ? -7.129 -9.898 1.961 1 83.38 188 MET B N 1
ATOM 3934 C CA . MET B 1 188 ? -6.391 -10.719 1.009 1 83.38 188 MET B CA 1
ATOM 3935 C C . MET B 1 188 ? -6.832 -12.172 1.09 1 83.38 188 MET B C 1
ATOM 3937 O O . MET B 1 188 ? -7.23 -12.648 2.156 1 83.38 188 MET B O 1
ATOM 3941 N N . GLY B 1 189 ? -6.816 -12.82 -0 1 90.19 189 GLY B N 1
ATOM 3942 C CA . GLY B 1 189 ? -7.102 -14.234 -0.177 1 90.19 189 GLY B CA 1
ATOM 3943 C C . GLY B 1 189 ? -6.969 -14.695 -1.615 1 90.19 189 GLY B C 1
ATOM 3944 O O . GLY B 1 189 ? -6.883 -13.875 -2.531 1 90.19 189 GLY B O 1
ATOM 3945 N N . THR B 1 190 ? -6.98 -15.938 -1.722 1 96 190 THR B N 1
ATOM 3946 C CA . THR B 1 190 ? -6.77 -16.484 -3.053 1 96 190 THR B CA 1
ATOM 3947 C C . THR B 1 190 ? -7.891 -16.062 -4 1 96 190 THR B C 1
ATOM 3949 O O . THR B 1 190 ? -7.688 -15.992 -5.215 1 96 190 THR B O 1
ATOM 3952 N N . ALA B 1 191 ? -9.047 -15.719 -3.42 1 96.62 191 ALA B N 1
ATOM 3953 C CA . ALA B 1 191 ? -10.227 -15.367 -4.215 1 96.62 191 ALA B CA 1
ATOM 3954 C C . ALA B 1 191 ? -9.984 -14.102 -5.027 1 96.62 191 ALA B C 1
ATOM 3956 O O . ALA B 1 191 ? -10.625 -13.891 -6.062 1 96.62 191 ALA B O 1
ATOM 3957 N N . LEU B 1 192 ? -9.078 -13.273 -4.547 1 94.88 192 LEU B N 1
ATOM 3958 C CA . LEU B 1 192 ? -8.844 -12.039 -5.297 1 94.88 192 LEU B CA 1
ATOM 3959 C C . LEU B 1 192 ? -8.148 -12.336 -6.621 1 94.88 192 LEU B C 1
ATOM 3961 O O . LEU B 1 192 ? -8.383 -11.641 -7.617 1 94.88 192 LEU B O 1
ATOM 3965 N N . ASP B 1 193 ? -7.332 -13.352 -6.652 1 98.06 193 ASP B N 1
ATOM 3966 C CA . ASP B 1 193 ? -6.684 -13.75 -7.895 1 98.06 193 ASP B CA 1
ATOM 3967 C C . ASP B 1 193 ? -7.703 -14.281 -8.898 1 98.06 193 ASP B C 1
ATOM 3969 O O . ASP B 1 193 ? -7.555 -14.078 -10.109 1 98.06 193 ASP B O 1
ATOM 3973 N N . ILE B 1 194 ? -8.688 -14.945 -8.383 1 98.75 194 ILE B N 1
ATOM 3974 C CA . ILE B 1 194 ? -9.742 -15.5 -9.219 1 98.75 194 ILE B CA 1
ATOM 3975 C C . ILE B 1 194 ? -10.547 -14.375 -9.852 1 98.75 194 ILE B C 1
ATOM 3977 O O . ILE B 1 194 ? -10.914 -14.445 -11.023 1 98.75 194 ILE B O 1
ATOM 3981 N N . TRP B 1 195 ? -10.828 -13.383 -9.086 1 97.94 195 TRP B N 1
ATOM 3982 C CA . TRP B 1 195 ? -11.484 -12.195 -9.625 1 97.94 195 TRP B CA 1
ATOM 3983 C C . TRP B 1 195 ? -10.672 -11.594 -10.766 1 97.94 195 TRP B C 1
ATOM 3985 O O . TRP B 1 195 ? -11.203 -11.328 -11.844 1 97.94 195 TRP B O 1
ATOM 3995 N N . SER B 1 196 ? -9.375 -11.422 -10.531 1 97.94 196 SER B N 1
ATOM 3996 C CA . SER B 1 196 ? -8.484 -10.883 -11.555 1 97.94 196 SER B CA 1
ATOM 3997 C C . SER B 1 196 ? -8.508 -11.742 -12.812 1 97.94 196 SER B C 1
ATOM 3999 O O . SER B 1 196 ? -8.508 -11.211 -13.93 1 97.94 196 SER B O 1
ATOM 4001 N N . LEU B 1 197 ? -8.531 -13.023 -12.602 1 98.81 197 LEU B N 1
ATOM 4002 C CA . LEU B 1 197 ? -8.609 -13.938 -13.727 1 98.81 197 LEU B CA 1
ATOM 4003 C C . LEU B 1 197 ? -9.867 -13.688 -14.555 1 98.81 197 LEU B C 1
ATOM 4005 O O . LEU B 1 197 ? -9.82 -13.664 -15.781 1 98.81 197 LEU B O 1
ATOM 4009 N N . GLY B 1 198 ? -11 -13.547 -13.883 1 98.69 198 GLY B N 1
ATOM 4010 C CA . GLY B 1 198 ? -12.227 -13.227 -14.586 1 98.69 198 GLY B CA 1
ATOM 4011 C C . GLY B 1 198 ? -12.102 -11.992 -15.469 1 98.69 198 GLY B C 1
ATOM 4012 O O . GLY B 1 198 ? -12.562 -11.992 -16.609 1 98.69 198 GLY B O 1
ATOM 4013 N N . CYS B 1 199 ? -11.438 -10.984 -14.953 1 97.88 199 CYS B N 1
ATOM 4014 C CA . CYS B 1 199 ? -11.211 -9.766 -15.719 1 97.88 199 CYS B CA 1
ATOM 4015 C C . CYS B 1 199 ? -10.375 -10.055 -16.969 1 97.88 199 CYS B C 1
ATOM 4017 O O . CYS B 1 199 ? -10.672 -9.555 -18.047 1 97.88 199 CYS B O 1
ATOM 4019 N N . ILE B 1 200 ? -9.406 -10.836 -16.828 1 98.56 200 ILE B N 1
ATOM 4020 C CA . ILE B 1 200 ? -8.508 -11.18 -17.922 1 98.56 200 ILE B CA 1
ATOM 4021 C C . ILE B 1 200 ? -9.281 -11.945 -19 1 98.56 200 ILE B C 1
ATOM 4023 O O . ILE B 1 200 ? -9.086 -11.711 -20.203 1 98.56 200 ILE B O 1
ATOM 4027 N N . VAL B 1 201 ? -10.125 -12.844 -18.578 1 98.62 201 VAL B N 1
ATOM 4028 C CA . VAL B 1 201 ? -10.914 -13.633 -19.516 1 98.62 201 VAL B CA 1
ATOM 4029 C C . VAL B 1 201 ? -11.82 -12.711 -20.328 1 98.62 201 VAL B C 1
ATOM 4031 O O . VAL B 1 201 ? -11.914 -12.859 -21.547 1 98.62 201 VAL B O 1
ATOM 4034 N N . ILE B 1 202 ? -12.445 -11.75 -19.703 1 97.88 202 ILE B N 1
ATOM 4035 C CA . ILE B 1 202 ? -13.266 -10.781 -20.438 1 97.88 202 ILE B CA 1
ATOM 4036 C C . ILE B 1 202 ? -12.406 -10.055 -21.469 1 97.88 202 ILE B C 1
ATOM 4038 O O . ILE B 1 202 ? -12.812 -9.898 -22.625 1 97.88 202 ILE B O 1
ATOM 4042 N N . GLU B 1 203 ? -11.242 -9.664 -21.078 1 97.56 203 GLU B N 1
ATOM 4043 C CA . GLU B 1 203 ? -10.359 -8.93 -21.984 1 97.56 203 GLU B CA 1
ATOM 4044 C C . GLU B 1 203 ? -9.938 -9.797 -23.156 1 97.56 203 GLU B C 1
ATOM 4046 O O . GLU B 1 203 ? -9.891 -9.32 -24.297 1 97.56 203 GLU B O 1
ATOM 4051 N N . MET B 1 204 ? -9.625 -11.031 -22.859 1 98 204 MET B N 1
ATOM 4052 C CA . MET B 1 204 ? -9.25 -11.93 -23.938 1 98 204 MET B CA 1
ATOM 4053 C C . MET B 1 204 ? -10.398 -12.109 -24.922 1 98 204 MET B C 1
ATOM 4055 O O . MET B 1 204 ? -10.188 -12.148 -26.141 1 98 204 MET B O 1
ATOM 4059 N N . MET B 1 205 ? -11.602 -12.211 -24.422 1 97.25 205 MET B N 1
ATOM 4060 C CA . MET B 1 205 ? -12.773 -12.508 -25.234 1 97.25 205 MET B CA 1
ATOM 4061 C C . MET B 1 205 ? -13.195 -11.289 -26.047 1 97.25 205 MET B C 1
ATOM 4063 O O . MET B 1 205 ? -13.695 -11.422 -27.172 1 97.25 205 MET B O 1
ATOM 4067 N N . THR B 1 206 ? -12.977 -10.07 -25.484 1 95.75 206 THR B N 1
ATOM 4068 C CA . THR B 1 206 ? -13.602 -8.898 -26.094 1 95.75 206 THR B CA 1
ATOM 4069 C C . THR B 1 206 ? -12.539 -7.965 -26.672 1 95.75 206 THR B C 1
ATOM 4071 O O . THR B 1 206 ? -12.844 -7.129 -27.531 1 95.75 206 THR B O 1
ATOM 4074 N N . GLY B 1 207 ? -11.328 -8.102 -26.094 1 95.38 207 GLY B N 1
ATOM 4075 C CA . GLY B 1 207 ? -10.289 -7.156 -26.469 1 95.38 207 GLY B CA 1
ATOM 4076 C C . GLY B 1 207 ? -10.367 -5.844 -25.703 1 95.38 207 GLY B C 1
ATOM 4077 O O . GLY B 1 207 ? -9.57 -4.938 -25.938 1 95.38 207 GLY B O 1
ATOM 4078 N N . PHE B 1 208 ? -11.305 -5.781 -24.75 1 92.81 208 PHE B N 1
ATOM 4079 C CA . PHE B 1 208 ? -11.531 -4.531 -24.031 1 92.81 208 PHE B CA 1
ATOM 4080 C C . PHE B 1 208 ? -11.508 -4.762 -22.531 1 92.81 208 PHE B C 1
ATOM 4082 O O . PHE B 1 208 ? -11.695 -5.887 -22.062 1 92.81 208 PHE B O 1
ATOM 4089 N N . SER B 1 209 ? -11.258 -3.639 -21.828 1 92.31 209 SER B N 1
ATOM 4090 C CA . SER B 1 209 ? -11.297 -3.68 -20.375 1 92.31 209 SER B CA 1
ATOM 4091 C C . SER B 1 209 ? -12.664 -4.129 -19.875 1 92.31 209 SER B C 1
ATOM 4093 O O . SER B 1 209 ? -13.695 -3.779 -20.453 1 92.31 209 SER B O 1
ATOM 4095 N N . PRO B 1 210 ? -12.617 -4.867 -18.734 1 93.12 210 PRO B N 1
ATOM 4096 C CA . PRO B 1 210 ? -13.898 -5.285 -18.172 1 93.12 210 PRO B CA 1
ATOM 4097 C C . PRO B 1 210 ? -14.734 -4.109 -17.672 1 93.12 210 PRO B C 1
ATOM 4099 O O . PRO B 1 210 ? -15.945 -4.242 -17.469 1 93.12 210 PRO B O 1
ATOM 4102 N N . TRP B 1 211 ? -14.078 -3.043 -17.344 1 91.56 211 TRP B N 1
ATOM 4103 C CA . TRP B 1 211 ? -14.773 -1.85 -16.875 1 91.56 211 TRP B CA 1
ATOM 4104 C C . TRP B 1 211 ? -14.891 -0.811 -17.984 1 91.56 211 TRP B C 1
ATOM 4106 O O . TRP B 1 211 ? -13.898 -0.169 -18.344 1 91.56 211 TRP B O 1
ATOM 4116 N N . THR B 1 212 ? -16.094 -0.818 -18.5 1 82.5 212 THR B N 1
ATOM 4117 C CA . THR B 1 212 ? -16.344 0.116 -19.594 1 82.5 212 THR B CA 1
ATOM 4118 C C . THR B 1 212 ? -16.906 1.429 -19.062 1 82.5 212 THR B C 1
ATOM 4120 O O . THR B 1 212 ? -17.625 1.44 -18.062 1 82.5 212 THR B O 1
ATOM 4123 N N . ASN B 1 213 ? -16.609 2.533 -19.594 1 81.94 213 ASN B N 1
ATOM 4124 C CA . ASN B 1 213 ? -17.188 3.844 -19.312 1 81.94 213 ASN B CA 1
ATOM 4125 C C . ASN B 1 213 ? -16.719 4.383 -17.953 1 81.94 213 ASN B C 1
ATOM 4127 O O . ASN B 1 213 ? -17.516 4.922 -17.188 1 81.94 213 ASN B O 1
ATOM 4131 N N . ILE B 1 214 ? -15.648 3.916 -17.531 1 84.38 214 ILE B N 1
ATOM 4132 C CA . ILE B 1 214 ? -15.062 4.473 -16.312 1 84.38 214 ILE B CA 1
ATOM 4133 C C . ILE B 1 214 ? -14.25 5.719 -16.656 1 84.38 214 ILE B C 1
ATOM 4135 O O . ILE B 1 214 ? -13.414 5.691 -17.562 1 84.38 214 ILE B O 1
ATOM 4139 N N . GLN B 1 215 ? -14.5 6.781 -15.977 1 80.88 215 GLN B N 1
ATOM 4140 C CA . GLN B 1 215 ? -13.898 8.07 -16.297 1 80.88 215 GLN B CA 1
ATOM 4141 C C . GLN B 1 215 ? -12.602 8.281 -15.523 1 80.88 215 GLN B C 1
ATOM 4143 O O . GLN B 1 215 ? -11.766 9.102 -15.914 1 80.88 215 GLN B O 1
ATOM 4148 N N . SER B 1 216 ? -12.516 7.621 -14.406 1 82 216 SER B N 1
ATOM 4149 C CA . SER B 1 216 ? -11.336 7.797 -13.562 1 82 216 SER B CA 1
ATOM 4150 C C . SER B 1 216 ? -11.117 6.594 -12.656 1 82 216 SER B C 1
ATOM 4152 O O . SER B 1 216 ? -12.047 5.812 -12.422 1 82 216 SER B O 1
ATOM 4154 N N . ILE B 1 217 ? -9.945 6.441 -12.227 1 81 217 ILE B N 1
ATOM 4155 C CA . ILE B 1 217 ? -9.625 5.395 -11.266 1 81 217 ILE B CA 1
ATOM 4156 C C . ILE B 1 217 ? -10.445 5.59 -9.992 1 81 217 ILE B C 1
ATOM 4158 O O . ILE B 1 217 ? -10.891 4.617 -9.375 1 81 217 ILE B O 1
ATOM 4162 N N . GLU B 1 218 ? -10.656 6.828 -9.672 1 78.81 218 GLU B N 1
ATOM 4163 C CA . GLU B 1 218 ? -11.469 7.137 -8.5 1 78.81 218 GLU B CA 1
ATOM 4164 C C . GLU B 1 218 ? -12.883 6.582 -8.648 1 78.81 218 GLU B C 1
ATOM 4166 O O . GLU B 1 218 ? -13.438 6.023 -7.703 1 78.81 218 GLU B O 1
ATOM 4171 N N . GLU B 1 219 ? -13.352 6.754 -9.766 1 83.94 219 GLU B N 1
ATOM 4172 C CA . GLU B 1 219 ? -14.688 6.227 -10.023 1 83.94 219 GLU B CA 1
ATOM 4173 C C . GLU B 1 219 ? -14.711 4.703 -9.922 1 83.94 219 GLU B C 1
ATOM 4175 O O . GLU B 1 219 ? -15.633 4.129 -9.352 1 83.94 219 GLU B O 1
ATOM 4180 N N . LEU B 1 220 ? -13.688 4.137 -10.445 1 87.75 220 LEU B N 1
ATOM 4181 C CA . LEU B 1 220 ? -13.602 2.68 -10.406 1 87.75 220 LEU B CA 1
ATOM 4182 C C . LEU B 1 220 ? -13.508 2.178 -8.969 1 87.75 220 LEU B C 1
ATOM 4184 O O . LEU B 1 220 ? -14.203 1.229 -8.594 1 87.75 220 LEU B O 1
ATOM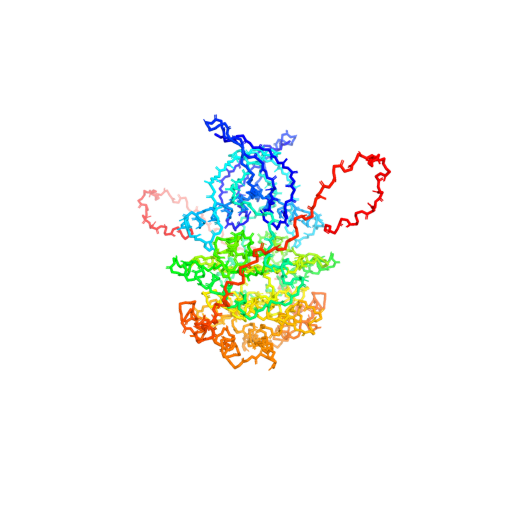 4188 N N . MET B 1 221 ? -12.758 2.844 -8.211 1 83.81 221 MET B N 1
ATOM 4189 C CA . MET B 1 221 ? -12.578 2.449 -6.812 1 83.81 221 MET B CA 1
ATOM 4190 C C . MET B 1 221 ? -13.875 2.619 -6.031 1 83.81 221 MET B C 1
ATOM 4192 O O . MET B 1 221 ? -14.195 1.799 -5.168 1 83.81 221 MET B O 1
ATOM 4196 N N . TRP B 1 222 ? -14.523 3.621 -6.359 1 81.62 222 TRP B N 1
ATOM 4197 C CA . TRP B 1 222 ? -15.82 3.852 -5.73 1 81.62 222 TRP B CA 1
ATOM 4198 C C . TRP B 1 222 ? -16.812 2.75 -6.094 1 81.62 222 TRP B C 1
ATOM 4200 O O . TRP B 1 222 ? -17.484 2.207 -5.227 1 81.62 222 TRP B O 1
ATOM 4210 N N . LYS B 1 223 ? -16.812 2.412 -7.348 1 84.19 223 LYS B N 1
ATOM 4211 C CA . LYS B 1 223 ? -17.719 1.378 -7.836 1 84.19 223 LYS B CA 1
ATOM 4212 C C . LYS B 1 223 ? -17.406 0.024 -7.207 1 84.19 223 LYS B C 1
ATOM 4214 O O . LYS B 1 223 ? -18.312 -0.709 -6.805 1 84.19 223 LYS B O 1
ATOM 4219 N N . LEU B 1 224 ? -16.172 -0.229 -7.059 1 85.06 224 LEU B N 1
ATOM 4220 C CA . LEU B 1 224 ? -15.727 -1.51 -6.516 1 85.06 224 LEU B CA 1
ATOM 4221 C C . LEU B 1 224 ? -15.859 -1.53 -4.996 1 85.06 224 LEU B C 1
ATOM 4223 O O . LEU B 1 224 ? -16.422 -2.473 -4.434 1 85.06 224 LEU B O 1
ATOM 4227 N N . GLY B 1 225 ? -15.359 -0.551 -4.422 1 78.12 225 GLY B N 1
ATOM 4228 C CA . GLY B 1 225 ? -15.273 -0.51 -2.971 1 78.12 225 GLY B CA 1
ATOM 4229 C C . GLY B 1 225 ? -16.609 -0.249 -2.299 1 78.12 225 GLY B C 1
ATOM 4230 O O . GLY B 1 225 ? -17.031 -1.011 -1.426 1 78.12 225 GLY B O 1
ATOM 4231 N N . LEU B 1 226 ? -17.234 0.744 -2.754 1 75.69 226 LEU B N 1
ATOM 4232 C CA . LEU B 1 226 ? -18.438 1.184 -2.066 1 75.69 226 LEU B CA 1
ATOM 4233 C C . LEU B 1 226 ? -19.672 0.506 -2.65 1 75.69 226 LEU B C 1
ATOM 4235 O O . LEU B 1 226 ? -20.547 0.039 -1.909 1 75.69 226 LEU B O 1
ATOM 4239 N N . LEU B 1 227 ? -19.719 0.447 -3.957 1 78.12 227 LEU B N 1
ATOM 4240 C CA . LEU B 1 227 ? -20.938 -0.072 -4.578 1 78.12 227 LEU B CA 1
ATOM 4241 C C . LEU B 1 227 ? -20.828 -1.577 -4.801 1 78.12 227 LEU B C 1
ATOM 4243 O O . LEU B 1 227 ? -21.828 -2.238 -5.09 1 78.12 227 LEU B O 1
ATOM 4247 N N . GLN B 1 228 ? -19.656 -2.141 -4.648 1 82.44 228 GLN B N 1
ATOM 4248 C CA . GLN B 1 228 ? -19.375 -3.557 -4.855 1 82.44 228 GLN B CA 1
ATOM 4249 C C . GLN B 1 228 ? -19.906 -4.035 -6.199 1 82.44 228 GLN B C 1
ATOM 4251 O O . GLN B 1 228 ? -20.516 -5.102 -6.285 1 82.44 228 GLN B O 1
ATOM 4256 N N . GLU B 1 229 ? -19.75 -3.184 -7.129 1 87.62 229 GLU B N 1
ATOM 4257 C CA . GLU B 1 229 ? -20.156 -3.545 -8.484 1 87.62 229 GLU B CA 1
ATOM 4258 C C . GLU B 1 229 ? -19.234 -4.605 -9.07 1 87.62 229 GLU B C 1
ATOM 4260 O O . GLU B 1 229 ? -18.078 -4.734 -8.656 1 87.62 229 GLU B O 1
ATOM 4265 N N . VAL B 1 230 ? -19.828 -5.363 -9.977 1 91.75 230 VAL B N 1
ATOM 4266 C CA . VAL B 1 230 ? -19.094 -6.387 -10.719 1 91.75 230 VAL B CA 1
ATOM 4267 C C . VAL B 1 230 ? -18.953 -5.969 -12.18 1 91.75 230 VAL B C 1
ATOM 4269 O O . VAL B 1 230 ? -19.797 -5.238 -12.703 1 91.75 230 VAL B O 1
ATOM 4272 N N . PRO B 1 231 ? -17.844 -6.383 -12.766 1 93.5 231 PRO B N 1
ATOM 4273 C CA . PRO B 1 231 ? -17.766 -6.086 -14.195 1 93.5 231 PRO B CA 1
ATOM 4274 C C . PRO B 1 231 ? -18.953 -6.633 -14.984 1 93.5 231 PRO B C 1
ATOM 4276 O O . PRO B 1 231 ? -19.453 -7.711 -14.672 1 93.5 231 PRO B O 1
ATOM 4279 N N . LYS B 1 232 ? -19.328 -5.871 -15.945 1 91.75 232 LYS B N 1
ATOM 4280 C CA . LYS B 1 232 ? -20.406 -6.359 -16.797 1 91.75 232 LYS B CA 1
ATOM 4281 C C . LYS B 1 232 ? -19.938 -7.539 -17.656 1 91.75 232 LYS B C 1
ATOM 4283 O O . LYS B 1 232 ? -18.953 -7.438 -18.375 1 91.75 232 LYS B O 1
ATOM 4288 N N . ILE B 1 233 ? -20.656 -8.625 -17.531 1 95.25 233 ILE B N 1
ATOM 4289 C CA . ILE B 1 233 ? -20.406 -9.773 -18.406 1 95.25 233 ILE B CA 1
ATOM 4290 C C . ILE B 1 233 ? -21.047 -9.531 -19.766 1 95.25 233 ILE B C 1
ATOM 4292 O O . ILE B 1 233 ? -22.266 -9.344 -19.859 1 95.25 233 ILE B O 1
ATOM 4296 N N . PRO B 1 234 ? -20.266 -9.5 -20.766 1 94.81 234 PRO B N 1
ATOM 4297 C CA . PRO B 1 234 ? -20.828 -9.195 -22.094 1 94.81 234 PRO B CA 1
ATOM 4298 C C . PRO B 1 234 ? -21.938 -10.164 -22.5 1 94.81 234 PRO B C 1
ATOM 4300 O O . PRO B 1 234 ? -21.797 -11.375 -22.328 1 94.81 234 PRO B O 1
ATOM 4303 N N . ASP B 1 235 ? -22.938 -9.656 -23.141 1 93.31 235 ASP B N 1
ATOM 4304 C CA . ASP B 1 235 ? -24.125 -10.422 -23.484 1 93.31 235 ASP B CA 1
ATOM 4305 C C . ASP B 1 235 ? -23.828 -11.398 -24.625 1 93.31 235 ASP B C 1
ATOM 4307 O O . ASP B 1 235 ? -24.484 -12.438 -24.75 1 93.31 235 ASP B O 1
ATOM 4311 N N . GLU B 1 236 ? -22.875 -11.133 -25.406 1 93.12 236 GLU B N 1
ATOM 4312 C CA . GLU B 1 236 ? -22.594 -11.891 -26.625 1 93.12 236 GLU B CA 1
ATOM 4313 C C . GLU B 1 236 ? -21.859 -13.195 -26.297 1 93.12 236 GLU B C 1
ATOM 4315 O O . GLU B 1 236 ? -21.734 -14.07 -27.156 1 93.12 236 GLU B O 1
ATOM 4320 N N . LEU B 1 237 ? -21.5 -13.312 -25.047 1 95 237 LEU B N 1
ATOM 4321 C CA . LEU B 1 237 ? -20.781 -14.523 -24.672 1 95 237 LEU B CA 1
ATOM 4322 C C . LEU B 1 237 ? -21.734 -15.711 -24.547 1 95 237 LEU B C 1
ATOM 4324 O O . LEU B 1 237 ? -22.922 -15.523 -24.281 1 95 237 LEU B O 1
ATOM 4328 N N . ASN B 1 238 ? -21.219 -16.906 -24.844 1 93.75 238 ASN B N 1
ATOM 4329 C CA . ASN B 1 238 ? -22.047 -18.094 -24.688 1 93.75 238 ASN B CA 1
ATOM 4330 C C . ASN B 1 238 ? -22.328 -18.391 -23.219 1 93.75 238 ASN B C 1
ATOM 4332 O O . ASN B 1 238 ? -21.672 -17.828 -22.344 1 93.75 238 ASN B O 1
ATOM 4336 N N . TRP B 1 239 ? -23.203 -19.234 -22.938 1 95.25 239 TRP B N 1
ATOM 4337 C CA . TRP B 1 239 ? -23.703 -19.516 -21.594 1 95.25 239 TRP B CA 1
ATOM 4338 C C . TRP B 1 239 ? -22.594 -20.062 -20.703 1 95.25 239 TRP B C 1
ATOM 4340 O O . TRP B 1 239 ? -22.469 -19.641 -19.547 1 95.25 239 TRP B O 1
ATOM 4350 N N . ASP B 1 240 ? -21.812 -20.969 -21.219 1 96.38 240 ASP B N 1
ATOM 4351 C CA . ASP B 1 240 ? -20.766 -21.578 -20.406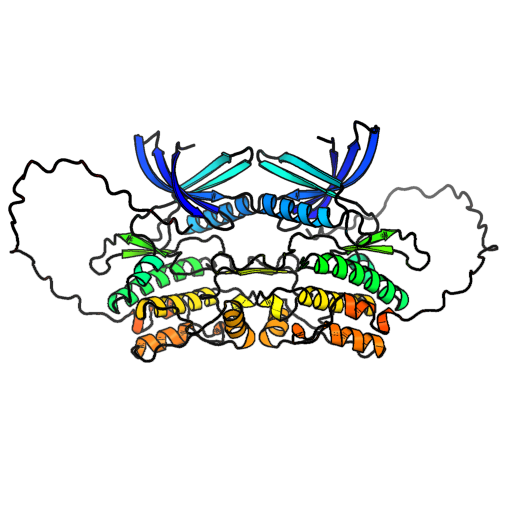 1 96.38 240 ASP B CA 1
ATOM 4352 C C . ASP B 1 240 ? -19.75 -20.531 -19.953 1 96.38 240 ASP B C 1
ATOM 4354 O O . ASP B 1 240 ? -19.312 -20.547 -18.797 1 96.38 240 ASP B O 1
ATOM 4358 N N . CYS B 1 241 ? -19.438 -19.688 -20.875 1 97.38 241 CYS B N 1
ATOM 4359 C CA . CYS B 1 241 ? -18.484 -18.625 -20.531 1 97.38 241 CYS B CA 1
ATOM 4360 C C . CYS B 1 241 ? -19.078 -17.672 -19.516 1 97.38 241 CYS B C 1
ATOM 4362 O O . CYS B 1 241 ? -18.422 -17.297 -18.547 1 97.38 241 CYS B O 1
ATOM 4364 N N . LYS B 1 242 ? -20.328 -17.328 -19.688 1 97.94 242 LYS B N 1
ATOM 4365 C CA . LYS B 1 242 ? -21.016 -16.453 -18.75 1 97.94 242 LYS B CA 1
ATOM 4366 C C . LYS B 1 242 ? -21.078 -17.094 -17.359 1 97.94 242 LYS B C 1
ATOM 4368 O O . LYS B 1 242 ? -20.859 -16.422 -16.359 1 97.94 242 LYS B O 1
ATOM 4373 N N . ASN B 1 243 ? -21.391 -18.328 -17.312 1 98.12 243 ASN B N 1
ATOM 4374 C CA . ASN B 1 243 ? -21.453 -19.047 -16.047 1 98.12 243 ASN B CA 1
ATOM 4375 C C . ASN B 1 243 ? -20.094 -19.109 -15.375 1 98.12 243 ASN B C 1
ATOM 4377 O O . ASN B 1 243 ? -19.984 -18.906 -14.164 1 98.12 243 ASN B O 1
ATOM 4381 N N . PHE B 1 244 ? -19.062 -19.359 -16.156 1 98.38 244 PHE B N 1
ATOM 4382 C CA . PHE B 1 244 ? -17.688 -19.375 -15.664 1 98.38 244 PHE B CA 1
ATOM 4383 C C . PHE B 1 244 ? -17.344 -18.031 -15.016 1 98.38 244 PHE B C 1
ATOM 4385 O O . PHE B 1 244 ? -16.875 -17.984 -13.875 1 98.38 244 PHE B O 1
ATOM 4392 N N . LEU B 1 245 ? -17.703 -16.953 -15.719 1 98.62 245 LEU B N 1
ATOM 4393 C CA . LEU B 1 245 ? -17.406 -15.617 -15.242 1 98.62 245 LEU B CA 1
ATOM 4394 C C . LEU B 1 245 ? -18.219 -15.297 -13.992 1 98.62 245 LEU B C 1
ATOM 4396 O O . LEU B 1 245 ? -17.719 -14.602 -13.094 1 98.62 245 LEU B O 1
ATOM 4400 N N . SER B 1 246 ? -19.391 -15.781 -13.906 1 98.06 246 SER B N 1
ATOM 4401 C CA . SER B 1 246 ? -20.219 -15.555 -12.719 1 98.06 246 SER B CA 1
ATOM 4402 C C . SER B 1 246 ? -19.609 -16.203 -11.484 1 98.06 246 SER B C 1
ATOM 4404 O O . SER B 1 246 ? -19.75 -15.695 -10.367 1 98.06 246 SER B O 1
ATOM 4406 N N . LYS B 1 247 ? -18.875 -17.344 -11.648 1 98.44 247 LYS B N 1
ATOM 4407 C CA . LYS B 1 247 ? -18.188 -18.016 -10.539 1 98.44 247 LYS B CA 1
ATOM 4408 C C . LYS B 1 247 ? -16.938 -17.234 -10.125 1 98.44 247 LYS B C 1
ATOM 4410 O O . LYS B 1 247 ? -16.562 -17.234 -8.953 1 98.44 247 LYS B O 1
ATOM 4415 N N . CYS B 1 248 ? -16.375 -16.516 -11.117 1 98.56 248 CYS B N 1
ATOM 4416 C CA . CYS B 1 248 ? -15.188 -15.703 -10.836 1 98.56 248 CYS B CA 1
ATOM 4417 C C . CYS B 1 248 ? -15.562 -14.422 -10.094 1 98.56 248 CYS B C 1
ATOM 4419 O O . CYS B 1 248 ? -14.781 -13.914 -9.289 1 98.56 248 CYS B O 1
ATOM 4421 N N . PHE B 1 249 ? -16.797 -13.922 -10.336 1 97.56 249 PHE B N 1
ATOM 4422 C CA . PHE B 1 249 ? -17.141 -12.57 -9.906 1 97.56 249 PHE B CA 1
ATOM 4423 C C . PHE B 1 249 ? -18.172 -12.609 -8.789 1 97.56 249 PHE B C 1
ATOM 4425 O O . PHE B 1 249 ? -18.875 -11.625 -8.555 1 97.56 249 PHE B O 1
ATOM 4432 N N . ALA B 1 250 ? -18.297 -13.758 -8.156 1 96.31 250 ALA B N 1
ATOM 4433 C CA . ALA B 1 250 ? -19.172 -13.773 -6.988 1 96.31 250 ALA B CA 1
ATOM 4434 C C . ALA B 1 250 ? -18.812 -12.648 -6.02 1 96.31 250 ALA B C 1
ATOM 4436 O O . ALA B 1 250 ? -17.641 -12.477 -5.672 1 96.31 250 ALA B O 1
ATOM 4437 N N . LYS B 1 251 ? -19.766 -11.922 -5.543 1 90.19 251 LYS B N 1
ATOM 4438 C CA . LYS B 1 251 ? -19.531 -10.781 -4.672 1 90.19 251 LYS B CA 1
ATOM 4439 C C . LYS B 1 251 ? -18.906 -11.211 -3.348 1 90.19 251 LYS B C 1
ATOM 4441 O O . LYS B 1 251 ? -17.938 -10.602 -2.877 1 90.19 251 LYS B O 1
ATOM 4446 N N . ASP B 1 252 ? -19.484 -12.25 -2.803 1 90.88 252 ASP B N 1
ATOM 4447 C CA . ASP B 1 252 ? -18.859 -12.859 -1.63 1 90.88 252 ASP B CA 1
ATOM 4448 C C . ASP B 1 252 ? -17.656 -13.695 -2.02 1 90.88 252 ASP B C 1
ATOM 4450 O O . ASP B 1 252 ? -17.781 -14.688 -2.742 1 90.88 252 ASP B O 1
ATOM 4454 N N . ARG B 1 253 ? -16.5 -13.281 -1.516 1 92.06 253 ARG B N 1
ATOM 4455 C CA . ARG B 1 253 ? -15.258 -13.953 -1.894 1 92.06 253 ARG B CA 1
ATOM 4456 C C . ARG B 1 253 ? -15.305 -15.438 -1.53 1 92.06 253 ARG B C 1
ATOM 4458 O O . ARG B 1 253 ? -14.656 -16.266 -2.176 1 92.06 253 ARG B O 1
ATOM 4465 N N . ARG B 1 254 ? -16.156 -15.828 -0.569 1 93.69 254 ARG B N 1
ATOM 4466 C CA . ARG B 1 254 ? -16.25 -17.219 -0.12 1 93.69 254 ARG B CA 1
ATOM 4467 C C . ARG B 1 254 ? -17.031 -18.062 -1.122 1 93.69 254 ARG B C 1
ATOM 4469 O O . ARG B 1 254 ? -16.969 -19.297 -1.085 1 93.69 254 ARG B O 1
ATOM 4476 N N . GLU B 1 255 ? -17.719 -17.391 -1.944 1 96.81 255 GLU B N 1
ATOM 4477 C CA . GLU B 1 255 ? -18.531 -18.078 -2.932 1 96.81 255 GLU B CA 1
ATOM 4478 C C . GLU B 1 255 ? -17.828 -18.172 -4.277 1 96.81 255 GLU B C 1
ATOM 4480 O O . GLU B 1 255 ? -18.328 -18.797 -5.211 1 96.81 255 GLU B O 1
ATOM 4485 N N . ARG B 1 256 ? -16.703 -17.578 -4.367 1 97.62 256 ARG B N 1
ATOM 4486 C CA . ARG B 1 256 ? -15.945 -17.672 -5.609 1 97.62 256 ARG B CA 1
ATOM 4487 C C . ARG B 1 256 ? -15.273 -19.047 -5.742 1 97.62 256 ARG B C 1
ATOM 4489 O O . ARG B 1 256 ? -14.766 -19.594 -4.758 1 97.62 256 ARG B O 1
ATOM 4496 N N . TRP B 1 257 ? -15.352 -19.562 -6.918 1 98.5 257 TRP B N 1
ATOM 4497 C CA . TRP B 1 257 ? -14.734 -20.875 -7.129 1 98.5 257 TRP B CA 1
ATOM 4498 C C . TRP B 1 257 ? -13.219 -20.781 -7.105 1 98.5 257 TRP B C 1
ATOM 4500 O O . TRP B 1 257 ? -12.648 -19.75 -7.484 1 98.5 257 TRP B O 1
ATOM 4510 N N . SER B 1 258 ? -12.594 -21.844 -6.641 1 98.44 258 SER B N 1
ATOM 4511 C CA . SER B 1 258 ? -11.133 -21.922 -6.625 1 98.44 258 SER B CA 1
ATOM 4512 C C . SER B 1 258 ? -10.586 -22.219 -8.016 1 98.44 258 SER B C 1
ATOM 4514 O O . SER B 1 258 ? -11.336 -22.594 -8.914 1 98.44 258 SER B O 1
ATOM 4516 N N . ALA B 1 259 ? -9.297 -22.031 -8.125 1 98.62 259 ALA B N 1
ATOM 4517 C CA . ALA B 1 259 ? -8.648 -22.391 -9.383 1 98.62 259 ALA B CA 1
ATOM 4518 C C . ALA B 1 259 ? -8.891 -23.859 -9.719 1 98.62 259 ALA B C 1
ATOM 4520 O O . ALA B 1 259 ? -9.156 -24.203 -10.875 1 98.62 259 ALA B O 1
ATOM 4521 N N . ALA B 1 260 ? -8.812 -24.672 -8.742 1 97.94 260 ALA B N 1
ATOM 4522 C CA . ALA B 1 260 ? -9.031 -26.109 -8.93 1 97.94 260 ALA B CA 1
ATOM 4523 C C . ALA B 1 260 ? -10.445 -26.391 -9.438 1 97.94 260 ALA B C 1
ATOM 4525 O O . ALA B 1 260 ? -10.641 -27.172 -10.367 1 97.94 260 ALA B O 1
ATOM 4526 N N . MET B 1 261 ? -11.438 -25.797 -8.852 1 98.44 261 MET B N 1
ATOM 4527 C CA . MET B 1 261 ? -12.828 -25.984 -9.258 1 98.44 261 MET B CA 1
ATOM 4528 C C . MET B 1 261 ? -13.055 -25.484 -10.68 1 98.44 261 MET B C 1
ATOM 4530 O O . MET B 1 261 ? -13.734 -26.125 -11.469 1 98.44 261 MET B O 1
ATOM 4534 N N . LEU B 1 262 ? -12.445 -24.375 -10.953 1 98.75 262 LEU B N 1
ATOM 4535 C CA . LEU B 1 262 ? -12.648 -23.75 -12.258 1 98.75 262 LEU B CA 1
ATOM 4536 C C . LEU B 1 262 ? -12.008 -24.578 -13.367 1 98.75 262 LEU B C 1
ATOM 4538 O O . LEU B 1 262 ? -12.484 -24.578 -14.5 1 98.75 262 LEU B O 1
ATOM 4542 N N . LEU B 1 263 ? -10.93 -25.328 -13.094 1 98.25 263 LEU B N 1
ATOM 4543 C CA . LEU B 1 263 ? -10.297 -26.203 -14.07 1 98.25 263 LEU B CA 1
ATOM 4544 C C . LEU B 1 263 ? -11.258 -27.281 -14.539 1 98.25 263 LEU B C 1
ATOM 4546 O O . LEU B 1 263 ? -11.141 -27.781 -15.656 1 98.25 263 LEU B O 1
ATOM 4550 N N . ASP B 1 264 ? -12.25 -27.531 -13.688 1 97.69 264 ASP B N 1
ATOM 4551 C CA . ASP B 1 264 ? -13.211 -28.578 -14.008 1 97.69 264 ASP B CA 1
ATOM 4552 C C . ASP B 1 264 ? -14.5 -27.984 -14.578 1 97.69 264 ASP B C 1
ATOM 4554 O O . ASP B 1 264 ? -15.461 -28.703 -14.859 1 97.69 264 ASP B O 1
ATOM 4558 N N . HIS B 1 265 ? -14.594 -26.75 -14.688 1 98 265 HIS B N 1
ATOM 4559 C CA . HIS B 1 265 ? -15.789 -26.094 -15.195 1 98 265 HIS B CA 1
ATOM 4560 C C . HIS B 1 265 ? -16.047 -26.469 -16.656 1 98 265 HIS B C 1
ATOM 4562 O O . HIS B 1 265 ? -15.102 -26.562 -17.453 1 98 265 HIS B O 1
ATOM 4568 N N . PRO B 1 266 ? -17.266 -26.562 -17.125 1 96.62 266 PRO B N 1
ATOM 4569 C CA . PRO B 1 266 ? -17.594 -26.969 -18.484 1 96.62 266 PRO B CA 1
ATOM 4570 C C . PRO B 1 266 ? -17 -26.047 -19.547 1 96.62 266 PRO B C 1
ATOM 4572 O O . PRO B 1 266 ? -16.625 -26.5 -20.625 1 96.62 266 PRO B O 1
ATOM 4575 N N . PHE B 1 267 ? -16.891 -24.781 -19.281 1 96.69 267 PHE B N 1
ATOM 4576 C CA . PHE B 1 267 ? -16.297 -23.844 -20.219 1 96.69 267 PHE B CA 1
ATOM 4577 C C . PHE B 1 267 ? -14.852 -24.219 -20.531 1 96.69 267 PHE B C 1
ATOM 4579 O O . PHE B 1 267 ? -14.422 -24.156 -21.688 1 96.69 267 PHE B O 1
ATOM 4586 N N . ILE B 1 268 ? -14.164 -24.609 -19.547 1 96.69 268 ILE B N 1
ATOM 4587 C CA . ILE B 1 268 ? -12.742 -24.922 -19.625 1 96.69 268 ILE B CA 1
ATOM 4588 C C . ILE B 1 268 ? -12.547 -26.328 -20.172 1 96.69 268 ILE B C 1
ATOM 4590 O O . ILE B 1 268 ? -11.578 -26.594 -20.906 1 96.69 268 ILE B O 1
ATOM 4594 N N . GLN B 1 269 ? -13.438 -27.266 -19.922 1 94.06 269 GLN B N 1
ATOM 4595 C CA . GLN B 1 269 ? -13.328 -28.656 -20.328 1 94.06 269 GLN B CA 1
ATOM 4596 C C . GLN B 1 269 ? -13.883 -28.875 -21.719 1 94.06 269 GLN B C 1
ATOM 4598 O O . GLN B 1 269 ? -13.891 -30 -22.234 1 94.06 269 GLN B O 1
ATOM 4603 N N . LYS B 1 270 ? -14.305 -27.859 -22.328 1 85 270 LYS B N 1
ATOM 4604 C CA . LYS B 1 270 ? -14.867 -27.984 -23.672 1 85 270 LYS B CA 1
ATOM 4605 C C . LYS B 1 270 ? -13.828 -28.5 -24.656 1 85 270 LYS B C 1
ATOM 4607 O O . LYS B 1 270 ? -12.68 -28.047 -24.641 1 85 270 LYS B O 1
ATOM 4612 N N . GLU B 1 271 ? -14.008 -29.641 -25.281 1 69.62 271 GLU B N 1
ATOM 4613 C CA . GLU B 1 271 ? -13.117 -30.219 -26.281 1 69.62 271 GLU B CA 1
ATOM 4614 C C . GLU B 1 271 ? -13.43 -29.672 -27.672 1 69.62 271 GLU B C 1
ATOM 4616 O O . GLU B 1 271 ? -14.594 -29.578 -28.062 1 69.62 271 GLU B O 1
ATOM 4621 N N . TYR B 1 272 ? -12.695 -28.828 -28.172 1 61.5 272 TYR B N 1
ATOM 4622 C CA . TYR B 1 272 ? -12.852 -28.438 -29.578 1 61.5 272 TYR B CA 1
ATOM 4623 C C . TYR B 1 272 ? -12.242 -29.484 -30.5 1 61.5 272 TYR B C 1
ATOM 4625 O O . TYR B 1 272 ? -11.195 -30.062 -30.188 1 61.5 272 TYR B O 1
ATOM 4633 N N . PRO B 1 273 ? -12.992 -30.094 -31.406 1 49.22 273 PRO B N 1
ATOM 4634 C CA . PRO B 1 273 ? -12.43 -31.062 -32.375 1 49.22 273 PRO B CA 1
ATOM 4635 C C . PRO B 1 273 ? -11.148 -30.547 -33.031 1 49.22 273 PRO B C 1
ATOM 4637 O O . PRO B 1 273 ? -11.031 -29.359 -33.312 1 49.22 273 PRO B O 1
ATOM 4640 N N . THR B 1 274 ? -10.023 -31.062 -32.656 1 46.34 274 THR B N 1
ATOM 4641 C CA . THR B 1 274 ? -8.789 -30.781 -33.344 1 46.34 274 THR B CA 1
ATOM 4642 C C . THR B 1 274 ? -9.031 -30.703 -34.875 1 46.34 274 THR B C 1
ATOM 4644 O O . THR B 1 274 ? -9.672 -31.578 -35.438 1 46.34 274 THR B O 1
ATOM 4647 N N . SER B 1 275 ? -9.156 -29.656 -35.5 1 39.44 275 SER B N 1
ATOM 4648 C CA . SER B 1 275 ? -9.172 -29.672 -36.969 1 39.44 275 SER B CA 1
ATOM 4649 C C . SER B 1 275 ? -8.219 -30.734 -37.5 1 39.44 275 SER B C 1
ATOM 4651 O O . SER B 1 275 ? -7.156 -30.969 -36.938 1 39.44 275 SER B O 1
ATOM 4653 N N . SER B 1 276 ? -8.617 -31.656 -38.438 1 37.41 276 SER B N 1
ATOM 4654 C CA . SER B 1 276 ? -7.863 -32.5 -39.344 1 37.41 276 SER B CA 1
ATOM 4655 C C . SER B 1 276 ? -6.664 -31.766 -39.938 1 37.41 276 SER B C 1
ATOM 4657 O O . SER B 1 276 ? -6.734 -30.562 -40.188 1 37.41 276 SER B O 1
ATOM 4659 N N . THR B 1 277 ? -5.449 -32.312 -39.906 1 36.06 277 THR B N 1
ATOM 4660 C CA . THR B 1 277 ? -4.148 -32.062 -40.531 1 36.06 277 THR B CA 1
ATOM 4661 C C . THR B 1 277 ? -4.312 -31.594 -41.969 1 36.06 277 THR B C 1
ATOM 4663 O O . THR B 1 277 ? -4.75 -32.344 -42.812 1 36.06 277 THR B O 1
ATOM 4666 N N . PHE B 1 278 ? -4.641 -30.391 -42.25 1 32.81 278 PHE B N 1
ATOM 4667 C CA . PHE B 1 278 ? -4.316 -29.922 -43.594 1 32.81 278 PHE B CA 1
ATOM 4668 C C . PHE B 1 278 ? -2.84 -30.141 -43.906 1 32.81 278 PHE B C 1
ATOM 4670 O O . PHE B 1 278 ? -1.971 -29.594 -43.219 1 32.81 278 PHE B O 1
ATOM 4677 N N . ASN B 1 279 ? -2.459 -31.25 -44.594 1 30.38 279 ASN B N 1
ATOM 4678 C CA . ASN B 1 279 ? -1.203 -31.594 -45.25 1 30.38 279 ASN B CA 1
ATOM 4679 C C . ASN B 1 279 ? -0.789 -30.516 -46.25 1 30.38 279 ASN B C 1
ATOM 4681 O O . ASN B 1 279 ? -1.358 -30.422 -47.344 1 30.38 279 ASN B O 1
ATOM 4685 N N . PRO B 1 280 ? -0.389 -29.328 -45.844 1 32.22 280 PRO B N 1
ATOM 4686 C CA . PRO B 1 280 ? 0.05 -28.359 -46.812 1 32.22 280 PRO B CA 1
ATOM 4687 C C . PRO B 1 280 ? 1.19 -28.875 -47.688 1 32.22 280 PRO B C 1
ATOM 4689 O O . PRO B 1 280 ? 2.357 -28.797 -47.312 1 32.22 280 PRO B O 1
ATOM 4692 N N . SER B 1 281 ? 1.161 -30.047 -48.25 1 28.27 281 SER B N 1
ATOM 4693 C CA . SER B 1 281 ? 2.211 -30.484 -49.156 1 28.27 281 SER B CA 1
ATOM 4694 C C . SER B 1 281 ? 2.504 -29.422 -50.219 1 28.27 281 SER B C 1
ATOM 4696 O O . SER B 1 281 ? 3.633 -29.312 -50.688 1 28.27 281 SER B O 1
ATOM 4698 N N . SER B 1 282 ? 1.529 -29.016 -51.031 1 25.91 282 SER B N 1
ATOM 4699 C CA . SER B 1 282 ? 1.925 -28.766 -52.438 1 25.91 282 SER B CA 1
ATOM 4700 C C . SER B 1 282 ? 2.621 -27.406 -52.562 1 25.91 282 SER B C 1
ATOM 4702 O O . SER B 1 282 ? 3.123 -27.078 -53.625 1 25.91 282 SER B O 1
ATOM 4704 N N . PHE B 1 283 ? 2.223 -26.328 -51.812 1 24.72 283 PHE B N 1
ATOM 4705 C CA . PHE B 1 283 ? 2.355 -25.156 -52.656 1 24.72 283 PHE B CA 1
ATOM 4706 C C . PHE B 1 283 ? 3.824 -24.812 -52.906 1 24.72 283 PHE B C 1
ATOM 4708 O O . PHE B 1 283 ? 4.27 -24.703 -54.031 1 24.72 283 PHE B O 1
ATOM 4715 N N . PHE B 1 284 ? 4.266 -23.469 -52.562 1 25.06 284 PHE B N 1
ATOM 4716 C CA . PHE B 1 284 ? 4.957 -22.469 -53.375 1 25.06 284 PHE B CA 1
ATOM 4717 C C . PHE B 1 284 ? 6.469 -22.609 -53.25 1 25.06 284 PHE B C 1
ATOM 4719 O O . PHE B 1 284 ? 7.023 -22.406 -52.156 1 25.06 284 PHE B O 1
ATOM 4726 N N . SER B 1 285 ? 7.016 -23.5 -54.031 1 23.03 285 SER B N 1
ATOM 4727 C CA . SER B 1 285 ? 8.445 -23.547 -54.312 1 23.03 285 SER B CA 1
ATOM 4728 C C . SER B 1 285 ? 8.953 -22.203 -54.844 1 23.03 285 SER B C 1
ATOM 4730 O O . SER B 1 285 ? 9.055 -22 -56.031 1 23.03 285 SER B O 1
ATOM 4732 N N . TYR B 1 286 ? 8.312 -21.031 -54.438 1 21.61 286 TYR B N 1
ATOM 4733 C CA . TYR B 1 286 ? 8.859 -19.906 -55.188 1 21.61 286 TYR B CA 1
ATOM 4734 C C . TYR B 1 286 ? 10.359 -19.797 -55 1 21.61 286 TYR B C 1
ATOM 4736 O O . TYR B 1 286 ? 10.867 -19.969 -53.875 1 21.61 286 TYR B O 1
ATOM 4744 N N . ASP B 1 287 ? 11.016 -19.875 -56.094 1 22.64 287 ASP B N 1
ATOM 4745 C CA . ASP B 1 287 ? 12.414 -19.672 -56.469 1 22.64 287 ASP B CA 1
ATOM 4746 C C . ASP B 1 287 ? 12.906 -18.297 -56 1 22.64 287 ASP B C 1
ATOM 4748 O O . ASP B 1 287 ? 12.391 -17.266 -56.469 1 22.64 287 ASP B O 1
ATOM 4752 N N . ILE B 1 288 ? 13.172 -18.141 -54.719 1 19.84 288 ILE B N 1
ATOM 4753 C CA . ILE B 1 288 ? 13.906 -16.984 -54.25 1 19.84 288 ILE B CA 1
ATOM 4754 C C . ILE B 1 288 ? 15.109 -16.719 -55.156 1 19.84 288 ILE B C 1
ATOM 4756 O O . ILE B 1 288 ? 16.047 -17.516 -55.188 1 19.84 288 ILE B O 1
ATOM 4760 N N . VAL B 1 289 ? 14.781 -16.266 -56.375 1 25.05 289 VAL B N 1
ATOM 4761 C CA . VAL B 1 289 ? 15.867 -15.734 -57.188 1 25.05 289 VAL B CA 1
ATOM 4762 C C . VAL B 1 289 ? 16.719 -14.758 -56.375 1 25.05 289 VAL B C 1
ATOM 4764 O O . VAL B 1 289 ? 16.172 -13.969 -55.594 1 25.05 289 VAL B O 1
ATOM 4767 N N . SER B 1 290 ? 17.969 -14.875 -56.219 1 21.11 290 SER B N 1
ATOM 4768 C CA . SER B 1 290 ? 19.188 -14.289 -55.656 1 21.11 290 SER B CA 1
ATOM 4769 C C . SER B 1 290 ? 19.281 -12.805 -55.969 1 21.11 290 SER B C 1
ATOM 4771 O O . SER B 1 290 ? 20.375 -12.227 -55.938 1 21.11 290 SER B O 1
ATOM 4773 N N . SER B 1 291 ? 18.109 -12.086 -56.281 1 21.05 291 SER B N 1
ATOM 4774 C CA . SER B 1 291 ? 18.484 -10.828 -56.938 1 21.05 291 SER B CA 1
ATOM 4775 C C . SER B 1 291 ? 19.391 -9.992 -56.031 1 21.05 291 SER B C 1
ATOM 4777 O O . SER B 1 291 ? 19.234 -10 -54.812 1 21.05 291 SER B O 1
ATOM 4779 N N . SER B 1 292 ? 20.422 -9.344 -56.625 1 22.75 292 SER B N 1
ATOM 4780 C CA . SER B 1 292 ? 21.672 -8.602 -56.5 1 22.75 292 SER B CA 1
ATOM 4781 C C . SER B 1 292 ? 21.516 -7.34 -55.688 1 22.75 292 SER B C 1
ATOM 4783 O O . SER B 1 292 ? 22.328 -7.066 -54.781 1 22.75 292 SER B O 1
ATOM 4785 N N . MET B 1 293 ? 20.891 -6.223 -56.188 1 21.86 293 MET B N 1
ATOM 4786 C CA . MET B 1 293 ? 21.516 -4.914 -56.312 1 21.86 293 MET B CA 1
ATOM 4787 C C . MET B 1 293 ? 21.141 -4 -55.156 1 21.86 293 MET B C 1
ATOM 4789 O O . MET B 1 293 ? 21.453 -2.811 -55.156 1 21.86 293 MET B O 1
ATOM 4793 N N . PHE B 1 294 ? 20.062 -4.34 -54.312 1 20.48 294 PHE B N 1
ATOM 4794 C CA . PHE B 1 294 ? 19.516 -3.104 -53.75 1 20.48 294 PHE B CA 1
ATOM 4795 C C . PHE B 1 294 ? 20.484 -2.459 -52.781 1 20.48 294 PHE B C 1
ATOM 4797 O O . PHE B 1 294 ? 21 -3.123 -51.875 1 20.48 294 PHE B O 1
ATOM 4804 N N . ASN B 1 295 ? 21.031 -1.35 -53.188 1 22.2 295 ASN B N 1
ATOM 4805 C CA . ASN B 1 295 ? 21.953 -0.382 -52.594 1 22.2 295 ASN B CA 1
ATOM 4806 C C . ASN B 1 295 ? 21.375 0.243 -51.344 1 22.2 295 ASN B C 1
ATOM 4808 O O . ASN B 1 295 ? 20.25 0.765 -51.344 1 22.2 295 ASN B O 1
ATOM 4812 N N . PRO B 1 296 ? 21.906 0.055 -50.094 1 20.19 296 PRO B N 1
ATOM 4813 C CA . PRO B 1 296 ? 21.578 0.24 -48.688 1 20.19 296 PRO B CA 1
ATOM 4814 C C . PRO B 1 296 ? 21.312 1.7 -48.312 1 20.19 296 PRO B C 1
ATOM 4816 O O . PRO B 1 296 ? 21.25 2.047 -47.125 1 20.19 296 PRO B O 1
ATOM 4819 N N . SER B 1 297 ? 21.188 2.557 -49.312 1 21.7 297 SER B N 1
ATOM 4820 C CA . SER B 1 297 ? 21.547 3.889 -48.844 1 21.7 297 SER B CA 1
ATOM 4821 C C . SER B 1 297 ? 20.562 4.391 -47.781 1 21.7 297 SER B C 1
ATOM 4823 O O . SER B 1 297 ? 20.969 4.957 -46.781 1 21.7 297 SER B O 1
ATOM 4825 N N . SER B 1 298 ? 19.375 4.875 -48.219 1 22.16 298 SER B N 1
ATOM 4826 C CA . SER B 1 298 ? 18.812 6.125 -47.688 1 22.16 298 SER B CA 1
ATOM 4827 C C . SER B 1 298 ? 17.984 5.883 -46.438 1 22.16 298 SER B C 1
ATOM 4829 O O . SER B 1 298 ? 16.859 5.387 -46.531 1 22.16 298 SER B O 1
ATOM 4831 N N . PHE B 1 299 ? 18.578 5.41 -45.312 1 19.77 299 PHE B N 1
ATOM 4832 C CA . PHE B 1 299 ? 18 5.074 -44.031 1 19.77 299 PHE B CA 1
ATOM 4833 C C . PHE B 1 299 ? 17.125 6.219 -43.5 1 19.77 299 PHE B C 1
ATOM 4835 O O . PHE B 1 299 ? 17.594 7.359 -43.406 1 19.77 299 PHE B O 1
ATOM 4842 N N . PHE B 1 300 ? 15.719 6.02 -43.469 1 19.97 300 PHE B N 1
ATOM 4843 C CA . PHE B 1 300 ? 14.562 6.832 -43.125 1 19.97 300 PHE B CA 1
ATOM 4844 C C . PHE B 1 300 ? 14.641 7.32 -41.688 1 19.97 300 PHE B C 1
ATOM 4846 O O . PHE B 1 300 ? 14.969 6.551 -40.781 1 19.97 300 PHE B O 1
ATOM 4853 N N . SER B 1 301 ? 14.656 8.609 -41.344 1 21.2 301 SER B N 1
ATOM 4854 C CA . SER B 1 301 ? 14.703 9.539 -40.219 1 21.2 301 SER B CA 1
ATOM 4855 C C . SER B 1 301 ? 13.453 9.406 -39.344 1 21.2 301 SER B C 1
ATOM 4857 O O . SER B 1 301 ? 12.867 10.414 -38.969 1 21.2 301 SER B O 1
ATOM 4859 N N . TYR B 1 302 ? 12.664 8.25 -39.312 1 19.91 302 TYR B N 1
ATOM 4860 C CA . TYR B 1 302 ? 11.398 8.531 -38.656 1 19.91 302 TYR B CA 1
ATOM 4861 C C . TYR B 1 302 ? 11.609 8.797 -37.156 1 19.91 302 TYR B C 1
ATOM 4863 O O . TYR B 1 302 ? 12.477 8.188 -36.531 1 19.91 302 TYR B O 1
ATOM 4871 N N . ASP B 1 303 ? 10.914 9.82 -36.562 1 21.52 303 ASP B N 1
ATOM 4872 C CA . ASP B 1 303 ? 10.789 10.461 -35.25 1 21.52 303 ASP B CA 1
ATOM 4873 C C . ASP B 1 303 ? 10.133 9.516 -34.25 1 21.52 303 ASP B C 1
ATOM 4875 O O . ASP B 1 303 ? 9 9.086 -34.438 1 21.52 303 ASP B O 1
ATOM 4879 N N . ILE B 1 304 ? 10.773 8.539 -33.594 1 19.77 304 ILE B N 1
ATOM 4880 C CA . ILE B 1 304 ? 10.406 7.609 -32.531 1 19.77 304 ILE B CA 1
ATOM 4881 C C . ILE B 1 304 ? 9.859 8.375 -31.344 1 19.77 304 ILE B C 1
ATOM 4883 O O . ILE B 1 304 ? 10.586 9.148 -30.719 1 19.77 304 ILE B O 1
ATOM 4887 N N . VAL B 1 305 ? 8.602 8.875 -31.328 1 22.03 305 VAL B N 1
ATOM 4888 C CA . VAL B 1 305 ? 7.996 9.445 -30.141 1 22.03 305 VAL B CA 1
ATOM 4889 C C . VAL B 1 305 ? 7.988 8.398 -29.016 1 22.03 305 VAL B C 1
ATOM 4891 O O . VAL B 1 305 ? 7.418 7.316 -29.172 1 22.03 305 VAL B O 1
ATOM 4894 N N . SER B 1 306 ? 9.039 8.188 -28.203 1 18 306 SER B N 1
ATOM 4895 C CA . SER B 1 306 ? 9.344 7.391 -27.016 1 18 306 SER B CA 1
ATOM 4896 C C . SER B 1 306 ? 8.242 7.508 -25.969 1 18 306 SER B C 1
ATOM 4898 O O . SER B 1 306 ? 7.965 8.602 -25.469 1 18 306 SER B O 1
ATOM 4900 N N . TYR B 1 307 ? 7.113 6.812 -26.125 1 17.86 307 TYR B N 1
ATOM 4901 C CA . TYR B 1 307 ? 6.133 6.711 -25.047 1 17.86 307 TYR B CA 1
ATOM 4902 C C . TYR B 1 307 ? 6.762 6.133 -23.781 1 17.86 307 TYR B C 1
ATOM 4904 O O . TYR B 1 307 ? 7.223 4.988 -23.781 1 17.86 307 TYR B O 1
ATOM 4912 N N . VAL B 1 308 ? 7.785 6.77 -23.25 1 17.66 308 VAL B N 1
ATOM 4913 C CA . VAL B 1 308 ? 8.164 6.531 -21.859 1 17.66 308 VAL B CA 1
ATOM 4914 C C . VAL B 1 308 ? 6.984 6.824 -20.938 1 17.66 308 VAL B C 1
ATOM 4916 O O . VAL B 1 308 ? 6.305 7.844 -21.094 1 17.66 308 VAL B O 1
#

Secondary structure (DSSP, 8-state):
--EEEEEEEEEE-SSEEEEEEEEEETTTTEEEEEEEEEE--HHHHHHHHHHHHHHHTTT-TTBPPEEEEEEEEETTEEEEEEEE---SS-BHHHHHHT-PPPHHHHHHHHHHHHHHHHHHHHTTEE-S---GGGEEEEE-SSTT-SEEEEE---TT-EETT--S--TT-EEEEE-GGG--HHHHTT---HHHHHHHHHHHHHHHHHSS-SS-S---HHHHHIIIIIS---PPPPTTS-HHHHHHHHHHT-SSGGGSPPHHHHHTSHHHH------------S--------------TT----------/--EEEEEEEEEE-SSEEEEEEEEEETTTTEEEEEEEEEE--HHHHHHHHHHHHHHHTTT-TTBPPEEEEEEEEETTEEEEEEEE---SS-BHHHHHHT-PPPHHHHHHHHHHHHHHHHHHHHTTEE-S---GGGEEEEE-SSTT-SEEEEE---TT-EETT--S-STT-EEEEE-GGG--HHHHTT---HHHHHHHHHHHHHHHHHSS-SS-S---HHHHHIIIIIS---PPPPTTS-HHHHHHHHHHT-SSGGGSPPHHHHHTSHHHH------------S--------------------------